Protein AF-A0A927YWJ2-F1 (afdb_monomer_lite)

pLDDT: mean 70.12, std 29.21, range [20.84, 98.81]

Sequence (440 aa):
MAITNLVNTKSATSTKNNSNTSKANKNASTASYSSYEAKANSKINNKTYTYSQIFSAASKKYNVPQKLLEAVALTESSFRANATSYCGAMGIMQLMPATAKSLGVNDAYNPVENIMGGAKYLSQMLKKYNGNTSLALAAYNAGPGNVAKHNGVPSFCQGYVNKVQNYIDKGVNVPNKTVTLNSSTFAGKVMEQYTSNKKQPTITTEKATNNSSSNSSDKAHSTSVVNSINTTKASNINNGAIANSSAANNTINTSAKIYAANNIYADSLIDNISTSIKDYNELYDYAAKEYNIPSDILKAISYTQSGFKPNAVSSSGAVGLMQLMPATARELGVIDSYNPIENVMGGAKYLSQLLNRYNGNIDYAIAAYTAGIGNIDKNGVIPSFAQTFVNKVLSLAKKGVRVPNVELASSMYFNQNNSNSNNNNNKEETNKKILIDIQV

Radius of gyration: 31.51 Å; chains: 1; bounding box: 118×81×83 Å

Secondary structure (DSSP, 8-state):
-------------------------SSSSHHHHHHHHHHH-----EEEEEHHHHHHHHHHHHT--HHHHHHHHHHHHSS-TT-B-TT--BTTTTB-HHHHHHHT-S-SSSHHHHHHHHHHHHHHHHHHTTT-HHHHHHHHHH-HHHHHHTTS--HHHHHHHHHHHHHHHH-------EEEEETTSHHHHHHHHHHS-PPPP-----------------------------------------SSHHHHHHHHHHHHHHHHHHHHHHHHHHHHHHTT--BHHHHHHHHHHHHT--HHHHHHHHHHHHSS-TT-B-TT--BTTTTB-HHHHHHHT-S-TTSHHHHHHHHHHHHHHHHHHTTT-HHHHHHHHHH-HHHHHTTSS--HHHHHHHHHHHHHHHH-------BHHHHHGGGS--------TTHHHHHHHHHTT---

Structure (mmCIF, N/CA/C/O backbone):
data_AF-A0A927YWJ2-F1
#
_entry.id   AF-A0A927YWJ2-F1
#
loop_
_atom_site.group_PDB
_atom_site.id
_atom_site.type_symbol
_atom_site.label_atom_id
_atom_site.label_alt_id
_atom_site.label_comp_id
_atom_site.label_asym_id
_atom_site.label_entity_id
_atom_site.label_seq_id
_atom_site.pdbx_PDB_ins_code
_atom_site.Cartn_x
_atom_site.Cartn_y
_atom_site.Cartn_z
_atom_site.occupancy
_atom_site.B_iso_or_equiv
_atom_site.auth_seq_id
_atom_site.auth_comp_id
_atom_site.auth_asym_id
_atom_site.auth_atom_id
_atom_site.pdbx_PDB_model_num
ATOM 1 N N . MET A 1 1 ? 64.082 25.309 -19.571 1.00 34.47 1 MET A N 1
ATOM 2 C CA . MET A 1 1 ? 64.049 26.754 -19.243 1.00 34.47 1 MET A CA 1
ATOM 3 C C . MET A 1 1 ? 62.703 26.996 -18.549 1.00 34.47 1 MET A C 1
ATOM 5 O O . MET A 1 1 ? 61.734 26.442 -19.043 1.00 34.47 1 MET A O 1
ATOM 9 N N . ALA A 1 2 ? 62.596 27.517 -17.315 1.00 24.28 2 ALA A N 1
ATOM 10 C CA . ALA A 1 2 ? 63.147 28.777 -16.765 1.00 24.28 2 ALA A CA 1
ATOM 11 C C . ALA A 1 2 ? 62.395 29.984 -17.383 1.00 24.28 2 ALA A C 1
ATOM 13 O O . ALA A 1 2 ? 62.326 30.021 -18.605 1.00 24.28 2 ALA A O 1
ATOM 14 N N . ILE A 1 3 ? 61.779 30.953 -16.679 1.00 26.23 3 ILE A N 1
ATOM 15 C CA . ILE A 1 3 ? 61.822 31.469 -15.276 1.00 26.23 3 ILE A CA 1
ATOM 16 C C . ILE A 1 3 ? 60.421 32.077 -14.951 1.00 26.23 3 ILE A C 1
ATOM 18 O O . ILE A 1 3 ? 59.839 32.693 -15.833 1.00 26.23 3 ILE A O 1
ATOM 22 N N . THR A 1 4 ? 59.724 31.714 -13.860 1.00 25.88 4 THR A N 1
ATOM 23 C CA . THR A 1 4 ? 59.659 32.332 -12.495 1.00 25.88 4 THR A CA 1
ATOM 24 C C . THR A 1 4 ? 58.814 33.622 -12.349 1.00 25.88 4 THR A C 1
ATOM 26 O O . THR A 1 4 ? 58.801 34.481 -13.219 1.00 25.88 4 THR A O 1
ATOM 29 N N . ASN A 1 5 ? 58.127 33.752 -11.201 1.00 29.17 5 ASN A N 1
ATOM 30 C CA . ASN A 1 5 ? 57.319 34.907 -10.754 1.00 29.17 5 ASN A CA 1
ATOM 31 C C . ASN A 1 5 ? 58.125 36.202 -10.495 1.00 29.17 5 ASN A C 1
ATOM 33 O O . ASN A 1 5 ? 59.304 36.110 -10.174 1.00 29.17 5 ASN A O 1
ATOM 37 N N . LEU A 1 6 ? 57.429 37.353 -10.440 1.00 26.69 6 LEU A N 1
ATOM 38 C CA . LEU A 1 6 ? 57.490 38.448 -9.428 1.00 26.69 6 LEU A CA 1
ATOM 39 C C . LEU A 1 6 ? 56.306 39.414 -9.768 1.00 26.69 6 LEU A C 1
ATOM 41 O O . LEU A 1 6 ? 56.100 39.666 -10.947 1.00 26.69 6 LEU A O 1
ATOM 45 N N . VAL A 1 7 ? 55.356 39.870 -8.929 1.00 26.61 7 VAL A N 1
ATOM 46 C CA . VAL A 1 7 ? 55.272 40.374 -7.531 1.00 26.61 7 VAL A CA 1
ATOM 47 C C . VAL A 1 7 ? 55.425 41.911 -7.406 1.00 26.61 7 VAL A C 1
ATOM 49 O O . VAL A 1 7 ? 56.514 42.433 -7.604 1.00 26.61 7 VAL A O 1
ATOM 52 N N . ASN A 1 8 ? 54.358 42.576 -6.905 1.00 25.33 8 ASN A N 1
ATOM 53 C CA . ASN A 1 8 ? 54.304 43.937 -6.300 1.00 25.33 8 ASN A CA 1
ATOM 54 C C . ASN A 1 8 ? 54.486 45.184 -7.222 1.00 25.33 8 ASN A C 1
ATOM 56 O O . ASN A 1 8 ? 54.913 45.043 -8.356 1.00 25.33 8 ASN A O 1
ATOM 60 N N . THR A 1 9 ? 54.138 46.441 -6.849 1.00 27.84 9 THR A N 1
ATOM 61 C CA . THR A 1 9 ? 53.631 47.043 -5.573 1.00 27.84 9 THR A CA 1
ATOM 62 C C . THR A 1 9 ? 52.888 48.392 -5.794 1.00 27.84 9 THR A C 1
ATOM 64 O O . THR A 1 9 ? 53.364 49.161 -6.618 1.00 27.84 9 THR A O 1
ATOM 67 N N . LYS A 1 10 ? 51.948 48.768 -4.885 1.00 28.61 10 LYS A N 1
ATOM 68 C CA . LYS A 1 10 ? 51.613 50.165 -4.421 1.00 28.61 10 LYS A CA 1
ATOM 69 C C . LYS A 1 10 ? 51.062 51.171 -5.474 1.00 28.61 10 LYS A C 1
ATOM 71 O O . LYS A 1 10 ? 51.162 50.916 -6.659 1.00 28.61 10 LYS A O 1
ATOM 76 N N . SER A 1 11 ? 50.457 52.335 -5.168 1.00 25.41 11 SER A N 1
ATOM 77 C CA . SER A 1 11 ? 49.947 53.046 -3.955 1.00 25.41 11 SER A CA 1
ATOM 78 C C . SER A 1 11 ? 48.942 54.137 -4.434 1.00 25.41 11 SER A C 1
ATOM 80 O O . SER A 1 11 ? 48.916 54.407 -5.629 1.00 25.41 11 SER A O 1
ATOM 82 N N . ALA A 1 12 ? 48.132 54.868 -3.650 1.00 25.73 12 ALA A N 1
ATOM 83 C CA . ALA A 1 12 ? 47.851 54.944 -2.199 1.00 25.73 12 ALA A CA 1
ATOM 84 C C . ALA A 1 12 ? 46.294 54.937 -2.002 1.00 25.73 12 ALA A C 1
ATOM 86 O O . ALA A 1 12 ? 45.656 54.214 -2.755 1.00 25.73 12 ALA A O 1
ATOM 87 N N . THR A 1 13 ? 45.557 55.609 -1.094 1.00 27.12 13 THR A N 1
ATOM 88 C CA . THR A 1 13 ? 45.745 56.576 0.029 1.00 27.12 13 THR A CA 1
ATOM 89 C C . THR A 1 13 ? 45.129 55.996 1.327 1.00 27.12 13 THR A C 1
ATOM 91 O O . THR A 1 13 ? 44.442 54.985 1.279 1.00 27.12 13 THR A O 1
ATOM 94 N N . SER A 1 14 ? 45.485 56.401 2.554 1.00 24.73 14 SER A N 1
ATOM 95 C CA . SER A 1 14 ? 45.156 57.626 3.331 1.00 24.73 14 SER A CA 1
ATOM 96 C C . SER A 1 14 ? 43.650 57.953 3.400 1.00 24.73 14 SER A C 1
ATOM 98 O O . SER A 1 14 ? 43.031 58.083 2.349 1.00 24.73 14 SER A O 1
ATOM 100 N N . THR A 1 15 ? 43.017 58.095 4.578 1.00 26.97 15 THR A N 1
ATOM 101 C CA . THR A 1 15 ? 43.560 58.629 5.860 1.00 26.97 15 THR A CA 1
ATOM 102 C C . THR A 1 15 ? 43.424 57.702 7.092 1.00 26.97 15 THR A C 1
ATOM 104 O O . THR A 1 15 ? 42.713 56.703 7.078 1.00 26.97 15 THR A O 1
ATOM 107 N N . LYS A 1 16 ? 44.142 58.038 8.177 1.00 28.06 16 LYS A N 1
ATOM 108 C CA . LYS A 1 16 ? 44.224 57.316 9.466 1.00 28.06 16 LYS A CA 1
ATOM 109 C C . LYS A 1 16 ? 43.014 57.567 10.389 1.00 28.06 16 LYS A C 1
ATOM 111 O O . LYS A 1 16 ? 42.503 58.681 10.410 1.00 28.06 16 LYS A O 1
ATOM 116 N N . ASN A 1 17 ? 42.739 56.637 11.313 1.00 26.16 17 ASN A N 1
ATOM 117 C CA . ASN A 1 17 ? 43.105 56.835 12.732 1.00 26.16 17 ASN A CA 1
ATOM 118 C C . ASN A 1 17 ? 43.032 55.543 13.570 1.00 26.16 17 ASN A C 1
ATOM 120 O O . ASN A 1 17 ? 42.338 54.596 13.219 1.00 26.16 17 ASN A O 1
ATOM 124 N N . ASN A 1 18 ? 43.803 55.509 14.661 1.00 29.59 18 ASN A N 1
ATOM 125 C CA . ASN A 1 18 ? 43.986 54.365 15.559 1.00 29.59 18 ASN A CA 1
ATOM 126 C C . ASN A 1 18 ? 43.988 54.852 17.017 1.00 29.59 18 ASN A C 1
ATOM 128 O O . ASN A 1 18 ? 44.711 55.801 17.318 1.00 29.59 18 ASN A O 1
ATOM 132 N N . SER A 1 19 ? 43.254 54.179 17.909 1.00 27.31 19 SER A N 1
ATOM 133 C CA . SER A 1 19 ? 43.573 54.047 19.343 1.00 27.31 19 SER A CA 1
ATOM 134 C C . SER A 1 19 ? 42.698 52.981 20.009 1.00 27.31 19 SER A C 1
ATOM 136 O O . SER A 1 19 ? 41.518 52.847 19.694 1.00 27.31 19 SER A O 1
ATOM 138 N N . ASN A 1 20 ? 43.271 52.231 20.953 1.00 31.66 20 ASN A N 1
ATOM 139 C CA . ASN A 1 20 ? 42.551 51.218 21.725 1.00 31.66 20 ASN A CA 1
ATOM 140 C C . ASN A 1 20 ? 41.670 51.846 22.816 1.00 31.66 20 ASN A C 1
ATOM 142 O O . ASN A 1 20 ? 42.130 52.728 23.540 1.00 31.66 20 ASN A O 1
ATOM 146 N N . THR A 1 21 ? 40.482 51.287 23.072 1.00 27.31 21 THR A N 1
ATOM 147 C CA . THR A 1 21 ? 39.930 51.263 24.440 1.00 27.31 21 THR A CA 1
ATOM 148 C C . THR A 1 21 ? 38.999 50.073 24.684 1.00 27.31 21 THR A C 1
ATOM 150 O O . THR A 1 21 ? 38.142 49.706 23.890 1.00 27.31 21 THR A O 1
ATOM 153 N N . SER A 1 22 ? 39.232 49.445 25.826 1.00 28.27 22 SER A N 1
ATOM 154 C CA . SER A 1 22 ? 38.674 48.206 26.358 1.00 28.27 22 SER A CA 1
ATOM 155 C C . SER A 1 22 ? 37.147 48.119 26.547 1.00 28.27 22 SER A C 1
ATOM 157 O O . SER A 1 22 ? 36.541 48.991 27.157 1.00 28.27 22 SER A O 1
ATOM 159 N N . LYS A 1 23 ? 36.599 46.931 26.239 1.00 35.66 23 LYS A N 1
ATOM 160 C CA . LYS A 1 23 ? 35.583 46.191 27.031 1.00 35.66 23 LYS A CA 1
ATOM 161 C C . LYS A 1 23 ? 34.369 46.982 27.592 1.00 35.66 23 LYS A C 1
ATOM 163 O O . LYS A 1 23 ? 34.254 47.101 28.809 1.00 35.66 23 LYS A O 1
ATOM 168 N N . ALA A 1 24 ? 33.396 47.390 26.763 1.00 33.94 24 ALA A N 1
ATOM 169 C CA . ALA A 1 24 ? 32.131 47.940 27.296 1.00 33.94 24 ALA A CA 1
ATOM 170 C C . ALA A 1 24 ? 30.842 47.790 26.441 1.00 33.94 24 ALA A C 1
ATOM 172 O O . ALA A 1 24 ? 29.984 48.662 26.516 1.00 33.94 24 ALA A O 1
ATOM 173 N N . ASN A 1 25 ? 30.620 46.707 25.672 1.00 31.23 25 ASN A N 1
ATOM 174 C CA . ASN A 1 25 ? 29.237 46.367 25.261 1.00 31.23 25 ASN A CA 1
ATOM 175 C C . ASN A 1 25 ? 29.014 44.885 24.883 1.00 31.23 25 ASN A C 1
ATOM 177 O O . ASN A 1 25 ? 29.483 44.432 23.841 1.00 31.23 25 ASN A O 1
ATOM 181 N N . LYS A 1 26 ? 28.265 44.138 25.710 1.00 32.81 26 LYS A N 1
ATOM 182 C CA . LYS A 1 26 ? 27.680 42.819 25.363 1.00 32.81 26 LYS A CA 1
ATOM 183 C C . LYS A 1 26 ? 26.295 42.532 25.979 1.00 32.81 26 LYS A C 1
ATOM 185 O O . LYS A 1 26 ? 25.744 41.468 25.723 1.00 32.81 26 LYS A O 1
ATOM 190 N N . ASN A 1 27 ? 25.705 43.474 26.725 1.00 32.66 27 ASN A N 1
ATOM 191 C CA . ASN A 1 27 ? 24.449 43.258 27.468 1.00 32.66 27 ASN A CA 1
ATOM 192 C C . ASN A 1 27 ? 23.240 44.047 26.915 1.00 32.66 27 ASN A C 1
ATOM 194 O O . ASN A 1 27 ? 22.161 43.974 27.492 1.00 32.66 27 ASN A O 1
ATOM 198 N N . ALA A 1 28 ? 23.392 44.796 25.815 1.00 34.38 28 ALA A N 1
ATOM 199 C CA . ALA A 1 28 ? 22.323 45.647 25.277 1.00 34.38 28 ALA A CA 1
ATOM 200 C C . ALA A 1 28 ? 21.365 44.941 24.287 1.00 34.38 28 ALA A C 1
ATOM 202 O O . ALA A 1 28 ? 20.210 45.340 24.165 1.00 34.38 28 ALA A O 1
ATOM 203 N N . SER A 1 29 ? 21.803 43.890 23.579 1.00 35.56 29 SER A N 1
ATOM 204 C CA . SER A 1 29 ? 20.987 43.220 22.545 1.00 35.56 29 SER A CA 1
ATOM 205 C C . SER A 1 29 ? 20.130 42.059 23.065 1.00 35.56 29 SER A C 1
ATOM 207 O O . SER A 1 29 ? 19.093 41.748 22.477 1.00 35.56 29 SER A O 1
ATOM 209 N N . THR A 1 30 ? 20.505 41.441 24.189 1.00 33.16 30 THR A N 1
ATOM 210 C CA . THR A 1 30 ? 19.791 40.296 24.786 1.00 33.16 30 THR A CA 1
ATOM 211 C C . THR A 1 30 ? 18.424 40.667 25.365 1.00 33.16 30 THR A C 1
ATOM 213 O O . THR A 1 30 ? 17.510 39.844 25.352 1.00 33.16 30 THR A O 1
ATOM 216 N N . ALA A 1 31 ? 18.243 41.916 25.807 1.00 34.34 31 ALA A N 1
ATOM 217 C CA . ALA A 1 31 ? 16.972 42.405 26.344 1.00 34.34 31 ALA A CA 1
ATOM 218 C C . ALA A 1 31 ? 15.849 42.453 25.288 1.00 34.34 31 ALA A C 1
ATOM 220 O O . ALA A 1 31 ? 14.689 42.199 25.607 1.00 34.34 31 ALA A O 1
ATOM 221 N N . SER A 1 32 ? 16.187 42.741 24.025 1.00 35.41 32 SER A N 1
ATOM 222 C CA . SER A 1 32 ? 15.190 42.891 22.956 1.00 35.41 32 SER A CA 1
ATOM 223 C C . SER A 1 32 ? 14.647 41.541 22.480 1.00 35.41 32 SER A C 1
ATOM 225 O O . SER A 1 32 ? 13.431 41.365 22.431 1.00 35.41 32 SER A O 1
ATOM 227 N N . TYR A 1 33 ? 15.523 40.564 22.211 1.00 31.84 33 TYR A N 1
ATOM 228 C CA . TYR A 1 33 ? 15.120 39.251 21.682 1.00 31.84 33 TYR A CA 1
ATOM 229 C C . TYR A 1 33 ? 14.207 38.454 22.629 1.00 31.84 33 TYR A C 1
ATOM 231 O O . TYR A 1 33 ? 13.267 37.804 22.175 1.00 31.84 33 TYR A O 1
ATOM 239 N N . SER A 1 34 ? 14.397 38.592 23.946 1.00 37.47 34 SER A N 1
ATOM 240 C CA . SER A 1 34 ? 13.514 37.993 24.960 1.00 37.47 34 SER A CA 1
ATOM 241 C C . SER A 1 34 ? 12.049 38.457 24.834 1.00 37.47 34 SER A C 1
ATOM 243 O O . SER A 1 34 ? 11.113 37.688 25.061 1.00 37.47 34 SER A O 1
ATOM 245 N N . SER A 1 35 ? 11.820 39.706 24.404 1.00 35.91 35 SER A N 1
ATOM 246 C CA . SER A 1 35 ? 10.475 40.296 24.334 1.00 35.91 35 SER A CA 1
ATOM 247 C C . SER A 1 35 ? 9.583 39.720 23.225 1.00 35.91 35 SER A C 1
ATOM 249 O O . SER A 1 35 ? 8.357 39.837 23.311 1.00 35.91 35 SER A O 1
ATOM 251 N N . TYR A 1 36 ? 10.172 39.083 22.204 1.00 35.16 36 TYR A N 1
ATOM 252 C CA . TYR A 1 36 ? 9.430 38.466 21.102 1.00 35.16 36 TYR A CA 1
ATOM 253 C C . TYR A 1 36 ? 8.920 37.082 21.521 1.00 35.16 36 TYR A C 1
ATOM 255 O O . TYR A 1 36 ? 7.725 36.801 21.416 1.00 35.16 36 TYR A O 1
ATOM 263 N N . GLU A 1 37 ? 9.796 36.243 22.086 1.00 37.19 37 GLU A N 1
ATOM 264 C CA . GLU A 1 37 ? 9.422 34.903 22.559 1.00 37.19 37 GLU A CA 1
ATOM 265 C C . GLU A 1 37 ? 8.435 34.966 23.732 1.00 37.19 37 GLU A C 1
ATOM 267 O O . GLU A 1 37 ? 7.463 34.208 23.767 1.00 37.19 37 GLU A O 1
ATOM 272 N N . ALA A 1 38 ? 8.590 35.947 24.630 1.00 38.53 38 ALA A N 1
ATOM 273 C CA . ALA A 1 38 ? 7.642 36.202 25.716 1.00 38.53 38 ALA A CA 1
ATOM 274 C C . ALA A 1 38 ? 6.218 36.558 25.232 1.00 38.53 38 ALA A C 1
ATOM 276 O O . ALA A 1 38 ? 5.260 36.369 25.982 1.00 38.53 38 ALA A O 1
ATOM 277 N N . LYS A 1 39 ? 6.054 37.043 23.990 1.00 37.69 39 LYS A N 1
ATOM 278 C CA . LYS A 1 39 ? 4.743 37.336 23.373 1.00 37.69 39 LYS A CA 1
ATOM 279 C C . LYS A 1 39 ? 4.261 36.252 22.404 1.00 37.69 39 LYS A C 1
ATOM 281 O O . LYS A 1 39 ? 3.054 36.105 22.230 1.00 37.69 39 LYS A O 1
ATOM 286 N N . ALA A 1 40 ? 5.164 35.452 21.834 1.00 42.84 40 ALA A N 1
ATOM 287 C CA . ALA A 1 40 ? 4.813 34.249 21.074 1.00 42.84 40 ALA A CA 1
ATOM 288 C C . ALA A 1 40 ? 4.259 33.122 21.972 1.00 42.84 40 ALA A C 1
ATOM 290 O O . ALA A 1 40 ? 3.503 32.270 21.500 1.00 42.84 40 ALA A O 1
ATOM 291 N N . ASN A 1 41 ? 4.565 33.154 23.276 1.00 39.84 41 ASN A N 1
ATOM 292 C CA . ASN A 1 41 ? 4.105 32.202 24.294 1.00 39.84 41 ASN A CA 1
ATOM 293 C C . ASN A 1 41 ? 2.607 32.342 24.669 1.00 39.84 41 ASN A C 1
ATOM 295 O O . ASN A 1 41 ? 2.207 32.280 25.835 1.00 39.84 41 ASN A O 1
ATOM 299 N N . SER A 1 42 ? 1.742 32.488 23.660 1.00 48.22 42 SER A N 1
ATOM 300 C CA . SER A 1 42 ? 0.326 32.139 23.790 1.00 48.22 42 SER A CA 1
ATOM 301 C C . SER A 1 42 ? 0.226 30.704 24.324 1.00 48.22 42 SER A C 1
ATOM 303 O O . SER A 1 42 ? 0.886 29.810 23.795 1.00 48.22 42 SER A O 1
ATOM 305 N N . LYS A 1 43 ? -0.533 30.489 25.412 1.00 56.16 43 LYS A N 1
ATOM 306 C CA . LYS A 1 43 ? -0.561 29.212 26.152 1.00 56.16 43 LYS A CA 1
ATOM 307 C C . LYS A 1 43 ? -0.738 28.026 25.199 1.00 56.16 43 LYS A C 1
ATOM 309 O O . LYS A 1 43 ? -1.848 27.780 24.723 1.00 56.16 43 LYS A O 1
ATOM 314 N N . ILE A 1 44 ? 0.337 27.267 24.973 1.00 58.41 44 ILE A N 1
ATOM 315 C CA . ILE A 1 44 ? 0.318 26.054 24.154 1.00 58.41 44 ILE A CA 1
ATOM 316 C C . ILE A 1 44 ? -0.500 24.997 24.900 1.00 58.41 44 ILE A C 1
ATOM 318 O O . ILE A 1 44 ? 0.005 24.266 25.752 1.00 58.41 44 ILE A O 1
ATOM 322 N N . ASN A 1 45 ? -1.803 24.970 24.611 1.00 82.62 45 ASN A N 1
ATOM 323 C CA . ASN A 1 45 ? -2.777 24.102 25.258 1.00 82.62 45 ASN A CA 1
ATOM 324 C C . ASN A 1 45 ? -2.639 22.669 24.722 1.00 82.62 45 ASN A C 1
ATOM 326 O O . ASN A 1 45 ? -3.431 22.202 23.895 1.00 82.62 45 ASN A O 1
ATOM 330 N N . ASN A 1 46 ? -1.575 22.001 25.162 1.00 87.19 46 ASN A N 1
ATOM 331 C CA . ASN A 1 46 ? -1.319 20.594 24.909 1.00 87.19 46 ASN A CA 1
ATOM 332 C C . ASN A 1 46 ? -2.248 19.744 25.777 1.00 87.19 46 ASN A C 1
ATOM 334 O O . ASN A 1 46 ? -2.179 19.793 27.004 1.00 87.19 46 ASN A O 1
ATOM 338 N N . LYS A 1 47 ? -3.094 18.938 25.134 1.00 91.56 47 LYS A N 1
ATOM 339 C CA . LYS A 1 47 ? -4.042 18.044 25.799 1.00 91.56 47 LYS A CA 1
ATOM 340 C C . LYS A 1 47 ? -3.767 16.598 25.401 1.00 91.56 47 LYS A C 1
ATOM 342 O O . LYS A 1 47 ? -3.546 16.286 24.231 1.00 91.56 47 LYS A O 1
ATOM 347 N N . THR A 1 48 ? -3.764 15.727 26.402 1.00 92.44 48 THR A N 1
ATOM 348 C CA . THR A 1 48 ? -3.456 14.303 26.258 1.00 92.44 48 THR A CA 1
ATOM 349 C C . THR A 1 48 ? -4.742 13.501 26.110 1.00 92.44 48 THR A C 1
ATOM 351 O O . THR A 1 48 ? -5.667 13.668 26.903 1.00 92.44 48 THR A O 1
ATOM 354 N N . TYR A 1 49 ? -4.786 12.616 25.116 1.00 94.06 49 TYR A N 1
ATOM 355 C CA . TYR A 1 49 ? -5.937 11.768 24.808 1.00 94.06 49 TYR A CA 1
ATOM 356 C C . TYR A 1 49 ? -5.543 10.289 24.802 1.00 94.06 49 TYR A C 1
ATOM 358 O O . TYR A 1 49 ? -4.520 9.936 24.218 1.00 94.06 49 TYR A O 1
ATOM 366 N N . THR A 1 50 ? -6.340 9.411 25.416 1.00 96.56 50 THR A N 1
ATOM 367 C CA . THR A 1 50 ? -6.143 7.950 25.330 1.00 96.56 50 THR A CA 1
ATOM 368 C C . THR A 1 50 ? -6.641 7.402 23.993 1.00 96.56 50 THR A C 1
ATOM 370 O O . THR A 1 50 ? -7.526 7.984 23.364 1.00 96.56 50 THR A O 1
ATOM 373 N N . TYR A 1 51 ? -6.140 6.239 23.566 1.00 97.06 51 TYR A N 1
ATOM 374 C CA . TYR A 1 51 ? -6.639 5.573 22.353 1.00 97.06 51 TYR A CA 1
ATOM 375 C C . TYR A 1 51 ? -8.159 5.338 22.402 1.00 97.06 51 TYR A C 1
ATOM 377 O O . TYR A 1 51 ? -8.838 5.602 21.414 1.00 97.06 51 TYR A O 1
ATOM 385 N N . SER A 1 52 ? -8.723 4.957 23.555 1.00 96.44 52 SER A N 1
ATOM 386 C CA . SER A 1 52 ? -10.180 4.799 23.711 1.00 96.44 52 SER A CA 1
ATOM 387 C C . SER A 1 52 ? -10.947 6.120 23.519 1.00 96.44 52 SER A C 1
ATOM 389 O O . SER A 1 52 ? -11.974 6.141 22.844 1.00 96.44 52 SER A O 1
ATOM 391 N N . GLN A 1 53 ? -10.424 7.257 24.002 1.00 96.69 53 GLN A N 1
ATOM 392 C CA . GLN A 1 53 ? -11.019 8.572 23.717 1.00 96.69 53 GLN A CA 1
ATOM 393 C C . GLN A 1 53 ? -10.976 8.914 22.219 1.00 96.69 53 GLN A C 1
ATOM 395 O O . GLN A 1 53 ? -11.922 9.514 21.710 1.00 96.69 53 GLN A O 1
ATOM 400 N N . ILE A 1 54 ? -9.915 8.517 21.509 1.00 97.81 54 ILE A N 1
ATOM 401 C CA . ILE A 1 54 ? -9.755 8.743 20.064 1.00 97.81 54 ILE A CA 1
ATOM 402 C C . ILE A 1 54 ? -10.725 7.860 19.260 1.00 97.81 54 ILE A C 1
ATOM 404 O O . ILE A 1 54 ? -11.421 8.373 18.381 1.00 97.81 54 ILE A O 1
ATOM 408 N N . PHE A 1 55 ? -10.860 6.574 19.603 1.00 98.31 55 PHE A N 1
ATOM 409 C CA . PHE A 1 55 ? -11.874 5.692 19.008 1.00 98.31 55 PHE A CA 1
ATOM 410 C C . PHE A 1 55 ? -13.298 6.180 19.293 1.00 98.31 55 PHE A C 1
ATOM 412 O O . PHE A 1 55 ? -14.123 6.200 18.382 1.00 98.31 55 PHE A O 1
ATOM 419 N N . SER A 1 56 ? -13.585 6.653 20.510 1.00 97.44 56 SER A N 1
ATOM 420 C CA . SER A 1 56 ? -14.886 7.241 20.855 1.00 97.44 56 SER A CA 1
ATOM 421 C C . SER A 1 56 ? -15.175 8.521 20.063 1.00 97.44 56 SER A C 1
ATOM 423 O O . SER A 1 56 ? -16.284 8.716 19.565 1.00 97.44 56 SER A O 1
ATOM 425 N N . ALA A 1 57 ? -14.171 9.384 19.877 1.00 95.94 57 ALA A N 1
ATOM 426 C CA . ALA A 1 57 ? -14.290 10.589 19.061 1.00 95.94 57 ALA A CA 1
ATOM 427 C C . ALA A 1 57 ? -14.578 10.260 17.584 1.00 95.94 57 ALA A C 1
ATOM 429 O O . ALA A 1 57 ? -15.492 10.835 16.990 1.00 95.94 57 ALA A O 1
ATOM 430 N N . ALA A 1 58 ? -13.849 9.303 17.005 1.00 97.25 58 ALA A N 1
ATOM 431 C CA . ALA A 1 58 ? -14.039 8.866 15.622 1.00 97.25 58 ALA A CA 1
ATOM 432 C C . ALA A 1 58 ? -15.374 8.128 15.408 1.00 97.25 58 ALA A C 1
ATOM 434 O O . ALA A 1 58 ? -16.058 8.369 14.412 1.00 97.25 58 ALA A O 1
ATOM 435 N N . SER A 1 59 ? -15.785 7.302 16.377 1.00 97.94 59 SER A N 1
ATOM 436 C CA . SER A 1 59 ? -17.083 6.617 16.411 1.00 97.94 59 SER A CA 1
ATOM 437 C C . SER A 1 59 ? -18.242 7.611 16.305 1.00 97.94 59 SER A C 1
ATOM 439 O O . SER A 1 59 ? -19.056 7.509 15.385 1.00 97.94 59 SER A O 1
ATOM 441 N N . LYS A 1 60 ? -18.254 8.641 17.168 1.00 97.19 60 LYS A N 1
ATOM 442 C CA . LYS A 1 60 ? -19.246 9.732 17.137 1.00 97.19 60 LYS A CA 1
ATOM 443 C C . LYS A 1 60 ? -19.200 10.528 15.831 1.00 97.19 60 LYS A C 1
ATOM 445 O O . LYS A 1 60 ? -20.243 10.917 15.318 1.00 97.19 60 LYS A O 1
ATOM 450 N N . LYS A 1 61 ? -17.999 10.797 15.301 1.00 95.69 61 LYS A N 1
ATOM 451 C CA . LYS A 1 61 ? -17.804 11.637 14.108 1.00 95.69 61 LYS A CA 1
ATOM 452 C C . LYS A 1 61 ? -18.326 10.998 12.818 1.00 95.69 61 LYS A C 1
ATOM 454 O O . LYS A 1 61 ? -18.819 11.724 11.959 1.00 95.69 61 LYS A O 1
ATOM 459 N N . TYR A 1 62 ? -18.199 9.679 12.678 1.00 96.38 62 TYR A N 1
ATOM 460 C CA . TYR A 1 62 ? -18.512 8.960 11.434 1.00 96.38 62 TYR A CA 1
ATOM 461 C C . TYR A 1 62 ? -19.654 7.940 11.559 1.00 96.38 62 TYR A C 1
ATOM 463 O O . TYR A 1 62 ? -19.920 7.211 10.603 1.00 96.38 62 TYR A O 1
ATOM 471 N N . ASN A 1 63 ? -20.332 7.903 12.711 1.00 96.69 63 ASN A N 1
ATOM 472 C CA . ASN A 1 63 ? -21.413 6.970 13.042 1.00 96.69 63 ASN A CA 1
ATOM 473 C C . ASN A 1 63 ? -21.031 5.491 12.821 1.00 96.69 63 ASN A C 1
ATOM 475 O O . ASN A 1 63 ? -21.765 4.721 12.206 1.00 96.69 63 ASN A O 1
ATOM 479 N N . VAL A 1 64 ? -19.847 5.105 13.308 1.00 97.88 64 VAL A N 1
ATOM 480 C CA . VAL A 1 64 ? -19.346 3.720 13.269 1.00 97.88 64 VAL A CA 1
ATOM 481 C C . VAL A 1 64 ? -19.257 3.198 14.705 1.00 97.88 64 VAL A C 1
ATOM 483 O O . VAL A 1 64 ? -18.703 3.909 15.546 1.00 97.88 64 VAL A O 1
ATOM 486 N N . PRO A 1 65 ? -19.754 1.990 15.036 1.00 98.25 65 PRO A N 1
ATOM 487 C CA . PRO A 1 65 ? -19.665 1.449 16.393 1.00 98.25 65 PRO A CA 1
ATOM 488 C C . PRO A 1 65 ? -18.222 1.414 16.917 1.00 98.25 65 PRO A C 1
ATOM 490 O O . PRO A 1 65 ? -17.333 0.890 16.248 1.00 98.25 65 PRO A O 1
ATOM 493 N N . GLN A 1 66 ? -17.982 1.932 18.126 1.00 98.25 66 GLN A N 1
ATOM 494 C CA . GLN A 1 66 ? -16.627 2.028 18.691 1.00 98.25 66 GLN A CA 1
ATOM 495 C C . GLN A 1 66 ? -15.919 0.659 18.737 1.00 98.25 66 GLN A C 1
ATOM 497 O O . GLN A 1 66 ? -14.800 0.542 18.242 1.00 98.25 66 GLN A O 1
ATOM 502 N N . LYS A 1 67 ? -16.624 -0.394 19.185 1.00 98.25 67 LYS A N 1
ATOM 503 C CA . LYS A 1 67 ? -16.122 -1.783 19.202 1.00 98.25 67 LYS A CA 1
ATOM 504 C C . LYS A 1 67 ? -15.643 -2.280 17.831 1.00 98.25 67 LYS A C 1
ATOM 506 O O . LYS A 1 67 ? -14.684 -3.037 17.763 1.00 98.25 67 LYS A O 1
ATOM 511 N N . LEU A 1 68 ? -16.299 -1.865 16.742 1.00 98.62 68 LEU A N 1
ATOM 512 C CA . LEU A 1 68 ? -15.926 -2.247 15.376 1.00 98.62 68 LEU A CA 1
ATOM 513 C C . LEU A 1 68 ? -14.615 -1.560 14.953 1.00 98.62 68 LEU A C 1
ATOM 515 O O . LEU A 1 68 ? -13.750 -2.212 14.375 1.00 98.62 68 LEU A O 1
ATOM 519 N N . LEU A 1 69 ? -14.426 -0.281 15.300 1.00 98.75 69 LEU A N 1
ATOM 520 C CA . LEU A 1 69 ? -13.158 0.427 15.069 1.00 98.75 69 LEU A CA 1
ATOM 521 C C . LEU A 1 69 ? -12.004 -0.196 15.870 1.00 98.75 69 LEU A C 1
ATOM 523 O O . LEU A 1 69 ? -10.906 -0.370 15.344 1.00 98.75 69 LEU A O 1
ATOM 527 N N . GLU A 1 70 ? -12.265 -0.561 17.126 1.00 98.69 70 GLU A N 1
ATOM 528 C CA . GLU A 1 70 ? -11.293 -1.188 18.028 1.00 98.69 70 GLU A CA 1
ATOM 529 C C . GLU A 1 70 ? -10.918 -2.608 17.560 1.00 98.69 70 GLU A C 1
ATOM 531 O O . GLU A 1 70 ? -9.737 -2.959 17.554 1.00 98.69 70 GLU A O 1
ATOM 536 N N . ALA A 1 71 ? -11.888 -3.400 17.088 1.00 98.75 71 ALA A N 1
ATOM 537 C CA . ALA A 1 71 ? -11.673 -4.737 16.525 1.00 98.75 71 ALA A CA 1
ATOM 538 C C . ALA A 1 71 ? -10.896 -4.718 15.196 1.00 98.75 71 ALA A C 1
ATOM 540 O O . ALA A 1 71 ? -10.035 -5.577 14.973 1.00 98.75 71 ALA A O 1
ATOM 541 N N . VAL A 1 72 ? -11.144 -3.721 14.337 1.00 98.81 72 VAL A N 1
ATOM 542 C CA . VAL A 1 72 ? -10.327 -3.472 13.138 1.00 98.81 72 VAL A CA 1
ATOM 543 C C . VAL A 1 72 ? -8.907 -3.073 13.545 1.00 98.81 72 VAL A C 1
ATOM 545 O O . VAL A 1 72 ? -7.963 -3.743 13.148 1.00 98.81 72 VAL A O 1
ATOM 548 N N . ALA A 1 73 ? -8.719 -2.075 14.413 1.00 98.69 73 ALA A N 1
ATOM 549 C CA . ALA A 1 73 ? -7.381 -1.626 14.825 1.00 98.69 73 ALA A CA 1
ATOM 550 C C . ALA A 1 73 ? -6.539 -2.708 15.541 1.00 98.69 73 ALA A C 1
ATOM 552 O O . ALA A 1 73 ? -5.314 -2.757 15.376 1.00 98.69 73 ALA A O 1
ATOM 553 N N . LEU A 1 74 ? -7.182 -3.604 16.302 1.00 98.44 74 LEU A N 1
ATOM 554 C CA . LEU A 1 74 ? -6.547 -4.804 16.854 1.00 98.44 74 LEU A CA 1
ATOM 555 C C . LEU A 1 74 ? -6.135 -5.783 15.743 1.00 98.44 74 LEU A C 1
ATOM 557 O O . LEU A 1 74 ? -5.029 -6.315 15.775 1.00 98.44 74 LEU A O 1
ATOM 561 N N . THR A 1 75 ? -6.999 -6.006 14.750 1.00 97.56 75 THR A N 1
ATOM 562 C CA . THR A 1 75 ? -6.735 -6.927 13.632 1.00 97.56 75 THR A CA 1
ATOM 563 C C . THR A 1 75 ? -5.618 -6.443 12.714 1.00 97.56 75 THR A C 1
ATOM 565 O O . THR A 1 75 ? -4.787 -7.263 12.321 1.00 97.56 75 THR A O 1
ATOM 568 N N . GLU A 1 76 ? -5.614 -5.145 12.403 1.00 97.62 76 GLU A N 1
ATOM 569 C CA . GLU A 1 76 ? -4.717 -4.486 11.450 1.00 97.62 76 GLU A CA 1
ATOM 570 C C . GLU A 1 76 ? -3.301 -4.280 12.004 1.00 97.62 76 GLU A C 1
ATOM 572 O O . GLU A 1 76 ? -2.315 -4.578 11.334 1.00 97.62 76 GLU A O 1
ATOM 577 N N . SER A 1 77 ? -3.171 -3.760 13.232 1.00 97.50 77 SER A N 1
ATOM 578 C CA . SER A 1 77 ? -1.867 -3.341 13.774 1.00 97.50 77 SER A CA 1
ATOM 579 C C . SER A 1 77 ? -1.565 -3.840 15.188 1.00 97.50 77 SER A C 1
ATOM 581 O O . SER A 1 77 ? -0.464 -3.599 15.688 1.00 97.50 77 SER A O 1
ATOM 583 N N . SER A 1 78 ? -2.524 -4.471 15.875 1.00 97.50 78 SER A N 1
ATOM 584 C CA . SER A 1 78 ? -2.481 -4.676 17.332 1.00 97.50 78 SER A CA 1
ATOM 585 C C . SER A 1 78 ? -2.171 -3.375 18.093 1.00 97.50 78 SER A C 1
ATOM 587 O O . SER A 1 78 ? -1.322 -3.328 18.986 1.00 97.50 78 SER A O 1
ATOM 589 N N . PHE A 1 79 ? -2.844 -2.287 17.706 1.00 97.94 79 PHE A N 1
ATOM 590 C CA . PHE A 1 79 ? -2.662 -0.938 18.256 1.00 97.94 79 PHE A CA 1
ATOM 591 C C . PHE A 1 79 ? -1.223 -0.383 18.142 1.00 97.94 79 PHE A C 1
ATOM 593 O O . PHE A 1 79 ? -0.699 0.264 19.066 1.00 97.94 79 PHE A O 1
ATOM 600 N N . ARG A 1 80 ? -0.561 -0.626 17.003 1.00 96.62 80 ARG A N 1
ATOM 601 C CA . ARG A 1 80 ? 0.764 -0.079 16.666 1.00 96.62 80 ARG A CA 1
ATOM 602 C C . ARG A 1 80 ? 0.636 1.125 15.730 1.00 96.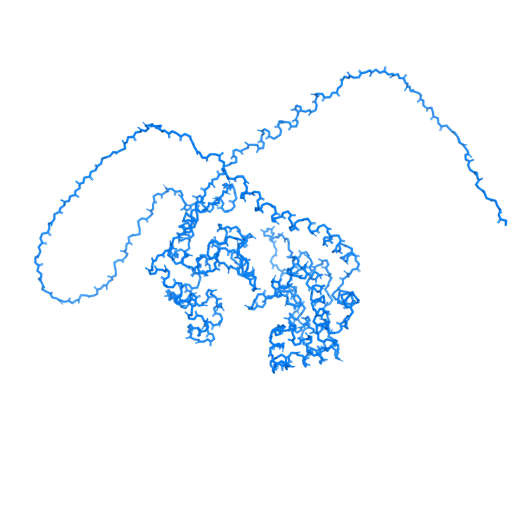62 80 ARG A C 1
ATOM 604 O O . ARG A 1 80 ? 0.491 0.983 14.523 1.00 96.62 80 ARG A O 1
ATOM 611 N N . ALA A 1 81 ? 0.769 2.322 16.299 1.00 93.94 81 ALA A N 1
ATOM 612 C CA . ALA A 1 81 ? 0.800 3.586 15.560 1.00 93.94 81 ALA A CA 1
ATOM 613 C C . ALA A 1 81 ? 1.887 3.652 14.470 1.00 93.94 81 ALA A C 1
ATOM 615 O O . ALA A 1 81 ? 1.673 4.263 13.437 1.00 93.94 81 ALA A O 1
ATOM 616 N N . ASN A 1 82 ? 3.024 2.984 14.678 1.00 90.19 82 ASN A N 1
ATOM 617 C CA . ASN A 1 82 ? 4.151 2.915 13.744 1.00 90.19 82 ASN A CA 1
ATOM 618 C C . ASN A 1 82 ? 4.172 1.622 12.898 1.00 90.19 82 ASN A C 1
ATOM 620 O O . ASN A 1 82 ? 5.239 1.168 12.485 1.00 90.19 82 ASN A O 1
ATOM 624 N N . ALA A 1 83 ? 3.025 0.967 12.693 1.00 86.31 83 ALA A N 1
ATOM 625 C CA . ALA A 1 83 ? 2.944 -0.207 11.826 1.00 86.31 83 ALA A CA 1
ATOM 626 C C . ALA A 1 83 ? 2.994 0.185 10.343 1.00 86.31 83 ALA A C 1
ATOM 628 O O . ALA A 1 83 ? 2.260 1.069 9.905 1.00 86.31 83 ALA A O 1
ATOM 629 N N . THR A 1 84 ? 3.822 -0.522 9.573 1.00 86.12 84 THR A N 1
ATOM 630 C CA . THR A 1 84 ? 3.832 -0.482 8.104 1.00 86.12 84 THR A CA 1
ATOM 631 C C . THR A 1 84 ? 3.762 -1.921 7.601 1.00 86.12 84 THR A C 1
ATOM 633 O O . THR A 1 84 ? 4.608 -2.726 7.997 1.00 86.12 84 THR A O 1
ATOM 636 N N . SER A 1 85 ? 2.778 -2.272 6.773 1.00 81.75 85 SER A N 1
ATOM 637 C CA . SER A 1 85 ? 2.715 -3.606 6.162 1.00 81.75 85 SER A CA 1
ATOM 638 C C . SER A 1 85 ? 3.703 -3.752 4.997 1.00 81.75 85 SER A C 1
ATOM 640 O O . SER A 1 85 ? 4.264 -2.775 4.498 1.00 81.75 85 SER A O 1
ATOM 642 N N . TYR A 1 86 ? 3.866 -4.983 4.502 1.00 69.94 86 TYR A N 1
ATOM 643 C CA . TYR A 1 86 ? 4.638 -5.260 3.286 1.00 69.94 86 TYR A CA 1
ATOM 644 C C . TYR A 1 86 ? 4.086 -4.531 2.043 1.00 69.94 86 TYR A C 1
ATOM 646 O O . TYR A 1 86 ? 4.855 -4.034 1.225 1.00 69.94 86 TYR A O 1
ATOM 654 N N . CYS A 1 87 ? 2.761 -4.379 1.925 1.00 67.44 87 CYS A N 1
ATOM 655 C CA . CYS A 1 87 ? 2.150 -3.583 0.855 1.00 67.44 87 CYS A CA 1
ATOM 656 C C . CYS A 1 87 ? 2.136 -2.064 1.126 1.00 67.44 87 CYS A C 1
ATOM 658 O O . CYS A 1 87 ? 1.667 -1.303 0.286 1.00 67.44 87 CYS A O 1
ATOM 660 N N . GLY A 1 88 ? 2.678 -1.600 2.258 1.00 74.31 88 GLY A N 1
ATOM 661 C CA . GLY A 1 88 ? 2.747 -0.175 2.591 1.00 74.31 88 GLY A CA 1
ATOM 662 C C . GLY A 1 88 ? 1.499 0.397 3.257 1.00 74.31 88 GLY A C 1
ATOM 663 O O . GLY A 1 88 ? 1.320 1.610 3.250 1.00 74.31 88 GLY A O 1
ATOM 664 N N . ALA A 1 89 ? 0.636 -0.440 3.832 1.00 84.31 89 ALA A N 1
ATOM 665 C CA . ALA A 1 89 ? -0.465 0.024 4.670 1.00 84.31 89 ALA A CA 1
ATOM 666 C C . ALA A 1 89 ? 0.094 0.626 5.972 1.00 84.31 89 ALA A C 1
ATOM 668 O O . ALA A 1 89 ? 0.974 0.033 6.595 1.00 84.31 89 ALA A O 1
ATOM 669 N N . MET A 1 90 ? -0.382 1.805 6.377 1.00 91.69 90 MET A N 1
ATOM 670 C CA . MET A 1 90 ? 0.248 2.621 7.420 1.00 91.69 90 MET A CA 1
ATOM 671 C C . MET A 1 90 ? -0.636 2.820 8.648 1.00 91.69 90 MET A C 1
ATOM 673 O O . MET A 1 90 ? -1.853 3.017 8.561 1.00 91.69 90 MET A O 1
ATOM 677 N N . GLY A 1 91 ? 0.013 2.840 9.806 1.00 96.94 91 GLY A N 1
ATOM 678 C CA . GLY A 1 91 ? -0.570 3.257 11.070 1.00 96.94 91 GLY A CA 1
ATOM 679 C C . GLY A 1 91 ? -1.548 2.269 11.692 1.00 96.94 91 GLY A C 1
ATOM 680 O O . GLY A 1 91 ? -1.654 1.104 11.309 1.00 96.94 91 GLY A O 1
ATOM 681 N N . ILE A 1 92 ? -2.261 2.751 12.705 1.00 98.44 92 ILE A N 1
ATOM 682 C CA . ILE A 1 92 ? -2.985 1.905 13.657 1.00 98.44 92 ILE A CA 1
ATOM 683 C C . ILE A 1 92 ? -4.209 1.172 13.066 1.00 98.44 92 ILE A C 1
ATOM 685 O O . ILE A 1 92 ? -4.582 0.112 13.568 1.00 98.44 92 ILE A O 1
ATOM 689 N N . MET A 1 93 ? -4.788 1.691 11.981 1.00 98.56 93 MET A N 1
ATOM 690 C CA . MET A 1 93 ? -5.855 1.070 11.182 1.00 98.56 93 MET A CA 1
ATOM 691 C C . MET A 1 93 ? -5.404 0.717 9.747 1.00 98.56 93 MET A C 1
ATOM 693 O O . MET A 1 93 ? -6.256 0.542 8.878 1.00 98.56 93 MET A O 1
ATOM 697 N N . GLN A 1 94 ? -4.085 0.639 9.502 1.00 97.75 94 GLN A N 1
ATOM 698 C CA . GLN A 1 94 ? -3.451 0.198 8.244 1.00 97.75 94 GLN A CA 1
ATOM 699 C C . GLN A 1 94 ? -4.078 0.802 6.969 1.00 97.75 94 GLN A C 1
ATOM 701 O O . GLN A 1 94 ? -4.590 0.111 6.093 1.00 97.75 94 GLN A O 1
ATOM 706 N N . LEU A 1 95 ? -4.006 2.128 6.840 1.00 91.75 95 LEU A N 1
ATOM 707 C CA . LEU A 1 95 ? -4.447 2.836 5.637 1.00 91.75 95 LEU A CA 1
ATOM 708 C C . LEU A 1 95 ? -3.369 2.777 4.547 1.00 91.75 95 LEU A C 1
ATOM 710 O O . LEU A 1 95 ? -2.242 3.217 4.769 1.00 91.75 95 LEU A O 1
ATOM 714 N N . MET A 1 96 ? -3.717 2.296 3.352 1.00 88.88 96 MET A N 1
ATOM 715 C CA . MET A 1 96 ? -2.846 2.394 2.170 1.00 88.88 96 MET A CA 1
ATOM 716 C C . MET A 1 96 ? -2.556 3.870 1.823 1.00 88.88 96 MET A C 1
ATOM 718 O O . MET A 1 96 ? -3.429 4.712 2.054 1.00 88.88 96 MET A O 1
ATOM 722 N N . PRO A 1 97 ? -1.400 4.227 1.222 1.00 80.19 97 PRO A N 1
ATOM 723 C CA . PRO A 1 97 ? -0.996 5.631 1.065 1.00 80.19 97 PRO A CA 1
ATOM 724 C C . PRO A 1 97 ? -1.985 6.483 0.257 1.00 80.19 97 PRO A C 1
ATOM 726 O O . PRO A 1 97 ? -2.360 7.577 0.680 1.00 80.19 97 PRO A O 1
ATOM 729 N N . ALA A 1 98 ? -2.481 5.962 -0.870 1.00 73.62 98 ALA A N 1
ATOM 730 C CA . ALA A 1 98 ? -3.504 6.637 -1.670 1.00 73.62 98 ALA A CA 1
ATOM 731 C C . ALA A 1 98 ? -4.844 6.763 -0.920 1.00 73.62 98 ALA A C 1
ATOM 733 O O . ALA A 1 98 ? -5.501 7.803 -0.992 1.00 73.62 98 ALA A O 1
ATOM 734 N N . THR A 1 99 ? -5.226 5.742 -0.146 1.00 81.88 99 THR A N 1
ATOM 735 C CA . THR A 1 99 ? -6.431 5.762 0.692 1.00 81.88 99 THR A CA 1
ATOM 736 C C . THR A 1 99 ? -6.308 6.836 1.775 1.00 81.88 99 THR A C 1
ATOM 738 O O . THR A 1 99 ? -7.185 7.693 1.863 1.00 81.88 99 THR A O 1
ATOM 741 N N . ALA A 1 100 ? -5.201 6.879 2.525 1.00 82.88 100 ALA A N 1
ATOM 742 C CA . ALA A 1 100 ? -4.915 7.916 3.520 1.00 82.88 100 ALA A CA 1
ATOM 743 C C . ALA A 1 100 ? -5.013 9.334 2.920 1.00 82.88 100 ALA A C 1
ATOM 745 O O . ALA A 1 100 ? -5.781 10.163 3.421 1.00 82.88 100 ALA A O 1
ATOM 746 N N . LYS A 1 101 ? -4.350 9.571 1.776 1.00 78.12 101 LYS A N 1
ATOM 747 C CA . LYS A 1 101 ? -4.408 10.839 1.027 1.00 78.12 101 LYS A CA 1
ATOM 748 C C . LYS A 1 101 ? -5.846 11.205 0.627 1.00 78.12 101 LYS A C 1
ATOM 750 O O . LYS A 1 101 ? -6.286 12.320 0.891 1.00 78.12 101 LYS A O 1
ATOM 755 N N . SER A 1 102 ? -6.622 10.259 0.087 1.00 73.44 102 SER A N 1
ATOM 756 C CA . SER A 1 102 ? -8.036 10.475 -0.288 1.00 73.44 102 SER A CA 1
ATOM 757 C C . SER A 1 102 ? -8.967 10.766 0.903 1.00 73.44 102 SER A C 1
ATOM 759 O O . SER A 1 102 ? -10.013 11.404 0.759 1.00 73.44 102 SER A O 1
ATOM 761 N N . LEU A 1 103 ? -8.590 10.317 2.102 1.00 85.00 103 LEU A N 1
ATOM 762 C CA . LEU A 1 103 ? -9.349 10.526 3.332 1.00 85.00 103 LEU A CA 1
ATOM 763 C C . LEU A 1 103 ? -9.008 11.857 4.019 1.00 85.00 103 LEU A C 1
ATOM 765 O O . LEU A 1 103 ? -9.794 12.286 4.868 1.00 85.00 103 LEU A O 1
ATOM 769 N N . GLY A 1 104 ? -7.921 12.531 3.631 1.00 82.94 104 GLY A N 1
ATOM 770 C CA . GLY A 1 104 ? -7.423 13.746 4.286 1.00 82.94 104 GLY A CA 1
ATOM 771 C C . GLY A 1 104 ? -6.560 13.464 5.521 1.00 82.94 104 GLY A C 1
ATOM 772 O O . GLY A 1 104 ? -6.580 14.248 6.467 1.00 82.94 104 GLY A O 1
ATOM 773 N N . VAL A 1 105 ? -5.860 12.326 5.533 1.00 84.94 105 VAL A N 1
ATOM 774 C CA . VAL A 1 105 ? -4.848 11.967 6.537 1.00 84.94 105 VAL A CA 1
ATOM 775 C C . VAL A 1 105 ? -3.491 12.452 6.029 1.00 84.94 105 VAL A C 1
ATOM 777 O O . VAL A 1 105 ? -3.069 12.033 4.951 1.00 84.94 105 VAL A O 1
ATOM 780 N N . ASN A 1 106 ? -2.828 13.330 6.783 1.00 81.38 106 ASN A N 1
ATOM 781 C CA . ASN A 1 106 ? -1.550 13.937 6.396 1.00 81.38 106 ASN A CA 1
ATOM 782 C C . ASN A 1 106 ? -0.389 13.121 6.972 1.00 81.38 106 ASN A C 1
ATOM 784 O O . ASN A 1 106 ? 0.496 12.692 6.238 1.00 81.38 106 ASN A O 1
ATOM 788 N N . ASP A 1 107 ? -0.446 12.838 8.276 1.00 84.12 107 ASP A N 1
ATOM 789 C CA . ASP A 1 107 ? 0.431 11.871 8.938 1.00 84.12 107 ASP A CA 1
ATOM 790 C C . ASP A 1 107 ? -0.348 10.576 9.202 1.00 84.12 107 ASP A C 1
ATOM 792 O O . ASP A 1 107 ? -1.210 10.499 10.082 1.00 84.12 107 ASP A O 1
ATOM 796 N N . ALA A 1 108 ? -0.039 9.534 8.430 1.00 89.56 108 ALA A N 1
ATOM 797 C CA . ALA A 1 108 ? -0.669 8.229 8.580 1.00 89.56 108 ALA A CA 1
ATOM 798 C C . ALA A 1 108 ? -0.161 7.428 9.792 1.00 89.56 108 ALA A C 1
ATOM 800 O O . ALA A 1 108 ? -0.793 6.432 10.139 1.00 89.56 108 ALA A O 1
ATOM 801 N N . TYR A 1 109 ? 0.917 7.843 10.460 1.00 92.56 109 TYR A N 1
ATOM 802 C CA . TYR A 1 109 ? 1.393 7.244 11.711 1.00 92.56 109 TYR A CA 1
ATOM 803 C C . TYR A 1 109 ? 0.872 7.992 12.952 1.00 92.56 109 TYR A C 1
ATOM 805 O O . TYR A 1 109 ? 0.860 7.427 14.052 1.00 92.56 109 TYR A O 1
ATOM 813 N N . ASN A 1 110 ? 0.344 9.212 12.791 1.00 92.00 110 ASN A N 1
ATOM 814 C CA . ASN A 1 110 ? -0.419 9.904 13.829 1.00 92.00 110 ASN A CA 1
ATOM 815 C C . ASN A 1 110 ? -1.684 9.096 14.188 1.00 92.00 110 ASN A C 1
ATOM 817 O O . ASN A 1 110 ? -2.549 8.905 13.327 1.00 92.00 110 ASN A O 1
ATOM 821 N N . PRO A 1 111 ? -1.872 8.653 15.448 1.00 95.81 111 PRO A N 1
ATOM 822 C CA . PRO A 1 111 ? -3.019 7.813 15.789 1.00 95.81 111 PRO A CA 1
ATOM 823 C C . PRO A 1 111 ? -4.365 8.518 15.612 1.00 95.81 111 PRO A C 1
ATOM 825 O O . PRO A 1 111 ? -5.350 7.857 15.307 1.00 95.81 111 PRO A O 1
ATOM 828 N N . VAL A 1 112 ? -4.431 9.842 15.786 1.00 95.69 112 VAL A N 1
ATOM 829 C CA . VAL A 1 112 ? -5.691 10.585 15.653 1.00 95.69 112 VAL A CA 1
ATOM 830 C C . VAL A 1 112 ? -6.080 10.738 14.192 1.00 95.69 112 VAL A C 1
ATOM 832 O O . VAL A 1 112 ? -7.219 10.430 13.849 1.00 95.69 112 VAL A O 1
ATOM 835 N N . GLU A 1 113 ? -5.159 11.147 13.319 1.00 93.56 113 GLU A N 1
ATOM 836 C CA . GLU A 1 113 ? -5.467 11.245 11.887 1.00 93.56 113 GLU A CA 1
ATOM 837 C C . GLU A 1 113 ? -5.757 9.861 11.291 1.00 93.56 113 GLU A C 1
ATOM 839 O O . GLU A 1 113 ? -6.764 9.694 10.602 1.00 93.56 113 GLU A O 1
ATOM 844 N N . ASN A 1 114 ? -4.969 8.838 11.640 1.00 97.81 114 ASN A N 1
ATOM 845 C CA . ASN A 1 114 ? -5.168 7.480 11.136 1.00 97.81 114 ASN A CA 1
ATOM 846 C C . ASN A 1 114 ? -6.490 6.840 11.614 1.00 97.81 114 ASN A C 1
ATOM 848 O O . ASN A 1 114 ? -7.220 6.299 10.784 1.00 97.81 114 ASN A O 1
ATOM 852 N N . ILE A 1 115 ? -6.867 6.960 12.899 1.00 98.44 115 ILE A N 1
ATOM 853 C CA . ILE A 1 115 ? -8.166 6.450 13.394 1.00 98.44 115 ILE A CA 1
ATOM 854 C C . ILE A 1 115 ? -9.334 7.220 12.765 1.00 98.44 115 ILE A C 1
ATOM 856 O O . ILE A 1 115 ? -10.342 6.621 12.388 1.00 98.44 115 ILE A O 1
ATOM 860 N N . MET A 1 116 ? -9.210 8.541 12.602 1.00 96.94 116 MET A N 1
ATOM 861 C CA . MET A 1 116 ? -10.240 9.349 11.938 1.00 96.94 116 MET A CA 1
ATOM 862 C C . MET A 1 116 ? -10.374 8.990 10.450 1.00 96.94 116 MET A C 1
ATOM 864 O O . MET A 1 116 ? -11.490 8.974 9.933 1.00 96.94 116 MET A O 1
ATOM 868 N N . GLY A 1 117 ? -9.274 8.655 9.771 1.00 95.81 117 GLY A N 1
ATOM 869 C CA . GLY A 1 117 ? -9.280 8.130 8.406 1.00 95.81 117 GLY A CA 1
ATOM 870 C C . GLY A 1 117 ? -9.926 6.745 8.311 1.00 95.81 117 GLY A C 1
ATOM 871 O O . GLY A 1 117 ? -10.856 6.562 7.526 1.00 95.81 117 GLY A O 1
ATOM 872 N N . GLY A 1 118 ? -9.503 5.791 9.145 1.00 98.31 118 GLY A N 1
ATOM 873 C CA . GLY A 1 118 ? -10.059 4.433 9.177 1.00 98.31 118 GLY A CA 1
ATOM 874 C C . GLY A 1 118 ? -11.555 4.415 9.487 1.00 98.31 118 GLY A C 1
ATOM 875 O O . GLY A 1 118 ? -12.325 3.763 8.784 1.00 98.31 118 GLY A O 1
ATOM 876 N N . ALA A 1 119 ? -12.008 5.219 10.453 1.00 98.75 119 ALA A N 1
ATOM 877 C CA . ALA A 1 119 ? -13.431 5.374 10.746 1.00 98.75 119 ALA A CA 1
ATOM 878 C C . ALA A 1 119 ? -14.219 6.008 9.585 1.00 98.75 119 ALA A C 1
ATOM 880 O O . ALA A 1 119 ? -15.317 5.547 9.270 1.00 98.75 119 ALA A O 1
ATOM 881 N N . LYS A 1 120 ? -13.655 7.014 8.900 1.00 98.12 120 LYS A N 1
ATOM 882 C CA . LYS A 1 120 ? -14.249 7.614 7.693 1.00 98.12 120 LYS A CA 1
ATOM 883 C C . LYS A 1 120 ? -14.389 6.587 6.563 1.00 98.12 120 LYS A C 1
ATOM 885 O O . LYS A 1 120 ? -15.452 6.506 5.952 1.00 98.12 120 LYS A O 1
ATOM 890 N N . TYR A 1 121 ? -13.358 5.777 6.317 1.00 98.00 121 TYR A N 1
ATOM 891 C CA . TYR A 1 121 ? -13.368 4.747 5.274 1.00 98.00 121 TYR A CA 1
ATOM 892 C C . TYR A 1 121 ? -14.327 3.598 5.601 1.00 98.00 121 TYR A C 1
ATOM 894 O O . TYR A 1 121 ? -15.127 3.197 4.757 1.00 98.00 121 TYR A O 1
ATOM 902 N N . LEU A 1 122 ? -14.342 3.119 6.848 1.00 98.62 122 LEU A N 1
ATOM 903 C CA . LEU A 1 122 ? -15.263 2.062 7.266 1.00 98.62 122 LEU A CA 1
ATOM 904 C C . LEU A 1 122 ? -16.726 2.536 7.257 1.00 98.62 122 LEU A C 1
ATOM 906 O O . LEU A 1 122 ? -17.602 1.776 6.854 1.00 98.62 122 LEU A O 1
ATOM 910 N N . SER A 1 123 ? -16.993 3.806 7.584 1.00 98.50 123 SER A N 1
ATOM 911 C CA . SER A 1 123 ? -18.311 4.439 7.404 1.00 98.50 123 SER A CA 1
ATOM 912 C C . SER A 1 123 ? -18.742 4.470 5.930 1.00 98.50 123 SER A C 1
ATOM 914 O O . SER A 1 123 ? -19.871 4.102 5.599 1.00 98.50 123 SER A O 1
ATOM 916 N N . GLN A 1 124 ? -17.829 4.815 5.011 1.00 97.56 124 GLN A N 1
ATOM 917 C CA . GLN A 1 124 ? -18.084 4.744 3.566 1.00 97.56 124 GLN A CA 1
ATOM 918 C C . GLN A 1 124 ? -18.384 3.311 3.100 1.00 97.56 124 GLN A C 1
ATOM 920 O O . GLN A 1 124 ? -19.294 3.120 2.291 1.00 97.56 124 GLN A O 1
ATOM 925 N N . MET A 1 125 ? -17.666 2.303 3.609 1.00 98.12 125 MET A N 1
ATOM 926 C CA . MET A 1 125 ? -17.914 0.899 3.259 1.00 98.12 125 MET A CA 1
ATOM 927 C C . MET A 1 125 ? -19.245 0.393 3.832 1.00 98.12 125 MET A C 1
ATOM 929 O O . MET A 1 125 ? -20.028 -0.201 3.094 1.00 98.12 125 MET A O 1
ATOM 933 N N . LEU A 1 126 ? -19.565 0.698 5.094 1.00 98.44 126 LEU A N 1
ATOM 934 C CA . LEU A 1 126 ? -20.868 0.383 5.697 1.00 98.44 126 LEU A CA 1
ATOM 935 C C . LEU A 1 126 ? -22.019 1.018 4.905 1.00 98.44 126 LEU A C 1
ATOM 937 O O . LEU A 1 126 ? -22.993 0.333 4.596 1.00 98.44 126 LEU A O 1
ATOM 941 N N . LYS A 1 127 ? -21.887 2.288 4.492 1.00 97.50 127 LYS A N 1
ATOM 942 C CA . LYS A 1 127 ? -22.874 2.946 3.620 1.00 97.50 127 LYS A CA 1
ATOM 943 C C . LYS A 1 127 ? -22.977 2.272 2.246 1.00 97.50 127 LYS A C 1
ATOM 945 O O . LYS A 1 127 ? -24.085 2.114 1.743 1.00 97.50 127 LYS A O 1
ATOM 950 N N . LYS A 1 128 ? -21.851 1.869 1.640 1.00 96.06 128 LYS A N 1
ATOM 951 C CA . LYS A 1 128 ? -21.819 1.215 0.318 1.00 96.06 128 LYS A CA 1
ATOM 952 C C . LYS A 1 128 ? -22.542 -0.138 0.300 1.00 96.06 128 LYS A C 1
ATOM 954 O O . LYS A 1 128 ? -23.103 -0.481 -0.734 1.00 96.06 128 LYS A O 1
ATOM 959 N N . TYR A 1 129 ? -22.520 -0.880 1.407 1.00 96.81 129 TYR A N 1
ATOM 960 C CA . TYR A 1 129 ? -23.147 -2.204 1.526 1.00 96.81 129 TYR A CA 1
ATOM 961 C C . TYR A 1 129 ? -24.355 -2.213 2.474 1.00 96.81 129 TYR A C 1
ATOM 963 O O . TYR A 1 129 ? -24.619 -3.219 3.126 1.00 96.81 129 TYR A O 1
ATOM 971 N N . ASN A 1 130 ? -25.082 -1.093 2.568 1.00 96.69 130 ASN A N 1
ATOM 972 C CA . ASN A 1 130 ? -26.366 -0.990 3.277 1.00 96.69 130 ASN A CA 1
ATOM 973 C C . ASN A 1 130 ? -26.325 -1.472 4.746 1.00 96.69 130 ASN A C 1
ATOM 975 O O . ASN A 1 130 ? -27.290 -2.036 5.251 1.00 96.69 130 ASN A O 1
ATOM 979 N N . GLY A 1 131 ? -25.200 -1.260 5.436 1.00 96.44 131 GLY A N 1
ATOM 980 C CA . GLY A 1 131 ? -24.980 -1.697 6.818 1.00 96.44 131 GLY A CA 1
ATOM 981 C C . GLY A 1 131 ? -24.467 -3.134 6.980 1.00 96.44 131 GLY A C 1
ATOM 982 O O . GLY A 1 131 ? -24.215 -3.551 8.107 1.00 96.44 131 GLY A O 1
ATOM 983 N N . ASN A 1 132 ? -24.256 -3.891 5.897 1.00 97.69 132 ASN A N 1
ATOM 984 C CA . ASN A 1 132 ? -23.677 -5.235 5.960 1.00 97.69 132 ASN A CA 1
ATOM 985 C C . ASN A 1 132 ? -22.195 -5.175 6.380 1.00 97.69 132 ASN A C 1
ATOM 987 O O . ASN A 1 132 ? -21.301 -4.925 5.565 1.00 97.69 132 ASN A O 1
ATOM 991 N N . THR A 1 133 ? -21.939 -5.424 7.666 1.00 97.69 133 THR A N 1
ATOM 992 C CA . THR A 1 133 ? -20.601 -5.387 8.275 1.00 97.69 133 THR A CA 1
ATOM 993 C C . THR A 1 133 ? -19.615 -6.339 7.594 1.00 97.69 133 THR A C 1
ATOM 995 O O . THR A 1 133 ? -18.462 -5.968 7.397 1.00 97.69 133 THR A O 1
ATOM 998 N N . SER A 1 134 ? -20.043 -7.533 7.176 1.00 97.75 134 SER A N 1
ATOM 999 C CA . SER A 1 134 ? -19.164 -8.529 6.546 1.00 97.75 134 SER A CA 1
ATOM 1000 C C . SER A 1 134 ? -18.641 -8.067 5.181 1.00 97.75 134 SER A C 1
ATOM 1002 O O . SER A 1 134 ? -17.441 -8.158 4.917 1.00 97.75 134 SER A O 1
ATOM 1004 N N . LEU A 1 135 ? -19.514 -7.505 4.336 1.00 97.75 135 LEU A N 1
ATOM 1005 C CA . LEU A 1 135 ? -19.123 -6.903 3.054 1.00 97.75 135 LEU A CA 1
ATOM 1006 C C . LEU A 1 135 ? -18.301 -5.623 3.259 1.00 97.75 135 LEU A C 1
ATOM 1008 O O . LEU A 1 135 ? -17.324 -5.400 2.542 1.00 97.75 135 LEU A O 1
ATOM 1012 N N . ALA A 1 136 ? -18.649 -4.809 4.260 1.00 98.31 136 ALA A N 1
ATOM 1013 C CA . ALA A 1 136 ? -17.903 -3.599 4.590 1.00 98.31 136 ALA A CA 1
ATOM 1014 C C . ALA A 1 136 ? -16.471 -3.898 5.067 1.00 98.31 136 ALA A C 1
ATOM 1016 O O . ALA A 1 136 ? -15.539 -3.221 4.637 1.00 98.31 136 ALA A O 1
ATOM 1017 N N . LEU A 1 137 ? -16.279 -4.935 5.888 1.00 98.19 137 LEU A N 1
ATOM 1018 C CA . LEU A 1 137 ? -14.964 -5.401 6.340 1.00 98.19 137 LEU A CA 1
ATOM 1019 C C . LEU A 1 137 ? -14.147 -6.027 5.205 1.00 98.19 137 LEU A C 1
ATOM 1021 O O . LEU A 1 137 ? -12.965 -5.720 5.068 1.00 98.19 137 LEU A O 1
ATOM 1025 N N . ALA A 1 138 ? -14.770 -6.837 4.345 1.00 95.25 138 ALA A N 1
ATOM 1026 C CA . ALA A 1 138 ? -14.107 -7.372 3.156 1.00 95.25 138 ALA A CA 1
ATOM 1027 C C . ALA A 1 138 ? -13.638 -6.251 2.207 1.00 95.25 138 ALA A C 1
ATOM 1029 O O . ALA A 1 138 ? -12.536 -6.310 1.664 1.00 95.25 138 ALA A O 1
ATOM 1030 N N . ALA A 1 139 ? -14.437 -5.191 2.048 1.00 93.88 139 ALA A N 1
ATOM 1031 C CA . ALA A 1 139 ? -14.080 -4.030 1.235 1.00 93.88 139 ALA A CA 1
ATOM 1032 C C . ALA A 1 139 ? -13.084 -3.077 1.918 1.00 93.88 139 ALA A C 1
ATOM 1034 O O . ALA A 1 139 ? -12.348 -2.379 1.219 1.00 93.88 139 ALA A O 1
ATOM 1035 N N . TYR A 1 140 ? -13.027 -3.058 3.253 1.00 96.50 140 TYR A N 1
ATOM 1036 C CA . TYR A 1 140 ? -11.968 -2.375 3.996 1.00 96.50 140 TYR A CA 1
ATOM 1037 C C . TYR A 1 140 ? -10.616 -3.053 3.728 1.00 96.50 140 TYR A C 1
ATOM 1039 O O . TYR A 1 140 ? -9.674 -2.390 3.307 1.00 96.50 140 TYR A O 1
ATOM 1047 N N . ASN A 1 141 ? -10.562 -4.382 3.880 1.00 93.88 141 ASN A N 1
ATOM 1048 C CA . ASN A 1 141 ? -9.346 -5.189 3.754 1.00 93.88 141 ASN A CA 1
ATOM 1049 C C . ASN A 1 141 ? -8.837 -5.357 2.308 1.00 93.88 141 ASN A C 1
ATOM 1051 O O . ASN A 1 141 ? -7.644 -5.203 2.062 1.00 93.88 141 ASN A O 1
ATOM 1055 N N . ALA A 1 142 ? -9.719 -5.666 1.350 1.00 81.88 142 ALA A N 1
ATOM 1056 C CA . ALA A 1 142 ? -9.342 -5.988 -0.035 1.00 81.88 142 ALA A CA 1
ATOM 1057 C C . ALA A 1 142 ? -9.822 -4.966 -1.080 1.00 81.88 142 ALA A C 1
ATOM 1059 O O . ALA A 1 142 ? -9.653 -5.176 -2.285 1.00 81.88 142 ALA A O 1
ATOM 1060 N N . GLY A 1 143 ? -10.436 -3.866 -0.644 1.00 85.88 143 GLY A N 1
ATOM 1061 C CA . GLY A 1 143 ? -10.999 -2.841 -1.516 1.00 85.88 143 GLY A CA 1
ATOM 1062 C C . GLY A 1 143 ? -12.381 -3.207 -2.091 1.00 85.88 143 GLY A C 1
ATOM 1063 O O . GLY A 1 143 ? -12.665 -4.370 -2.401 1.00 85.88 143 GLY A O 1
ATOM 1064 N N . PRO A 1 144 ? -13.268 -2.217 -2.306 1.00 87.25 144 PRO A N 1
ATOM 1065 C CA . PRO A 1 144 ? -14.632 -2.457 -2.781 1.00 87.25 144 PRO A CA 1
ATOM 1066 C C . PRO A 1 144 ? -14.722 -3.086 -4.181 1.00 87.25 144 PRO A C 1
ATOM 1068 O O . PRO A 1 144 ? -15.717 -3.740 -4.482 1.00 87.25 144 PRO A O 1
ATOM 1071 N N . GLY A 1 145 ? -13.699 -2.923 -5.029 1.00 83.88 145 GLY A N 1
ATOM 1072 C CA . GLY A 1 145 ? -13.654 -3.552 -6.354 1.00 83.88 145 GLY A CA 1
ATOM 1073 C C . GLY A 1 145 ? -13.572 -5.081 -6.294 1.00 83.88 145 GLY A C 1
ATOM 1074 O O . GLY A 1 145 ? -14.220 -5.757 -7.089 1.00 83.88 145 GLY A O 1
ATOM 1075 N N . ASN A 1 146 ? -12.852 -5.639 -5.313 1.00 78.88 146 ASN A N 1
ATOM 1076 C CA . ASN A 1 146 ? -12.763 -7.090 -5.140 1.00 78.88 146 ASN A CA 1
ATOM 1077 C C . ASN A 1 146 ? -14.077 -7.686 -4.622 1.00 78.88 146 ASN A C 1
ATOM 1079 O O . ASN A 1 146 ? -14.501 -8.722 -5.126 1.00 78.88 146 ASN A O 1
ATOM 1083 N N . VAL A 1 147 ? -14.756 -7.019 -3.684 1.00 90.31 147 VAL A N 1
ATOM 1084 C CA . VAL A 1 147 ? -16.085 -7.442 -3.200 1.00 90.31 147 VAL A CA 1
ATOM 1085 C C . VAL A 1 147 ? -17.119 -7.419 -4.331 1.00 90.31 147 VAL A C 1
ATOM 1087 O O . VAL A 1 147 ? -17.864 -8.382 -4.500 1.00 90.31 147 VAL A O 1
ATOM 1090 N N . ALA A 1 148 ? -17.112 -6.373 -5.167 1.00 85.81 148 ALA A N 1
ATOM 1091 C CA . ALA A 1 148 ? -17.974 -6.300 -6.347 1.00 85.81 148 ALA A CA 1
ATOM 1092 C C . ALA A 1 148 ? -17.676 -7.421 -7.363 1.00 85.81 148 ALA A C 1
ATOM 1094 O O . ALA A 1 148 ? -18.600 -8.085 -7.822 1.00 85.81 148 ALA A O 1
ATOM 1095 N N . LYS A 1 149 ? -16.394 -7.691 -7.663 1.00 82.56 149 LYS A N 1
ATOM 1096 C CA . LYS A 1 149 ? -15.977 -8.753 -8.600 1.00 82.56 149 LYS A CA 1
ATOM 1097 C C . LYS A 1 149 ? -16.429 -10.157 -8.173 1.00 82.56 149 LYS A C 1
ATOM 1099 O O . LYS A 1 149 ? -16.706 -10.982 -9.036 1.00 82.56 149 LYS A O 1
ATOM 1104 N N . HIS A 1 150 ? -16.489 -10.431 -6.870 1.00 88.12 150 HIS A N 1
ATOM 1105 C CA . HIS A 1 150 ? -16.902 -11.735 -6.332 1.00 88.12 150 HIS A CA 1
ATOM 1106 C C . HIS A 1 150 ? -18.390 -11.787 -5.934 1.00 88.12 150 HIS A C 1
ATOM 1108 O O . HIS A 1 150 ? -18.830 -12.804 -5.406 1.00 88.12 150 HIS A O 1
ATOM 1114 N N . ASN A 1 151 ? -19.153 -10.706 -6.159 1.00 89.62 151 ASN A N 1
ATOM 1115 C CA . ASN A 1 151 ? -20.556 -10.549 -5.754 1.00 89.62 151 ASN A CA 1
ATOM 1116 C C . ASN A 1 151 ? -20.833 -10.937 -4.280 1.00 89.62 151 ASN A C 1
ATOM 1118 O O . ASN A 1 151 ? -21.863 -11.521 -3.950 1.00 89.62 151 ASN A O 1
ATOM 1122 N N . GLY A 1 152 ? -19.878 -10.662 -3.386 1.00 91.75 152 GLY A N 1
ATOM 1123 C CA . GLY A 1 152 ? -19.887 -11.180 -2.018 1.00 91.75 152 GLY A CA 1
ATOM 1124 C C . GLY A 1 152 ? -18.542 -11.016 -1.313 1.00 91.75 152 GLY A C 1
ATOM 1125 O O . GLY A 1 152 ? -17.629 -10.377 -1.834 1.00 91.75 152 GLY A O 1
ATOM 1126 N N . VAL A 1 153 ? -18.401 -11.604 -0.119 1.00 93.69 153 VAL A N 1
ATOM 1127 C CA . VAL A 1 153 ? -17.116 -11.662 0.602 1.00 93.69 153 VAL A CA 1
ATOM 1128 C C . VAL A 1 153 ? -16.177 -12.632 -0.133 1.00 93.69 153 VAL A C 1
ATOM 1130 O O . VAL A 1 153 ? -16.471 -13.830 -0.156 1.00 93.69 153 VAL A O 1
ATOM 1133 N N . PRO A 1 154 ? -15.042 -12.176 -0.704 1.00 86.06 154 PRO A N 1
ATOM 1134 C CA . PRO A 1 154 ? -14.096 -13.071 -1.366 1.00 86.06 154 PRO A CA 1
ATOM 1135 C C . PRO A 1 154 ? -13.535 -14.102 -0.380 1.00 86.06 154 PRO A C 1
ATOM 1137 O O . PRO A 1 154 ? -13.315 -13.780 0.789 1.00 86.06 154 PRO A O 1
ATOM 1140 N N . SER A 1 155 ? -13.252 -15.324 -0.835 1.00 87.31 155 SER A N 1
ATOM 1141 C CA . SER A 1 155 ? -12.766 -16.420 0.026 1.00 87.31 155 SER A CA 1
ATOM 1142 C C . SER A 1 155 ? -11.531 -16.028 0.848 1.00 87.31 155 SER A C 1
ATOM 1144 O O . SER A 1 155 ? -11.497 -16.236 2.059 1.00 87.31 155 SER A O 1
ATOM 1146 N N . PHE A 1 156 ? -10.567 -15.347 0.223 1.00 81.88 156 PHE A N 1
ATOM 1147 C CA . PHE A 1 156 ? -9.357 -14.838 0.879 1.00 81.88 156 PHE A CA 1
ATOM 1148 C C . PHE A 1 156 ? -9.613 -13.739 1.933 1.00 81.88 156 PHE A C 1
ATOM 1150 O O . PHE A 1 156 ? -8.760 -13.507 2.784 1.00 81.88 156 PHE A O 1
ATOM 1157 N N . CYS A 1 157 ? -10.785 -13.093 1.929 1.00 88.69 157 CYS A N 1
ATOM 1158 C CA . CYS A 1 157 ? -11.188 -12.110 2.944 1.00 88.69 157 CYS A CA 1
ATOM 1159 C C . CYS A 1 157 ? -11.889 -12.740 4.160 1.00 88.69 157 CYS A C 1
ATOM 1161 O O . CYS A 1 157 ? -11.971 -12.100 5.209 1.00 88.69 157 CYS A O 1
ATOM 1163 N N . GLN A 1 158 ? -12.413 -13.968 4.054 1.00 88.69 158 GLN A N 1
ATOM 1164 C CA . GLN A 1 158 ? -13.256 -14.561 5.105 1.00 88.69 158 GLN A CA 1
ATOM 1165 C C . GLN A 1 158 ? -12.515 -14.682 6.445 1.00 88.69 158 GLN A C 1
ATOM 1167 O O . GLN A 1 158 ? -13.076 -14.357 7.488 1.00 88.69 158 GLN A O 1
ATOM 1172 N N . GLY A 1 159 ? -11.228 -15.051 6.424 1.00 89.38 159 GLY A N 1
ATOM 1173 C CA . GLY A 1 159 ? -10.396 -15.111 7.632 1.00 89.38 159 GLY A CA 1
ATOM 1174 C C . GLY A 1 159 ? -10.248 -13.761 8.347 1.00 89.38 159 GLY A C 1
ATOM 1175 O O . GLY A 1 159 ? -10.277 -13.716 9.576 1.00 89.38 159 GLY A O 1
ATOM 1176 N N . TYR A 1 160 ? -10.160 -12.655 7.598 1.00 95.31 160 TYR A N 1
ATOM 1177 C CA . TYR A 1 160 ? -10.136 -11.301 8.162 1.00 95.31 160 TYR A CA 1
ATOM 1178 C C . TYR A 1 160 ? -11.491 -10.935 8.780 1.00 95.31 160 TYR A C 1
ATOM 1180 O O . TYR A 1 160 ? -11.548 -10.536 9.942 1.00 95.31 160 TYR A O 1
ATOM 1188 N N . VAL A 1 161 ? -12.586 -11.125 8.033 1.00 98.06 161 VAL A N 1
ATOM 1189 C CA . VAL A 1 161 ? -13.950 -10.796 8.488 1.00 98.06 161 VAL A CA 1
ATOM 1190 C C . VAL A 1 161 ? -14.295 -11.565 9.767 1.00 98.06 161 VAL A C 1
ATOM 1192 O O . VAL A 1 161 ? -14.733 -10.963 10.747 1.00 98.06 161 VAL A O 1
ATOM 1195 N N . ASN A 1 162 ? -14.012 -12.870 9.796 1.00 96.88 162 ASN A N 1
ATOM 1196 C CA . ASN A 1 162 ? -14.267 -13.730 10.951 1.00 96.88 162 ASN A CA 1
ATOM 1197 C C . ASN A 1 162 ? -13.408 -13.333 12.165 1.00 96.88 162 ASN A C 1
ATOM 1199 O O . ASN A 1 162 ? -13.907 -13.332 13.290 1.00 96.88 162 ASN A O 1
ATOM 1203 N N . LYS A 1 163 ? -12.139 -12.947 11.956 1.00 97.25 163 LYS A N 1
ATOM 1204 C CA . LYS A 1 163 ? -11.246 -12.466 13.025 1.00 97.25 163 LYS A CA 1
ATOM 1205 C C . LYS A 1 163 ? -11.748 -11.155 13.640 1.00 97.25 163 LYS A C 1
ATOM 1207 O O . LYS A 1 163 ? -11.807 -11.056 14.864 1.00 97.25 163 LYS A O 1
ATOM 1212 N N . VAL A 1 164 ? -12.153 -10.182 12.817 1.00 98.31 164 VAL A N 1
ATOM 1213 C CA . VAL A 1 164 ? -12.721 -8.914 13.310 1.00 98.31 164 VAL A CA 1
ATOM 1214 C C . VAL A 1 164 ? -14.029 -9.163 14.062 1.00 98.31 164 VAL A C 1
ATOM 1216 O O . VAL A 1 164 ? -14.179 -8.659 15.173 1.00 98.31 164 VAL A O 1
ATOM 1219 N N . GLN A 1 165 ? -14.945 -9.974 13.518 1.00 97.44 165 GLN A N 1
ATOM 1220 C CA . GLN A 1 165 ? -16.208 -10.289 14.194 1.00 97.44 165 GLN A CA 1
ATOM 1221 C C . GLN A 1 165 ? -15.964 -10.939 15.564 1.00 97.44 165 GLN A C 1
ATOM 1223 O O . GLN A 1 165 ? -16.508 -10.480 16.565 1.00 97.44 165 GLN A O 1
ATOM 1228 N N . ASN A 1 166 ? -15.040 -11.902 15.651 1.00 97.75 166 ASN A N 1
ATOM 1229 C CA . ASN A 1 166 ? -14.715 -12.570 16.912 1.00 97.75 166 ASN A CA 1
ATOM 1230 C C . ASN A 1 166 ? -14.186 -11.613 18.000 1.00 97.75 166 ASN A C 1
ATOM 1232 O O . ASN A 1 166 ? -14.404 -11.855 19.188 1.00 97.75 166 ASN A O 1
ATOM 1236 N N . TYR A 1 167 ? -13.523 -10.517 17.613 1.00 98.12 167 TYR A N 1
ATOM 1237 C CA . TYR A 1 167 ? -13.121 -9.444 18.527 1.00 98.12 167 TYR A CA 1
ATOM 1238 C C . TYR A 1 167 ? -14.272 -8.493 18.900 1.00 98.12 167 TYR A C 1
ATOM 1240 O O . TYR A 1 167 ? -14.282 -7.973 20.014 1.00 98.12 167 TYR A O 1
ATOM 1248 N N . ILE A 1 168 ? -15.263 -8.278 18.028 1.00 96.94 168 ILE A N 1
ATOM 1249 C CA . ILE A 1 168 ? -16.488 -7.536 18.384 1.00 96.94 168 ILE A CA 1
ATOM 1250 C C . ILE A 1 168 ? -17.271 -8.309 19.454 1.00 96.94 168 ILE A C 1
ATOM 1252 O O . ILE A 1 168 ? -17.694 -7.713 20.450 1.00 96.94 168 ILE A O 1
ATOM 1256 N N . ASP A 1 169 ? -17.407 -9.625 19.264 1.00 96.19 169 ASP A N 1
ATOM 1257 C CA . ASP A 1 169 ? -18.179 -10.523 20.129 1.00 96.19 169 ASP A CA 1
ATOM 1258 C C . ASP A 1 169 ? -17.529 -10.675 21.514 1.00 96.19 169 ASP A C 1
ATOM 1260 O O . ASP A 1 169 ? -18.187 -10.504 22.540 1.00 96.19 169 ASP A O 1
ATOM 1264 N N . LYS A 1 170 ? -16.214 -10.942 21.552 1.00 95.38 170 LYS A N 1
ATOM 1265 C CA . LYS A 1 170 ? -15.435 -11.088 22.799 1.00 95.38 170 LYS A CA 1
ATOM 1266 C C . LYS A 1 170 ? -15.104 -9.757 23.482 1.00 95.38 170 LYS A C 1
ATOM 1268 O O . LYS A 1 170 ? -14.745 -9.750 24.657 1.00 95.38 170 LYS A O 1
ATOM 1273 N N . GLY A 1 171 ? -15.202 -8.642 22.759 1.00 92.38 171 GLY A N 1
ATOM 1274 C CA . GLY A 1 171 ? -14.688 -7.346 23.192 1.00 92.38 171 GLY A CA 1
ATOM 1275 C C . GLY A 1 171 ? -13.175 -7.196 22.990 1.00 92.38 171 GLY A C 1
ATOM 1276 O O . GLY A 1 171 ? -12.445 -8.154 22.730 1.00 92.38 171 GLY A O 1
ATOM 1277 N N . VAL A 1 172 ? -12.703 -5.951 23.101 1.00 95.50 172 VAL A N 1
ATOM 1278 C CA . VAL A 1 172 ? -11.327 -5.559 22.773 1.00 95.50 172 VAL A CA 1
ATOM 1279 C C . VAL A 1 172 ? -10.705 -4.754 23.907 1.00 95.50 172 VAL A C 1
ATOM 1281 O O . VAL A 1 172 ? -11.179 -3.675 24.256 1.00 95.50 172 VAL A O 1
ATOM 1284 N N . ASN A 1 173 ? -9.583 -5.245 24.431 1.00 95.81 173 ASN A N 1
ATOM 1285 C CA . ASN A 1 173 ? -8.772 -4.521 25.406 1.00 95.81 173 ASN A CA 1
ATOM 1286 C C . ASN A 1 173 ? -7.878 -3.498 24.689 1.00 95.81 173 ASN A C 1
ATOM 1288 O O . ASN A 1 173 ? -6.748 -3.799 24.300 1.00 95.81 173 ASN A O 1
ATOM 1292 N N . VAL A 1 174 ? -8.393 -2.280 24.497 1.00 96.38 174 VAL A N 1
ATOM 1293 C CA . VAL A 1 174 ? -7.610 -1.153 23.967 1.00 96.38 174 VAL A CA 1
ATOM 1294 C C . VAL A 1 174 ? -6.509 -0.788 24.976 1.00 96.38 174 VAL A C 1
ATOM 1296 O O . VAL A 1 174 ? -6.821 -0.524 26.139 1.00 96.38 174 VAL A O 1
ATOM 1299 N N . PRO A 1 175 ? -5.222 -0.739 24.582 1.00 95.06 175 PRO A N 1
ATOM 1300 C CA . PRO A 1 175 ? -4.146 -0.409 25.507 1.00 95.06 175 PRO A CA 1
ATOM 1301 C C . PRO A 1 175 ? -4.242 1.051 25.959 1.00 95.06 175 PRO A C 1
ATOM 1303 O O . PRO A 1 175 ? -4.599 1.931 25.172 1.00 95.06 175 PRO A O 1
ATOM 1306 N N . ASN A 1 176 ? -3.827 1.331 27.198 1.00 93.44 176 ASN A N 1
ATOM 1307 C CA . ASN A 1 176 ? -3.787 2.683 27.771 1.00 93.44 176 ASN A CA 1
ATOM 1308 C C . ASN A 1 176 ? -2.616 3.532 27.218 1.00 93.44 176 ASN A C 1
ATOM 1310 O O . ASN A 1 176 ? -1.825 4.110 27.961 1.00 93.44 176 ASN A O 1
ATOM 1314 N N . LYS A 1 177 ? -2.474 3.562 25.889 1.00 94.31 177 LYS A N 1
ATOM 1315 C CA . LYS A 1 177 ? -1.581 4.464 25.159 1.00 94.31 177 LYS A CA 1
ATOM 1316 C C . LYS A 1 177 ? -2.262 5.815 24.974 1.00 94.31 177 LYS A C 1
ATOM 1318 O O . LYS A 1 177 ? -3.483 5.898 24.808 1.00 94.31 177 LYS A O 1
ATOM 1323 N N . THR A 1 178 ? -1.453 6.865 24.956 1.00 94.12 178 THR A N 1
ATOM 1324 C CA . THR A 1 178 ? -1.897 8.252 24.834 1.00 94.12 178 THR A CA 1
ATOM 1325 C C . THR A 1 178 ? -1.244 8.969 23.656 1.00 94.12 178 THR A C 1
ATOM 1327 O O . THR A 1 178 ? -0.211 8.545 23.138 1.00 94.12 178 THR A O 1
ATOM 1330 N N . VAL A 1 179 ? -1.864 10.070 23.234 1.00 90.62 179 VAL A N 1
ATOM 1331 C CA . VAL A 1 179 ? -1.322 11.043 22.280 1.00 90.62 179 VAL A CA 1
ATOM 1332 C C . VAL A 1 179 ? -1.482 12.433 22.883 1.00 90.62 179 VAL A C 1
ATOM 1334 O O . VAL A 1 179 ? -2.588 12.814 23.267 1.00 90.62 179 VAL A O 1
ATOM 1337 N N . THR A 1 180 ? -0.394 13.194 22.961 1.00 92.06 180 THR A N 1
ATOM 1338 C CA . THR A 1 180 ? -0.425 14.611 23.345 1.00 92.06 180 THR A CA 1
ATOM 1339 C C . THR A 1 180 ? -0.570 15.457 22.088 1.00 92.06 180 THR A C 1
ATOM 1341 O O . THR A 1 180 ? 0.251 15.345 21.180 1.00 92.06 180 THR A O 1
ATOM 1344 N N . LEU A 1 181 ? -1.596 16.306 22.025 1.00 86.69 181 LEU A N 1
ATOM 1345 C CA . LEU A 1 181 ? -1.848 17.191 20.886 1.00 86.69 181 LEU A CA 1
ATOM 1346 C C . LEU A 1 181 ? -1.932 18.649 21.329 1.00 86.69 181 LEU A C 1
ATOM 1348 O O . LEU A 1 181 ? -2.634 18.967 22.288 1.00 86.69 181 LEU A O 1
ATOM 1352 N N . ASN A 1 182 ? -1.300 19.542 20.568 1.00 86.81 182 ASN A N 1
ATOM 1353 C CA . ASN A 1 182 ? -1.577 20.972 20.651 1.00 86.81 182 ASN A CA 1
ATOM 1354 C C . ASN A 1 182 ? -2.988 21.233 20.099 1.00 86.81 182 ASN A C 1
ATOM 1356 O O . ASN A 1 182 ? -3.273 20.911 18.940 1.00 86.81 182 ASN A O 1
ATOM 1360 N N . SER A 1 183 ? -3.863 21.824 20.915 1.00 82.31 183 SER A N 1
ATOM 1361 C CA . SER A 1 183 ? -5.271 22.068 20.564 1.00 82.31 183 SER A CA 1
ATOM 1362 C C . SER A 1 183 ? -5.463 23.008 19.361 1.00 82.31 183 SER A C 1
ATOM 1364 O O . SER A 1 183 ? -6.544 23.028 18.784 1.00 82.31 183 SER A O 1
ATOM 1366 N N . SER A 1 184 ? -4.435 23.742 18.912 1.00 80.12 184 SER A N 1
ATOM 1367 C CA . SER A 1 184 ? -4.506 24.545 17.677 1.00 80.12 184 SER A CA 1
ATOM 1368 C C . SER A 1 184 ? -4.450 23.714 16.381 1.00 80.12 184 SER A C 1
ATOM 1370 O O . SER A 1 184 ? -4.912 24.185 15.334 1.00 80.12 184 SER A O 1
ATOM 1372 N N . THR A 1 185 ? -3.913 22.490 16.434 1.00 78.06 185 THR A N 1
ATOM 1373 C CA . THR A 1 185 ? -3.774 21.584 15.276 1.00 78.06 185 THR A CA 1
ATOM 1374 C C . THR A 1 185 ? -5.126 21.051 14.797 1.00 78.06 185 THR A C 1
ATOM 1376 O O . THR A 1 185 ? -6.108 21.065 15.539 1.00 78.06 185 THR A O 1
ATOM 1379 N N . PHE A 1 186 ? -5.194 20.535 13.564 1.00 75.38 186 PHE A N 1
ATOM 1380 C CA . PHE A 1 186 ? -6.408 19.886 13.051 1.00 75.38 186 PHE A CA 1
ATOM 1381 C C . PHE A 1 186 ? -6.837 18.703 13.936 1.00 75.38 186 PHE A C 1
ATOM 1383 O O . PHE A 1 186 ? -7.977 18.663 14.400 1.00 75.38 186 PHE A O 1
ATOM 1390 N N . ALA A 1 187 ? -5.904 17.800 14.255 1.00 76.25 187 ALA A N 1
ATOM 1391 C CA . ALA A 1 187 ? -6.139 16.684 15.169 1.00 76.25 187 ALA A CA 1
ATOM 1392 C C . ALA A 1 187 ? -6.595 17.158 16.566 1.00 76.25 187 ALA A C 1
ATOM 1394 O O . ALA A 1 187 ? -7.537 16.598 17.128 1.00 76.25 187 ALA A O 1
ATOM 1395 N N . GLY A 1 188 ? -5.979 18.218 17.105 1.00 80.44 188 GLY A N 1
ATOM 1396 C CA . GLY A 1 188 ? -6.346 18.820 18.391 1.00 80.44 188 GLY A CA 1
ATOM 1397 C C . GLY A 1 188 ? -7.783 19.348 18.413 1.00 80.44 188 GLY A C 1
ATOM 1398 O O . GLY A 1 188 ? -8.564 18.949 19.278 1.00 80.44 188 GLY A O 1
ATOM 1399 N N . LYS A 1 189 ? -8.155 20.157 17.412 1.00 84.44 189 LYS A N 1
ATOM 1400 C CA . LYS A 1 189 ? -9.514 20.703 17.223 1.00 84.44 189 LYS A CA 1
ATOM 1401 C C . LYS A 1 189 ? -10.567 19.606 17.071 1.00 84.44 189 LYS A C 1
ATOM 1403 O O . LYS A 1 189 ? -11.629 19.681 17.687 1.00 84.44 189 LYS A O 1
ATOM 1408 N N . VAL A 1 190 ? -10.271 18.566 16.286 1.00 82.12 190 VAL A N 1
ATOM 1409 C CA . VAL A 1 190 ? -11.164 17.405 16.136 1.00 82.12 190 VAL A CA 1
ATOM 1410 C C . VAL A 1 190 ? -11.339 16.691 17.477 1.00 82.12 190 VAL A C 1
ATOM 1412 O O . VAL A 1 190 ? -12.471 16.442 17.888 1.00 82.12 190 VAL A O 1
ATOM 1415 N N . MET A 1 191 ? -10.260 16.401 18.205 1.00 90.06 191 MET A N 1
ATOM 1416 C CA . MET A 1 191 ? -10.376 15.738 19.506 1.00 90.06 191 MET A CA 1
ATOM 1417 C C . MET A 1 191 ? -11.129 16.588 20.535 1.00 90.06 191 MET A C 1
ATOM 1419 O O . MET A 1 191 ? -11.952 16.053 21.280 1.00 90.06 191 MET A O 1
ATOM 1423 N N . GLU A 1 192 ? -10.930 17.905 20.553 1.00 85.62 192 GLU A N 1
ATOM 1424 C CA . GLU A 1 192 ? -11.678 18.814 21.426 1.00 85.62 192 GLU A CA 1
ATOM 1425 C C . GLU A 1 192 ? -13.185 18.821 21.105 1.00 85.62 192 GLU A C 1
ATOM 1427 O O . GLU A 1 192 ? -13.998 18.764 22.033 1.00 85.62 192 GLU A O 1
ATOM 1432 N N . GLN A 1 193 ? -13.567 18.771 19.821 1.00 86.12 193 GLN A N 1
ATOM 1433 C CA . GLN A 1 193 ? -14.970 18.731 19.384 1.00 86.12 193 GLN A CA 1
ATOM 1434 C C . GLN A 1 193 ? -15.746 17.509 19.914 1.00 86.12 193 GLN A C 1
ATOM 1436 O O . GLN A 1 193 ? -16.891 17.664 20.334 1.00 86.12 193 GLN A O 1
ATOM 1441 N N . TYR A 1 194 ? -15.156 16.306 19.903 1.00 85.75 194 TYR A N 1
ATOM 1442 C CA . TYR A 1 194 ? -15.875 15.052 20.219 1.00 85.75 194 TYR A CA 1
ATOM 1443 C C . TYR A 1 194 ? -15.574 14.463 21.616 1.00 85.75 194 TYR A C 1
ATOM 1445 O O . TYR A 1 194 ? -16.195 13.463 22.007 1.00 85.75 194 TYR A O 1
ATOM 1453 N N . THR A 1 195 ? -14.659 15.073 22.385 1.00 80.81 195 THR A N 1
ATOM 1454 C CA . THR A 1 195 ? -14.375 14.704 23.792 1.00 80.81 195 THR A CA 1
ATOM 1455 C C . THR A 1 195 ? -14.915 15.689 24.828 1.00 80.81 195 THR A C 1
ATOM 1457 O O . THR A 1 195 ? -14.999 15.333 26.001 1.00 80.81 195 THR A O 1
ATOM 1460 N N . SER A 1 196 ? -15.282 16.911 24.437 1.00 65.06 196 SER A N 1
ATOM 1461 C CA . SER A 1 196 ? -15.811 17.909 25.375 1.00 65.06 196 SER A CA 1
ATOM 1462 C C . SER A 1 196 ? -17.282 17.645 25.708 1.00 65.06 196 SER A C 1
ATOM 1464 O O . SER A 1 196 ? -18.102 17.460 24.809 1.00 65.06 196 SER A O 1
ATOM 1466 N N . ASN A 1 197 ? -17.636 17.683 26.998 1.00 47.47 197 ASN A N 1
ATOM 1467 C CA . ASN A 1 197 ? -18.987 17.403 27.503 1.00 47.47 197 ASN A CA 1
ATOM 1468 C C . ASN A 1 197 ? -19.997 18.535 27.211 1.00 47.47 197 ASN A C 1
ATOM 1470 O O . ASN A 1 197 ? -20.542 19.153 28.126 1.00 47.47 197 ASN A O 1
ATOM 1474 N N . LYS A 1 198 ? -20.306 18.791 25.934 1.00 40.72 198 LYS A N 1
ATOM 1475 C CA . LYS A 1 198 ? -21.603 19.384 25.574 1.00 40.72 198 LYS A CA 1
ATOM 1476 C C . LYS A 1 198 ? -22.672 18.294 25.671 1.00 40.72 198 LYS A C 1
ATOM 1478 O O . LYS A 1 198 ? -22.420 17.160 25.269 1.00 40.72 198 LYS A O 1
ATOM 1483 N N . LYS A 1 199 ? -23.847 18.632 26.223 1.00 34.81 199 LYS A N 1
ATOM 1484 C CA . LYS A 1 199 ? -24.975 17.695 26.369 1.00 34.81 199 LYS A CA 1
ATOM 1485 C C . LYS A 1 199 ? -25.244 16.989 25.037 1.00 34.81 199 LYS A C 1
ATOM 1487 O O . LYS A 1 199 ? -25.453 17.642 24.018 1.00 34.81 199 LYS A O 1
ATOM 1492 N N . GLN A 1 200 ? -25.238 15.662 25.083 1.00 32.25 200 GLN A N 1
ATOM 1493 C CA . GLN A 1 200 ? -25.632 14.798 23.980 1.00 32.25 200 GLN A CA 1
ATOM 1494 C C . GLN A 1 200 ? -27.056 15.162 23.522 1.00 32.25 200 GLN A C 1
ATOM 1496 O O . GLN A 1 200 ? -27.945 15.224 24.374 1.00 32.25 200 GLN A O 1
ATOM 1501 N N . PRO A 1 201 ? -27.305 15.363 22.214 1.00 29.50 201 PRO A N 1
ATOM 1502 C CA . PRO A 1 201 ? -28.657 15.301 21.680 1.00 29.50 201 PRO A CA 1
ATOM 1503 C C . PRO A 1 201 ? -29.191 13.897 21.955 1.00 29.50 201 PRO A C 1
ATOM 1505 O O . PRO A 1 201 ? -28.611 12.909 21.496 1.00 29.50 201 PRO A O 1
ATOM 1508 N N . THR A 1 202 ? -30.252 13.795 22.751 1.00 27.41 202 THR A N 1
ATOM 1509 C CA . THR A 1 202 ? -30.943 12.529 22.983 1.00 27.41 202 THR A CA 1
ATOM 1510 C C . THR A 1 202 ? -31.419 12.003 21.638 1.00 27.41 202 THR A C 1
ATOM 1512 O O . THR A 1 202 ? -32.277 12.615 21.006 1.00 27.41 202 THR A O 1
ATOM 1515 N N . ILE A 1 203 ? -30.872 10.868 21.197 1.00 29.53 203 ILE A N 1
ATOM 1516 C CA . ILE A 1 203 ? -31.455 10.128 20.081 1.00 29.53 203 ILE A CA 1
ATOM 1517 C C . ILE A 1 203 ? -32.750 9.533 20.622 1.00 29.53 203 ILE A C 1
ATOM 1519 O O . ILE A 1 203 ? -32.746 8.485 21.267 1.00 29.53 203 ILE A O 1
ATOM 1523 N N . THR A 1 204 ? -33.856 10.236 20.392 1.00 25.02 204 THR A N 1
ATOM 1524 C CA . THR A 1 204 ? -35.180 9.626 20.410 1.00 25.02 204 THR A CA 1
ATOM 1525 C C . THR A 1 204 ? -35.163 8.506 19.385 1.00 25.02 204 THR A C 1
ATOM 1527 O O . THR A 1 204 ? -35.008 8.759 18.191 1.00 25.02 204 THR A O 1
ATOM 1530 N N . THR A 1 205 ? -35.285 7.267 19.849 1.00 28.08 205 THR A N 1
ATOM 1531 C CA . THR A 1 205 ? -35.524 6.120 18.983 1.00 28.08 205 THR A CA 1
ATOM 1532 C C . THR A 1 205 ? -36.842 6.340 18.253 1.00 28.08 205 THR A C 1
ATOM 1534 O O . THR A 1 205 ? -37.912 6.267 18.859 1.00 28.08 205 THR A O 1
ATOM 1537 N N . GLU A 1 206 ? -36.775 6.635 16.953 1.00 28.06 206 GLU A N 1
ATOM 1538 C CA . GLU A 1 206 ? -37.974 6.661 16.124 1.00 28.06 206 GLU A CA 1
ATOM 1539 C C . GLU A 1 206 ? -38.646 5.290 16.196 1.00 28.06 206 GLU A C 1
ATOM 1541 O O . GLU A 1 206 ? -38.023 4.234 16.046 1.00 28.06 206 GLU A O 1
ATOM 1546 N N . LYS A 1 207 ? -39.929 5.320 16.545 1.00 25.78 207 LYS A N 1
ATOM 1547 C CA . LYS A 1 207 ? -40.694 4.139 16.915 1.00 25.78 207 LYS A CA 1
ATOM 1548 C C . LYS A 1 207 ? -41.006 3.345 15.651 1.00 25.78 207 LYS A C 1
ATOM 1550 O O . LYS A 1 207 ? -41.871 3.752 14.881 1.00 25.78 207 LYS A O 1
ATOM 1555 N N . ALA A 1 208 ? -40.321 2.217 15.460 1.00 27.42 208 ALA A N 1
ATOM 1556 C CA . ALA A 1 208 ? -40.626 1.284 14.381 1.00 27.42 208 ALA A CA 1
ATOM 1557 C C . ALA A 1 208 ? -42.129 0.952 14.390 1.00 27.42 208 ALA A C 1
ATOM 1559 O O . ALA A 1 208 ? -42.676 0.501 15.402 1.00 27.42 208 ALA A O 1
ATOM 1560 N N . THR A 1 209 ? -42.800 1.224 13.273 1.00 24.86 209 THR A N 1
ATOM 1561 C CA . THR A 1 209 ? -44.249 1.080 13.101 1.00 24.86 209 THR A CA 1
ATOM 1562 C C . THR A 1 209 ? -44.630 -0.380 12.872 1.00 24.86 209 THR A C 1
ATOM 1564 O O . THR A 1 209 ? -45.087 -0.772 11.800 1.00 24.86 209 THR A O 1
ATOM 1567 N N . ASN A 1 210 ? -44.457 -1.199 13.911 1.00 27.42 210 ASN A N 1
ATOM 1568 C CA . ASN A 1 210 ? -44.974 -2.562 13.927 1.00 27.42 210 ASN A CA 1
ATOM 1569 C C . ASN A 1 210 ? -46.505 -2.518 13.850 1.00 27.42 210 ASN A C 1
ATOM 1571 O O . ASN A 1 210 ? -47.175 -2.047 14.772 1.00 27.42 210 ASN A O 1
ATOM 1575 N N . ASN A 1 211 ? -47.041 -2.989 12.726 1.00 25.86 211 ASN A N 1
ATOM 1576 C CA . ASN A 1 211 ? -48.475 -3.068 12.493 1.00 25.86 211 ASN A CA 1
ATOM 1577 C C . ASN A 1 211 ? -49.106 -4.126 13.420 1.00 25.86 211 ASN A C 1
ATOM 1579 O O . ASN A 1 211 ? -48.469 -5.127 13.747 1.00 25.86 211 ASN A O 1
ATOM 1583 N N . SER A 1 212 ? -50.335 -3.890 13.879 1.00 23.70 212 SER A N 1
ATOM 1584 C CA . SER A 1 212 ? -50.931 -4.693 14.956 1.00 23.70 212 SER A CA 1
ATOM 1585 C C . SER A 1 212 ? -51.452 -6.050 14.486 1.00 23.70 212 SER A C 1
ATOM 1587 O O . SER A 1 212 ? -52.137 -6.143 13.470 1.00 23.70 212 SER A O 1
ATOM 1589 N N . SER A 1 213 ? -51.249 -7.072 15.317 1.00 23.06 213 SER A N 1
ATOM 1590 C CA . SER A 1 213 ? -52.201 -8.173 15.469 1.00 23.06 213 SER A CA 1
ATOM 1591 C C . SER A 1 213 ? -52.227 -8.643 16.931 1.00 23.06 213 SER A C 1
ATOM 1593 O O . SER A 1 213 ? -51.261 -8.457 17.669 1.00 23.06 213 SER A O 1
ATOM 1595 N N . SER A 1 214 ? -53.368 -9.189 17.346 1.00 21.56 214 SER A N 1
ATOM 1596 C CA . SER A 1 214 ? -53.700 -9.696 18.692 1.00 21.56 214 SER A CA 1
ATOM 1597 C C . SER A 1 214 ? -52.731 -10.799 19.193 1.00 21.56 214 SER A C 1
ATOM 1599 O O . SER A 1 214 ? -52.089 -11.448 18.374 1.00 21.56 214 SER A O 1
ATOM 1601 N N . ASN A 1 215 ? -52.619 -11.128 20.492 1.00 22.03 215 ASN A N 1
ATOM 1602 C CA . ASN A 1 215 ? -53.724 -11.257 21.456 1.00 22.03 215 ASN A CA 1
ATOM 1603 C C . ASN A 1 215 ? -53.311 -11.272 22.959 1.00 22.03 215 ASN A C 1
ATOM 1605 O O . ASN A 1 215 ? -52.149 -11.493 23.274 1.00 22.03 215 ASN A O 1
ATOM 1609 N N . SER A 1 216 ? -54.309 -11.089 23.842 1.00 22.47 216 SER A N 1
ATOM 1610 C CA . SER A 1 216 ? -54.451 -11.552 25.253 1.00 22.47 216 SER A CA 1
ATOM 1611 C C . SER A 1 216 ? -53.282 -11.523 26.279 1.00 22.47 216 SER A C 1
ATOM 1613 O O . SER A 1 216 ? -52.324 -12.268 26.127 1.00 22.47 216 SER A O 1
ATOM 1615 N N . SER A 1 217 ? -53.504 -10.807 27.405 1.00 21.59 217 SER A N 1
ATOM 1616 C CA . SER A 1 217 ? -53.136 -11.106 28.830 1.00 21.59 217 SER A CA 1
ATOM 1617 C C . SER A 1 217 ? -51.746 -11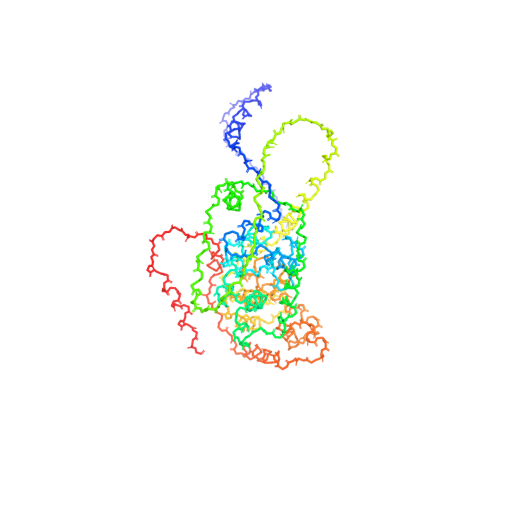.693 29.182 1.00 21.59 217 SER A C 1
ATOM 1619 O O . SER A 1 217 ? -51.367 -12.740 28.680 1.00 21.59 217 SER A O 1
ATOM 1621 N N . ASP A 1 218 ? -51.002 -11.172 30.172 1.00 25.50 218 ASP A N 1
ATOM 1622 C CA . ASP A 1 218 ? -51.404 -11.204 31.601 1.00 25.50 218 ASP A CA 1
ATOM 1623 C C . ASP A 1 218 ? -50.672 -10.167 32.518 1.00 25.50 218 ASP A C 1
ATOM 1625 O O . ASP A 1 218 ? -50.005 -9.246 32.046 1.00 25.50 218 ASP A O 1
ATOM 1629 N N . LYS A 1 219 ? -50.846 -10.282 33.845 1.00 24.25 219 LYS A N 1
ATOM 1630 C CA . LYS A 1 219 ? -50.408 -9.360 34.924 1.00 24.25 219 LYS A CA 1
ATOM 1631 C C . LYS A 1 219 ? -48.913 -9.455 35.298 1.00 24.25 219 LYS A C 1
ATOM 1633 O O . LYS A 1 219 ? -48.381 -10.557 35.357 1.00 24.25 219 LYS A O 1
ATOM 1638 N N . ALA A 1 220 ? -48.319 -8.350 35.785 1.00 23.81 220 ALA A N 1
ATOM 1639 C CA . ALA A 1 220 ? -47.968 -8.139 37.218 1.00 23.81 220 ALA A CA 1
ATOM 1640 C C . ALA A 1 220 ? -46.941 -6.998 37.476 1.00 23.81 220 ALA A C 1
ATOM 1642 O O . ALA A 1 220 ? -46.108 -6.723 36.627 1.00 23.81 220 ALA A O 1
ATOM 1643 N N . HIS A 1 221 ? -47.041 -6.386 38.673 1.00 22.48 221 HIS A N 1
ATOM 1644 C CA . HIS A 1 221 ? -46.065 -5.619 39.501 1.00 22.48 221 HIS A CA 1
ATOM 1645 C C . HIS A 1 221 ? -44.873 -4.841 38.870 1.00 22.48 221 HIS A C 1
ATOM 1647 O O . HIS A 1 221 ? -44.157 -5.328 38.011 1.00 22.48 221 HIS A O 1
ATOM 1653 N N . SER A 1 222 ? -44.633 -3.569 39.232 1.00 21.92 222 SER A N 1
ATOM 1654 C CA . SER A 1 222 ? -44.055 -3.050 40.508 1.00 21.92 222 SER A CA 1
ATOM 1655 C C . SER A 1 222 ? -42.573 -3.449 40.717 1.00 21.92 222 SER A C 1
ATOM 1657 O O . SER A 1 222 ? -42.220 -4.595 40.483 1.00 21.92 222 SER A O 1
ATOM 1659 N N . THR A 1 223 ? -41.647 -2.581 41.156 1.00 23.53 223 THR A N 1
ATOM 1660 C CA . THR A 1 223 ? -41.796 -1.258 41.811 1.00 23.53 223 THR A CA 1
ATOM 1661 C C . THR A 1 223 ? -40.614 -0.318 41.497 1.00 23.53 223 THR A C 1
ATOM 1663 O O . THR A 1 223 ? -39.557 -0.752 41.050 1.00 23.53 223 THR A O 1
ATOM 1666 N N . SER A 1 224 ? -40.775 0.980 41.777 1.00 21.47 224 SER A N 1
ATOM 1667 C CA . SER A 1 224 ? -39.698 1.984 41.748 1.00 21.47 224 SER A CA 1
ATOM 1668 C C . SER A 1 224 ? -38.662 1.784 42.863 1.00 21.47 224 SER A C 1
ATOM 1670 O O . SER A 1 224 ? -39.042 1.527 44.004 1.00 21.47 224 SER A O 1
ATOM 1672 N N . VAL A 1 225 ? -37.384 2.052 42.563 1.00 23.22 225 VAL A N 1
ATOM 1673 C CA . VAL A 1 225 ? -36.441 2.644 43.527 1.00 23.22 225 VAL A CA 1
ATOM 1674 C C . VAL A 1 225 ? -35.665 3.765 42.833 1.00 23.22 225 VAL A C 1
ATOM 1676 O O . VAL A 1 225 ? -34.862 3.522 41.935 1.00 23.22 225 VAL A O 1
ATOM 1679 N N . VAL A 1 226 ? -35.875 4.998 43.290 1.00 20.84 226 VAL A N 1
ATOM 1680 C CA . VAL A 1 226 ? -34.968 6.128 43.054 1.00 20.84 226 VAL A CA 1
ATOM 1681 C C . VAL A 1 226 ? -34.150 6.314 44.324 1.00 20.84 226 VAL A C 1
ATOM 1683 O O . VAL A 1 226 ? -34.735 6.398 45.402 1.00 20.84 226 VAL A O 1
ATOM 1686 N N . ASN A 1 227 ? -32.829 6.459 44.218 1.00 23.23 227 ASN A N 1
ATOM 1687 C CA . ASN A 1 227 ? -32.096 7.227 45.221 1.00 23.23 227 ASN A CA 1
ATOM 1688 C C . ASN A 1 227 ? -30.844 7.902 44.643 1.00 23.23 227 ASN A C 1
ATOM 1690 O O . ASN A 1 227 ? -30.396 7.573 43.545 1.00 23.23 227 ASN A O 1
ATOM 1694 N N . SER A 1 228 ? -30.340 8.896 45.369 1.00 21.02 228 SER A N 1
ATOM 1695 C CA . SER A 1 228 ? -29.485 9.969 44.847 1.00 21.02 228 SER A CA 1
ATOM 1696 C C . SER A 1 228 ? -28.265 10.231 45.754 1.00 21.02 228 SER A C 1
ATOM 1698 O O . SER A 1 228 ? -28.029 9.501 46.708 1.00 21.02 228 SER A O 1
ATOM 1700 N N . ILE A 1 229 ? -27.581 11.359 45.501 1.00 23.39 229 ILE A N 1
ATOM 1701 C CA . ILE A 1 229 ? -26.821 12.182 46.471 1.00 23.39 229 ILE A CA 1
ATOM 1702 C C . ILE A 1 229 ? -25.293 11.940 46.608 1.00 23.39 229 ILE A C 1
ATOM 1704 O O . ILE A 1 229 ? -24.803 11.048 47.286 1.00 23.39 229 ILE A O 1
ATOM 1708 N N . ASN A 1 230 ? -24.591 12.936 46.050 1.00 23.20 230 ASN A N 1
ATOM 1709 C CA . ASN A 1 230 ? -23.394 13.648 46.526 1.00 23.20 230 ASN A CA 1
ATOM 1710 C C . ASN A 1 230 ? -21.942 13.174 46.326 1.00 23.20 230 ASN A C 1
ATOM 1712 O O . ASN A 1 230 ? -21.517 12.048 46.543 1.00 23.20 230 ASN A O 1
ATOM 1716 N N . THR A 1 231 ? -21.168 14.212 45.997 1.00 21.94 231 THR A N 1
ATOM 1717 C CA . THR A 1 231 ? -19.714 14.366 46.003 1.00 21.94 231 THR A CA 1
ATOM 1718 C C . THR A 1 231 ? -19.181 14.816 47.367 1.00 21.94 231 THR A C 1
ATOM 1720 O O . THR A 1 231 ? -19.830 15.624 48.033 1.00 21.94 231 THR A O 1
ATOM 1723 N N . THR A 1 232 ? -17.917 14.511 47.664 1.00 24.75 232 THR A N 1
ATOM 1724 C CA . THR A 1 232 ? -17.080 15.264 48.624 1.00 24.75 232 THR A CA 1
ATOM 1725 C C . THR A 1 232 ? -15.664 15.475 48.068 1.00 24.75 232 THR A C 1
ATOM 1727 O O . THR A 1 232 ? -15.254 14.816 47.112 1.00 24.75 232 THR A O 1
ATOM 1730 N N . LYS A 1 233 ? -14.932 16.464 48.602 1.00 24.69 233 LYS A N 1
ATOM 1731 C CA . LYS A 1 233 ? -13.584 16.861 48.145 1.00 24.69 233 LYS A CA 1
ATOM 1732 C C . LYS A 1 233 ? -12.475 16.177 48.958 1.00 24.69 233 LYS A C 1
ATOM 1734 O O . LYS A 1 233 ? -12.668 15.980 50.145 1.00 24.69 233 LYS A O 1
ATOM 1739 N N . ALA A 1 234 ? -11.323 15.970 48.302 1.00 22.30 234 ALA A N 1
ATOM 1740 C CA . ALA A 1 234 ? -9.930 16.014 48.801 1.00 22.30 234 ALA A CA 1
ATOM 1741 C C . ALA A 1 234 ? -9.616 15.459 50.219 1.00 22.30 234 ALA A C 1
ATOM 1743 O O . ALA A 1 234 ? -10.150 15.911 51.223 1.00 22.30 234 ALA A O 1
ATOM 1744 N N . SER A 1 235 ? -8.572 14.645 50.402 1.00 22.09 235 SER A N 1
ATOM 1745 C CA . SER A 1 235 ? -7.180 15.060 50.134 1.00 22.09 235 SER A CA 1
ATOM 1746 C C . SER A 1 235 ? -6.187 13.884 50.135 1.00 22.09 235 SER A C 1
ATOM 1748 O O . SER A 1 235 ? -6.465 12.870 50.754 1.00 22.09 235 SER A O 1
ATOM 1750 N N . ASN A 1 236 ? -5.015 14.100 49.515 1.00 22.98 236 ASN A N 1
ATOM 1751 C CA . ASN A 1 236 ? -3.700 13.458 49.730 1.00 22.98 236 ASN A CA 1
ATOM 1752 C C . ASN A 1 236 ? -3.589 11.927 49.910 1.00 22.98 236 ASN A C 1
ATOM 1754 O O . ASN A 1 236 ? -4.063 11.385 50.899 1.00 22.98 236 ASN A O 1
ATOM 1758 N N . ILE A 1 237 ? -2.716 11.292 49.107 1.00 25.39 237 ILE A N 1
ATOM 1759 C CA . ILE A 1 237 ? -1.455 10.690 49.608 1.00 25.39 237 ILE A CA 1
ATOM 1760 C C . ILE A 1 237 ? -0.507 10.284 48.450 1.00 25.39 237 ILE A C 1
ATOM 1762 O O . ILE A 1 237 ? -0.949 9.850 47.393 1.00 25.39 237 ILE A O 1
ATOM 1766 N N . ASN A 1 238 ? 0.801 10.447 48.694 1.00 24.58 238 ASN A N 1
ATOM 1767 C CA . ASN A 1 238 ? 1.991 9.961 47.966 1.00 24.58 238 ASN A CA 1
ATOM 1768 C C . ASN A 1 238 ? 2.231 10.313 46.476 1.00 24.58 238 ASN A C 1
ATOM 1770 O O . ASN A 1 238 ? 1.730 9.683 45.547 1.00 24.58 238 ASN A O 1
ATOM 1774 N N . ASN A 1 239 ? 3.214 11.203 46.273 1.00 27.70 239 ASN A N 1
ATOM 1775 C CA . ASN A 1 239 ? 4.107 11.189 45.105 1.00 27.70 239 ASN A CA 1
ATOM 1776 C C . ASN A 1 239 ? 4.818 9.827 44.979 1.00 27.70 239 ASN A C 1
ATOM 1778 O O . ASN A 1 239 ? 5.279 9.296 45.987 1.00 27.70 239 ASN A O 1
ATOM 1782 N N . GLY A 1 240 ? 4.998 9.305 43.757 1.00 26.20 240 GLY A N 1
ATOM 1783 C CA . GLY A 1 240 ? 5.731 8.039 43.581 1.00 26.20 240 GLY A CA 1
ATOM 1784 C C . GLY A 1 240 ? 5.989 7.518 42.159 1.00 26.20 240 GLY A C 1
ATOM 1785 O O . GLY A 1 240 ? 6.329 6.348 42.030 1.00 26.20 240 GLY A O 1
ATOM 1786 N N . ALA A 1 241 ? 5.818 8.312 41.088 1.00 26.75 241 ALA A N 1
ATOM 1787 C CA . ALA A 1 241 ? 5.956 7.798 39.710 1.00 26.75 241 ALA A CA 1
ATOM 1788 C C . ALA A 1 241 ? 6.329 8.854 38.637 1.00 26.75 241 ALA A C 1
ATOM 1790 O O . ALA A 1 241 ? 5.694 8.921 37.585 1.00 26.75 241 ALA A O 1
ATOM 1791 N N . ILE A 1 242 ? 7.360 9.684 38.859 1.00 28.27 242 ILE A N 1
ATOM 1792 C CA . ILE A 1 242 ? 7.832 10.679 37.863 1.00 28.27 242 ILE A CA 1
ATOM 1793 C C . ILE A 1 242 ? 9.186 10.266 37.255 1.00 28.27 242 ILE A C 1
ATOM 1795 O O . ILE A 1 242 ? 10.173 10.989 37.338 1.00 28.27 242 ILE A O 1
ATOM 1799 N N . ALA A 1 243 ? 9.236 9.080 36.640 1.00 27.84 243 ALA A N 1
ATOM 1800 C CA . ALA A 1 243 ? 10.386 8.614 35.857 1.00 27.84 243 ALA A CA 1
ATOM 1801 C C . ALA A 1 243 ? 9.984 7.499 34.869 1.00 27.84 243 ALA A C 1
ATOM 1803 O O . ALA A 1 243 ? 10.000 6.333 35.245 1.00 27.84 243 ALA A O 1
ATOM 1804 N N . ASN A 1 244 ? 9.587 7.862 33.632 1.00 28.17 244 ASN A N 1
ATOM 1805 C CA . ASN A 1 244 ? 9.710 7.036 32.398 1.00 28.17 244 ASN A CA 1
ATOM 1806 C C . ASN A 1 244 ? 9.051 7.634 31.125 1.00 28.17 244 ASN A C 1
ATOM 1808 O O . ASN A 1 244 ? 9.105 7.028 30.056 1.00 28.17 244 ASN A O 1
ATOM 1812 N N . SER A 1 245 ? 8.454 8.830 31.173 1.00 29.83 245 SER A N 1
ATOM 1813 C CA . SER A 1 245 ? 7.807 9.457 30.001 1.00 29.83 245 SER A CA 1
ATOM 1814 C C . SER A 1 245 ? 8.772 10.083 28.977 1.00 29.83 245 SER A C 1
ATOM 1816 O O . SER A 1 245 ? 8.361 10.394 27.858 1.00 29.83 245 SER A O 1
ATOM 1818 N N . SER A 1 246 ? 10.049 10.266 29.317 1.00 28.20 246 SER A N 1
ATOM 1819 C CA . SER A 1 246 ? 11.060 10.887 28.445 1.00 28.20 246 SER A CA 1
ATOM 1820 C C . SER A 1 246 ? 11.602 9.936 27.370 1.00 28.20 246 SER A C 1
ATOM 1822 O O . SER A 1 246 ? 11.733 10.338 26.214 1.00 28.20 246 SER A O 1
ATOM 1824 N N . ALA A 1 247 ? 11.866 8.671 27.717 1.00 28.59 247 ALA A N 1
ATOM 1825 C CA . ALA A 1 247 ? 12.481 7.697 26.811 1.00 28.59 247 ALA A CA 1
ATOM 1826 C C . ALA A 1 247 ? 11.623 7.426 25.560 1.00 28.59 247 ALA A C 1
ATOM 1828 O O . ALA A 1 247 ? 12.113 7.541 24.438 1.00 28.59 247 ALA A O 1
ATOM 1829 N N . ALA A 1 248 ? 10.324 7.158 25.743 1.00 30.84 248 ALA A N 1
ATOM 1830 C CA . ALA A 1 248 ? 9.408 6.840 24.644 1.00 30.84 248 ALA A CA 1
ATOM 1831 C C . ALA A 1 248 ? 9.229 8.000 23.644 1.00 30.84 248 ALA A C 1
ATOM 1833 O O . ALA A 1 248 ? 9.185 7.779 22.434 1.00 30.84 248 ALA A O 1
ATOM 1834 N N . ASN A 1 249 ? 9.170 9.242 24.139 1.00 29.84 249 ASN A N 1
ATOM 1835 C CA . ASN A 1 249 ? 9.071 10.430 23.286 1.00 29.84 249 ASN A CA 1
ATOM 1836 C C . ASN A 1 249 ? 10.366 10.685 22.500 1.00 29.84 249 ASN A C 1
ATOM 1838 O O . ASN A 1 249 ? 10.308 11.149 21.361 1.00 29.84 249 ASN A O 1
ATOM 1842 N N . ASN A 1 250 ? 11.526 10.338 23.069 1.00 29.72 250 ASN A N 1
ATOM 1843 C CA . ASN A 1 250 ? 12.793 10.441 22.353 1.00 29.72 250 ASN A CA 1
ATOM 1844 C C . ASN A 1 250 ? 12.849 9.432 21.193 1.00 29.72 250 ASN A C 1
ATOM 1846 O O . ASN A 1 250 ? 13.167 9.829 20.080 1.00 29.72 250 ASN A O 1
ATOM 1850 N N . THR A 1 251 ? 12.425 8.174 21.394 1.00 32.72 251 THR A N 1
ATOM 1851 C CA . THR A 1 251 ? 12.408 7.142 20.333 1.00 32.72 251 THR A CA 1
ATOM 1852 C C . THR A 1 251 ? 11.605 7.557 19.095 1.00 32.72 251 THR A C 1
ATOM 1854 O O . THR A 1 251 ? 12.080 7.370 17.977 1.00 32.72 251 THR A O 1
ATOM 1857 N N . ILE A 1 252 ? 10.423 8.164 19.276 1.00 35.97 252 ILE A N 1
ATOM 1858 C CA . ILE A 1 252 ? 9.584 8.657 18.165 1.00 35.97 252 ILE A CA 1
ATOM 1859 C C . ILE A 1 252 ? 10.340 9.724 17.351 1.00 35.97 252 ILE A C 1
ATOM 1861 O O . ILE A 1 252 ? 10.354 9.688 16.117 1.00 35.97 252 ILE A O 1
ATOM 1865 N N . ASN A 1 253 ? 11.030 10.635 18.041 1.00 31.86 253 ASN A N 1
ATOM 1866 C CA . ASN A 1 253 ? 11.817 11.703 17.428 1.00 31.86 253 ASN A CA 1
ATOM 1867 C C . ASN A 1 253 ? 13.125 11.171 16.795 1.00 31.86 253 ASN A C 1
ATOM 1869 O O . ASN A 1 253 ? 13.553 11.657 15.752 1.00 31.86 253 ASN A O 1
ATOM 1873 N N . THR A 1 254 ? 13.733 10.118 17.354 1.00 32.66 254 THR A N 1
ATOM 1874 C CA . THR A 1 254 ? 14.900 9.438 16.768 1.00 32.66 254 THR A CA 1
ATOM 1875 C C . THR A 1 254 ? 14.562 8.782 15.431 1.00 32.66 254 THR A C 1
ATOM 1877 O O . THR A 1 254 ? 15.348 8.917 14.500 1.00 32.66 254 THR A O 1
ATOM 1880 N N . SER A 1 255 ? 13.392 8.145 15.277 1.00 36.38 255 SER A N 1
ATOM 1881 C CA . SER A 1 255 ? 12.972 7.624 13.964 1.00 36.38 255 SER A CA 1
ATOM 1882 C C . SER A 1 255 ? 12.854 8.733 12.914 1.00 36.38 255 SER A C 1
ATOM 1884 O O . SER A 1 255 ? 13.425 8.597 11.835 1.00 36.38 255 SER A O 1
ATOM 1886 N N . ALA A 1 256 ? 12.210 9.859 13.240 1.00 33.12 256 ALA A N 1
ATOM 1887 C CA . ALA A 1 256 ? 12.127 11.008 12.333 1.00 33.12 256 ALA A CA 1
ATOM 1888 C C . ALA A 1 256 ? 13.517 11.581 11.989 1.00 33.12 256 ALA A C 1
ATOM 1890 O O . ALA A 1 256 ? 13.784 11.907 10.835 1.00 33.12 256 ALA A O 1
ATOM 1891 N N . LYS A 1 257 ? 14.437 11.631 12.963 1.00 29.16 257 LYS A N 1
ATOM 1892 C CA . LYS A 1 257 ? 15.824 12.067 12.746 1.00 29.16 257 LYS A CA 1
ATOM 1893 C C . LYS A 1 257 ? 16.668 11.092 11.926 1.00 29.16 257 LYS A C 1
ATOM 1895 O O . LYS A 1 257 ? 17.554 11.557 11.226 1.00 29.16 257 LYS A O 1
ATOM 1900 N N . ILE A 1 258 ? 16.414 9.784 11.972 1.00 35.66 258 ILE A N 1
ATOM 1901 C CA . ILE A 1 258 ? 17.120 8.805 11.124 1.00 35.66 258 ILE A CA 1
ATOM 1902 C C . ILE A 1 258 ? 16.645 8.910 9.667 1.00 35.66 258 ILE A C 1
ATOM 1904 O O . ILE A 1 258 ? 17.479 8.882 8.766 1.00 35.66 258 ILE A O 1
ATOM 1908 N N . TYR A 1 259 ? 15.345 9.131 9.430 1.00 34.88 259 TYR A N 1
ATOM 1909 C CA . TYR A 1 259 ? 14.856 9.514 8.098 1.00 34.88 259 TYR A CA 1
ATOM 1910 C C . TYR A 1 259 ? 15.519 10.826 7.626 1.00 34.88 259 TYR A C 1
ATOM 1912 O O . TYR A 1 259 ? 16.114 10.855 6.553 1.00 34.88 259 TYR A O 1
ATOM 1920 N N . ALA A 1 260 ? 15.526 11.874 8.459 1.00 31.78 260 ALA A N 1
ATOM 1921 C CA . ALA A 1 260 ? 16.115 13.172 8.108 1.00 31.78 260 ALA A CA 1
ATOM 1922 C C . ALA A 1 260 ? 17.651 13.156 7.919 1.00 31.78 260 ALA A C 1
ATOM 1924 O O . ALA A 1 260 ? 18.174 13.910 7.104 1.00 31.78 260 ALA A O 1
ATOM 1925 N N . ALA A 1 261 ? 18.392 12.312 8.645 1.00 28.97 261 ALA A N 1
ATOM 1926 C CA . ALA A 1 261 ? 19.851 12.225 8.532 1.00 28.97 261 ALA A CA 1
ATOM 1927 C C . ALA A 1 261 ? 20.303 11.547 7.228 1.00 28.97 261 ALA A C 1
ATOM 1929 O O . ALA A 1 261 ? 21.307 11.950 6.646 1.00 28.97 261 ALA A O 1
ATOM 1930 N N . ASN A 1 262 ? 19.537 10.565 6.742 1.00 37.03 262 ASN A N 1
ATOM 1931 C CA . ASN A 1 262 ? 19.761 9.964 5.426 1.00 37.03 262 ASN A CA 1
ATOM 1932 C C . ASN A 1 262 ? 19.361 10.915 4.278 1.00 37.03 262 ASN A C 1
ATOM 1934 O O . ASN A 1 262 ? 19.901 10.804 3.178 1.00 37.03 262 ASN A O 1
ATOM 1938 N N . ASN A 1 263 ? 18.459 11.869 4.539 1.00 43.56 263 ASN A N 1
ATOM 1939 C CA . ASN A 1 263 ? 17.925 12.806 3.545 1.00 43.56 263 ASN A CA 1
ATOM 1940 C C . ASN A 1 263 ? 19.009 13.700 2.920 1.00 43.56 263 ASN A C 1
ATOM 1942 O O . ASN A 1 263 ? 18.973 13.928 1.721 1.00 43.56 263 ASN A O 1
ATOM 1946 N N . ILE A 1 264 ? 20.030 14.119 3.679 1.00 38.34 264 ILE A N 1
ATOM 1947 C CA . ILE A 1 264 ? 21.073 15.054 3.199 1.00 38.34 264 ILE A CA 1
ATOM 1948 C C . ILE A 1 264 ? 21.830 14.509 1.969 1.00 38.34 264 ILE A C 1
ATOM 1950 O O . ILE A 1 264 ? 22.183 15.274 1.071 1.00 38.34 264 ILE A O 1
ATOM 1954 N N . TYR A 1 265 ? 22.050 13.191 1.892 1.00 36.34 265 TYR A N 1
ATOM 1955 C CA . TYR A 1 265 ? 22.669 12.544 0.725 1.00 36.34 265 TYR A CA 1
ATOM 1956 C C . TYR A 1 265 ? 21.675 12.246 -0.409 1.00 36.34 265 TYR A C 1
ATOM 1958 O O . TYR A 1 265 ? 22.091 12.142 -1.559 1.00 36.34 265 TYR A O 1
ATOM 1966 N N . 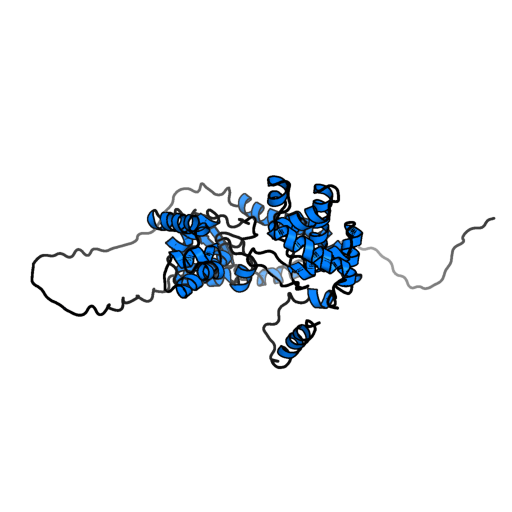ALA A 1 266 ? 20.379 12.120 -0.107 1.00 42.75 266 ALA A N 1
ATOM 1967 C CA . ALA A 1 266 ? 19.339 11.961 -1.119 1.00 42.75 266 ALA A CA 1
ATOM 1968 C C . ALA A 1 266 ? 19.038 13.302 -1.808 1.00 42.75 266 ALA A C 1
ATOM 1970 O O . ALA A 1 266 ? 19.154 13.387 -3.026 1.00 42.75 266 ALA A O 1
ATOM 1971 N N . ASP A 1 267 ? 18.759 14.355 -1.033 1.00 42.94 267 ASP A N 1
ATOM 1972 C CA . ASP A 1 267 ? 18.481 15.711 -1.522 1.00 42.94 267 ASP A CA 1
ATOM 1973 C C . ASP A 1 267 ? 19.632 16.222 -2.398 1.00 42.94 267 ASP A C 1
ATOM 1975 O O . ASP A 1 267 ? 19.416 16.629 -3.535 1.00 42.94 267 ASP A O 1
ATOM 1979 N N . SER A 1 268 ? 20.880 16.107 -1.927 1.00 50.75 268 SER A N 1
ATOM 1980 C CA . SER A 1 268 ? 22.045 16.572 -2.695 1.00 50.75 268 SER A CA 1
ATOM 1981 C C . SER A 1 268 ? 22.325 15.752 -3.961 1.00 50.75 268 SER A C 1
ATOM 1983 O O . SER A 1 268 ? 22.862 16.303 -4.922 1.00 50.75 268 SER A O 1
ATOM 1985 N N . LEU A 1 269 ? 21.943 14.472 -4.026 1.00 52.31 269 LEU A N 1
ATOM 1986 C CA . LEU A 1 269 ? 21.985 13.710 -5.279 1.00 52.31 269 LEU A CA 1
ATOM 1987 C C . LEU A 1 269 ? 20.849 14.144 -6.221 1.00 52.31 269 LEU A C 1
ATOM 1989 O O . LEU A 1 269 ? 21.084 14.353 -7.411 1.00 52.31 269 LEU A O 1
ATOM 1993 N N . ILE A 1 270 ? 19.640 14.333 -5.687 1.00 55.47 270 ILE A N 1
ATOM 1994 C CA . ILE A 1 270 ? 18.456 14.770 -6.435 1.00 55.47 270 ILE A CA 1
ATOM 1995 C C . ILE A 1 270 ? 18.665 16.169 -7.027 1.00 55.47 270 ILE A C 1
ATOM 1997 O O . ILE A 1 270 ? 18.362 16.346 -8.200 1.00 55.47 270 ILE A O 1
ATOM 2001 N N . ASP A 1 271 ? 19.242 17.126 -6.298 1.00 55.88 271 ASP A N 1
ATOM 2002 C CA . ASP A 1 271 ? 19.519 18.483 -6.798 1.00 55.88 271 ASP A CA 1
ATOM 2003 C C . ASP A 1 271 ? 20.512 18.479 -7.976 1.00 55.88 271 ASP A C 1
ATOM 2005 O O . ASP A 1 271 ? 20.291 19.151 -8.989 1.00 55.88 271 ASP A O 1
ATOM 2009 N N . ASN A 1 272 ? 21.584 17.679 -7.897 1.00 56.78 272 ASN A N 1
ATOM 2010 C CA . ASN A 1 272 ? 22.573 17.548 -8.976 1.00 56.78 272 ASN A CA 1
ATOM 2011 C C . ASN A 1 272 ? 22.008 16.829 -10.222 1.00 56.78 272 ASN A C 1
ATOM 2013 O O . ASN A 1 272 ? 22.386 17.144 -11.353 1.00 56.78 272 ASN A O 1
ATOM 2017 N N . ILE A 1 273 ? 21.080 15.884 -10.041 1.00 59.34 273 ILE A N 1
ATOM 2018 C CA . ILE A 1 273 ? 20.384 15.217 -11.153 1.00 59.34 273 ILE A CA 1
ATOM 2019 C C . ILE A 1 273 ? 19.299 16.141 -11.742 1.00 59.34 273 ILE A C 1
ATOM 2021 O O . ILE A 1 273 ? 19.218 16.307 -12.955 1.00 59.34 273 ILE A O 1
ATOM 2025 N N . SER A 1 274 ? 18.506 16.806 -10.903 1.00 58.62 274 SER A N 1
ATOM 2026 C CA . SER A 1 274 ? 17.417 17.721 -11.288 1.00 58.62 274 SER A CA 1
ATOM 2027 C C . SER A 1 274 ? 17.911 18.929 -12.093 1.00 58.62 274 SER A C 1
ATOM 2029 O O . SER A 1 274 ? 17.263 19.363 -13.041 1.00 58.62 274 SER A O 1
ATOM 2031 N N . THR A 1 275 ? 19.102 19.441 -11.773 1.00 61.44 275 THR A N 1
ATOM 2032 C CA . THR A 1 275 ? 19.738 20.547 -12.516 1.00 61.44 275 THR A CA 1
ATOM 2033 C C . THR A 1 275 ? 20.361 20.133 -13.855 1.00 61.44 275 THR A C 1
ATOM 2035 O O . THR A 1 275 ? 20.744 21.010 -14.631 1.00 61.44 275 THR A O 1
ATOM 2038 N N . SER A 1 276 ? 20.455 18.832 -14.160 1.00 63.44 276 SER A N 1
ATOM 2039 C CA . SER A 1 276 ? 21.075 18.317 -15.393 1.00 63.44 276 SER A CA 1
ATOM 2040 C C . SER A 1 276 ? 20.128 17.518 -16.301 1.00 63.44 276 SER A C 1
ATOM 2042 O O . SER A 1 276 ? 20.332 17.518 -17.518 1.00 63.44 276 SER A O 1
ATOM 2044 N N . ILE A 1 277 ? 19.080 16.898 -15.748 1.00 72.44 277 ILE A N 1
ATOM 2045 C CA . ILE A 1 277 ? 18.092 16.082 -16.469 1.00 72.44 277 ILE A CA 1
ATOM 2046 C C . ILE A 1 277 ? 16.810 16.878 -16.726 1.00 72.44 277 ILE A C 1
ATOM 2048 O O . ILE A 1 277 ? 16.086 17.243 -15.800 1.00 72.44 277 ILE A O 1
ATOM 2052 N N . LYS A 1 278 ? 16.501 17.105 -18.004 1.00 77.44 278 LYS A N 1
ATOM 2053 C CA . LYS A 1 278 ? 15.389 17.958 -18.444 1.00 77.44 278 LYS A CA 1
ATOM 2054 C C . LYS A 1 278 ? 14.085 17.193 -18.614 1.00 77.44 278 LYS A C 1
ATOM 2056 O O . LYS A 1 278 ? 13.041 17.725 -18.253 1.00 77.44 278 LYS A O 1
ATOM 2061 N N . ASP A 1 279 ? 14.124 15.978 -19.160 1.00 84.50 279 ASP A N 1
ATOM 2062 C CA . ASP A 1 279 ? 12.929 15.193 -19.495 1.00 84.50 279 ASP A CA 1
ATOM 2063 C C . ASP A 1 279 ? 13.031 13.712 -19.078 1.00 84.50 279 ASP A C 1
ATOM 2065 O O . ASP A 1 279 ? 14.051 13.232 -18.572 1.00 84.50 279 ASP A O 1
ATOM 2069 N N . TYR A 1 280 ? 11.940 12.969 -19.275 1.00 90.50 280 TYR A N 1
ATOM 2070 C CA . TYR A 1 280 ? 11.893 11.544 -18.949 1.00 90.50 280 TYR A CA 1
ATOM 2071 C C . TYR A 1 280 ? 12.837 10.679 -19.808 1.00 90.50 280 TYR A C 1
ATOM 2073 O O . TYR A 1 280 ? 13.244 9.625 -19.326 1.00 90.50 280 TYR A O 1
ATOM 2081 N N . ASN A 1 281 ? 13.221 11.074 -21.029 1.00 91.31 281 ASN A N 1
ATOM 2082 C CA . ASN A 1 281 ? 14.215 10.323 -21.809 1.00 91.31 281 ASN A CA 1
ATOM 2083 C C . ASN A 1 281 ? 15.589 10.428 -21.154 1.00 91.31 281 ASN A C 1
ATOM 2085 O O . ASN A 1 281 ? 16.168 9.393 -20.824 1.00 91.31 281 ASN A O 1
ATOM 2089 N N . GLU A 1 282 ? 16.044 11.657 -20.885 1.00 91.19 282 GLU A N 1
ATOM 2090 C CA . GLU A 1 282 ? 17.305 11.922 -20.184 1.00 91.19 282 GLU A CA 1
ATOM 2091 C C . GLU A 1 282 ? 17.335 11.191 -18.823 1.00 91.19 282 GLU A C 1
ATOM 2093 O O . GLU A 1 282 ? 18.361 10.616 -18.460 1.00 91.19 282 GLU A O 1
ATOM 2098 N N . LEU A 1 283 ? 16.197 11.107 -18.115 1.00 92.31 283 LEU A N 1
ATOM 2099 C CA . LEU A 1 283 ? 16.070 10.355 -16.860 1.00 92.31 283 LEU A CA 1
ATOM 2100 C C . LEU A 1 283 ? 16.249 8.836 -17.030 1.00 92.31 283 LEU A C 1
ATOM 2102 O O . LEU A 1 283 ? 17.010 8.225 -16.276 1.00 92.31 283 LEU A O 1
ATOM 2106 N N . TYR A 1 284 ? 15.563 8.208 -17.992 1.00 95.38 284 TYR A N 1
ATOM 2107 C CA . TYR A 1 284 ? 15.733 6.769 -18.235 1.00 95.38 284 TYR A CA 1
ATOM 2108 C C . TYR A 1 284 ? 17.137 6.446 -18.750 1.00 95.38 284 TYR A C 1
ATOM 2110 O O . TYR A 1 284 ? 17.703 5.441 -18.333 1.00 95.38 284 TYR A O 1
ATOM 2118 N N . ASP A 1 285 ? 17.717 7.299 -19.597 1.00 94.38 285 ASP A N 1
ATOM 2119 C CA . ASP A 1 285 ? 19.060 7.109 -20.153 1.00 94.38 285 ASP A CA 1
ATOM 2120 C C . ASP A 1 285 ? 20.159 7.287 -19.083 1.00 94.38 285 ASP A C 1
ATOM 2122 O O . ASP A 1 285 ? 21.150 6.551 -19.083 1.00 94.38 285 ASP A O 1
ATOM 2126 N N . TYR A 1 286 ? 19.955 8.172 -18.100 1.00 92.38 286 TYR A N 1
ATOM 2127 C CA . TYR A 1 286 ? 20.810 8.275 -16.912 1.00 92.38 286 TYR A CA 1
ATOM 2128 C C . TYR A 1 286 ? 20.694 7.039 -16.005 1.00 92.38 286 TYR A C 1
ATOM 2130 O O . TYR A 1 286 ? 21.706 6.417 -15.678 1.00 92.38 286 TYR A O 1
ATOM 2138 N N . ALA A 1 287 ? 19.472 6.632 -15.643 1.00 94.31 287 ALA A N 1
ATOM 2139 C CA . ALA A 1 287 ? 19.235 5.474 -14.773 1.00 94.31 287 ALA A CA 1
ATOM 2140 C C . ALA A 1 287 ? 19.703 4.147 -15.406 1.00 94.31 287 ALA A C 1
ATOM 2142 O O . ALA A 1 287 ? 20.205 3.259 -14.714 1.00 94.31 287 ALA A O 1
ATOM 2143 N N . ALA A 1 288 ? 19.582 4.028 -16.731 1.00 96.56 288 ALA A N 1
ATOM 2144 C CA . ALA A 1 288 ? 20.129 2.942 -17.539 1.00 96.56 288 ALA A CA 1
ATOM 2145 C C . ALA A 1 288 ? 21.653 2.840 -17.403 1.00 96.56 288 ALA A C 1
ATOM 2147 O O . ALA A 1 288 ? 22.188 1.760 -17.143 1.00 96.56 288 ALA A O 1
ATOM 2148 N N . LYS A 1 289 ? 22.344 3.977 -17.541 1.00 95.75 289 LYS A N 1
ATOM 2149 C CA . LYS A 1 289 ? 23.802 4.069 -17.437 1.00 95.75 289 LYS A CA 1
ATOM 2150 C C . LYS A 1 289 ? 24.303 3.762 -16.024 1.00 95.75 289 LYS A C 1
ATOM 2152 O O . LYS A 1 289 ? 25.240 2.983 -15.891 1.00 95.75 289 LYS A O 1
ATOM 2157 N N . GLU A 1 290 ? 23.680 4.342 -14.997 1.00 93.31 290 GLU A N 1
ATOM 2158 C CA . GLU A 1 290 ? 24.069 4.157 -13.588 1.00 93.31 290 GLU A CA 1
ATOM 2159 C C . GLU A 1 290 ? 24.003 2.683 -13.163 1.00 93.31 290 GLU A C 1
ATOM 2161 O O . GLU A 1 290 ? 24.925 2.162 -12.538 1.00 93.31 290 GLU A O 1
ATOM 2166 N N . TYR A 1 291 ? 22.927 1.982 -13.533 1.00 94.88 291 TYR A N 1
ATOM 2167 C CA . TYR A 1 291 ? 22.670 0.614 -13.072 1.00 94.88 291 TYR A CA 1
ATOM 2168 C C . TYR A 1 291 ? 23.033 -0.487 -14.081 1.00 94.88 291 TYR A C 1
ATOM 2170 O O . TYR A 1 291 ? 22.764 -1.664 -13.814 1.00 94.88 291 TYR A O 1
ATOM 2178 N N . ASN A 1 292 ? 23.669 -0.112 -15.199 1.00 95.12 292 ASN A N 1
ATOM 2179 C CA . ASN A 1 292 ? 24.070 -0.969 -16.320 1.00 95.12 292 ASN A CA 1
ATOM 2180 C C . ASN A 1 292 ? 22.910 -1.805 -16.904 1.00 95.12 292 ASN A C 1
ATOM 2182 O O . ASN A 1 292 ? 22.960 -3.035 -16.967 1.00 95.12 292 ASN A O 1
ATOM 2186 N N . ILE A 1 293 ? 21.837 -1.121 -17.310 1.00 96.00 293 ILE A N 1
ATOM 2187 C CA . ILE A 1 293 ? 20.606 -1.703 -17.867 1.00 96.00 293 ILE A CA 1
ATOM 2188 C C . ILE A 1 293 ? 20.321 -1.065 -19.235 1.00 96.00 293 ILE A C 1
ATOM 2190 O O . ILE A 1 293 ? 20.483 0.144 -19.369 1.00 96.00 293 ILE A O 1
ATOM 2194 N N . PRO A 1 294 ? 19.830 -1.803 -20.250 1.00 96.62 294 PRO A N 1
ATOM 2195 C CA . PRO A 1 294 ? 19.375 -1.191 -21.497 1.00 96.62 294 PRO A CA 1
ATOM 2196 C C . PRO A 1 294 ? 18.198 -0.229 -21.259 1.00 96.62 294 PRO A C 1
ATOM 2198 O O . PRO A 1 294 ? 17.155 -0.632 -20.739 1.00 96.62 294 PRO A O 1
ATOM 2201 N N . SER A 1 295 ? 18.335 1.033 -21.670 1.00 97.06 295 SER A N 1
ATOM 2202 C CA . SER A 1 295 ? 17.326 2.074 -21.413 1.00 97.06 295 SER A CA 1
ATOM 2203 C C . SER A 1 295 ? 15.935 1.731 -21.952 1.00 97.06 295 SER A C 1
ATOM 2205 O O . SER A 1 295 ? 14.930 1.947 -21.273 1.00 97.06 295 SER A O 1
ATOM 2207 N N . ASP A 1 296 ? 15.862 1.086 -23.117 1.00 97.75 296 ASP A N 1
ATOM 2208 C CA . ASP A 1 296 ? 14.594 0.669 -23.722 1.00 97.75 296 ASP A CA 1
ATOM 2209 C C . ASP A 1 296 ? 13.825 -0.347 -22.865 1.00 97.75 296 ASP A C 1
ATOM 2211 O O . ASP A 1 296 ? 12.596 -0.381 -22.913 1.00 97.75 296 ASP A O 1
ATOM 2215 N N . ILE A 1 297 ? 14.513 -1.125 -22.017 1.00 98.19 297 ILE A N 1
ATOM 2216 C CA . ILE A 1 297 ? 13.873 -2.002 -21.026 1.00 98.19 297 ILE A CA 1
ATOM 2217 C C . ILE A 1 297 ? 13.247 -1.168 -19.902 1.00 98.19 297 ILE A C 1
ATOM 2219 O O . ILE A 1 297 ? 12.096 -1.414 -19.545 1.00 98.19 297 ILE A O 1
ATOM 2223 N N . LEU A 1 298 ? 13.945 -0.156 -19.368 1.00 97.81 298 LEU A N 1
ATOM 2224 C CA . LEU A 1 298 ? 13.385 0.737 -18.340 1.00 97.81 298 LEU A CA 1
ATOM 2225 C C . LEU A 1 298 ? 12.176 1.516 -18.882 1.00 97.81 298 LEU A C 1
ATOM 2227 O O . LEU A 1 298 ? 11.121 1.549 -18.239 1.00 97.81 298 LEU A O 1
ATOM 2231 N N . LYS A 1 299 ? 12.297 2.060 -20.101 1.00 98.25 299 LYS A N 1
ATOM 2232 C CA . LYS A 1 299 ? 11.222 2.748 -20.835 1.00 98.25 299 LYS A CA 1
ATOM 2233 C C . LYS A 1 299 ? 10.021 1.811 -21.060 1.00 98.25 299 LYS A C 1
ATOM 2235 O O . LYS A 1 299 ? 8.887 2.181 -20.747 1.00 98.25 299 LYS A O 1
ATOM 2240 N N . ALA A 1 300 ? 10.249 0.570 -21.504 1.00 98.38 300 ALA A N 1
ATOM 2241 C CA . ALA A 1 300 ? 9.196 -0.428 -21.727 1.00 98.38 300 ALA A CA 1
ATOM 2242 C C . ALA A 1 300 ? 8.519 -0.935 -20.440 1.00 98.38 300 ALA A C 1
ATOM 2244 O O . ALA A 1 300 ? 7.300 -1.149 -20.438 1.00 98.38 300 ALA A O 1
ATOM 2245 N N . ILE A 1 301 ? 9.267 -1.102 -19.342 1.00 98.06 301 ILE A N 1
ATOM 2246 C CA . ILE A 1 301 ? 8.714 -1.441 -18.021 1.00 98.06 301 ILE A CA 1
ATOM 2247 C C . ILE A 1 301 ? 7.848 -0.288 -17.519 1.00 98.06 301 ILE A C 1
ATOM 2249 O O . ILE A 1 301 ? 6.682 -0.512 -17.209 1.00 98.06 301 ILE A O 1
ATOM 2253 N N . SER A 1 302 ? 8.363 0.943 -17.500 1.00 97.69 302 SER A N 1
ATOM 2254 C CA . SER A 1 302 ? 7.628 2.121 -17.020 1.00 97.69 302 SER A CA 1
ATOM 2255 C C . SER A 1 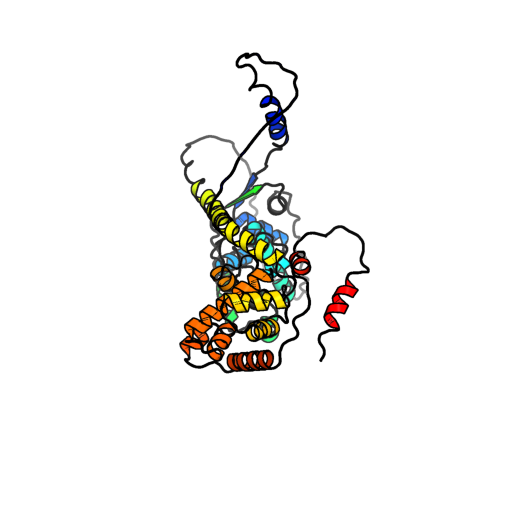302 ? 6.322 2.360 -17.795 1.00 97.69 302 SER A C 1
ATOM 2257 O O . SER A 1 302 ? 5.252 2.534 -17.202 1.00 97.69 302 SER A O 1
ATOM 2259 N N . TYR A 1 303 ? 6.359 2.239 -19.127 1.00 97.56 303 TYR A N 1
ATOM 2260 C CA . TYR A 1 303 ? 5.151 2.266 -19.954 1.00 97.56 303 TYR A CA 1
ATOM 2261 C C . TYR A 1 303 ? 4.169 1.136 -19.610 1.00 97.56 303 TYR A C 1
ATOM 2263 O O . TYR A 1 303 ? 2.967 1.371 -19.501 1.00 97.56 303 TYR A O 1
ATOM 2271 N N . THR A 1 304 ? 4.661 -0.089 -19.409 1.00 96.06 304 THR A N 1
ATOM 2272 C CA . THR A 1 304 ? 3.808 -1.246 -19.089 1.00 96.06 304 THR A CA 1
ATOM 2273 C C . THR A 1 304 ? 3.193 -1.157 -17.688 1.00 96.06 304 THR A C 1
ATOM 2275 O O . THR A 1 304 ? 2.068 -1.619 -17.504 1.00 96.06 304 THR A O 1
ATOM 2278 N N . GLN A 1 305 ? 3.905 -0.552 -16.735 1.00 94.06 305 GLN A N 1
ATOM 2279 C CA . GLN A 1 305 ? 3.523 -0.418 -15.327 1.00 94.06 305 GLN A CA 1
ATOM 2280 C C . GLN A 1 305 ? 2.567 0.761 -15.075 1.00 94.06 305 GLN A C 1
ATOM 2282 O O . GLN A 1 305 ? 1.576 0.600 -14.366 1.00 94.06 305 GLN A O 1
ATOM 2287 N N . SER A 1 306 ? 2.845 1.944 -15.638 1.00 95.25 306 SER A N 1
ATOM 2288 C CA . SER A 1 306 ? 2.080 3.177 -15.364 1.00 95.25 306 SER A CA 1
ATOM 2289 C C . SER A 1 306 ? 1.570 3.913 -16.608 1.00 95.25 306 SER A C 1
ATOM 2291 O O . SER A 1 306 ? 0.702 4.781 -16.489 1.00 95.25 306 SER A O 1
ATOM 2293 N N . GLY A 1 307 ? 2.107 3.616 -17.795 1.00 93.31 307 GLY A N 1
ATOM 2294 C CA . GLY A 1 307 ? 1.953 4.474 -18.973 1.00 93.31 307 GLY A CA 1
ATOM 2295 C C . GLY A 1 307 ? 2.661 5.824 -18.809 1.00 93.31 307 GLY A C 1
ATOM 2296 O O . GLY A 1 307 ? 2.123 6.840 -19.239 1.00 93.31 307 GLY A O 1
ATOM 2297 N N . PHE A 1 308 ? 3.819 5.836 -18.134 1.00 94.06 308 PHE A N 1
ATOM 2298 C CA . PHE A 1 308 ? 4.587 7.029 -17.743 1.00 94.06 308 PHE A CA 1
ATOM 2299 C C . PHE A 1 308 ? 3.819 8.030 -16.857 1.00 94.06 308 PHE A C 1
ATOM 2301 O O . PHE A 1 308 ? 3.978 9.243 -16.985 1.00 94.06 308 PHE A O 1
ATOM 2308 N N . LYS A 1 309 ? 2.990 7.534 -15.930 1.00 89.62 309 LYS A N 1
ATOM 2309 C CA . LYS A 1 309 ? 2.201 8.372 -15.011 1.00 89.62 309 LYS A CA 1
ATOM 2310 C C . LYS A 1 309 ? 2.836 8.396 -13.613 1.00 89.62 309 LYS A C 1
ATOM 2312 O O . LYS A 1 309 ? 2.719 7.402 -12.893 1.00 89.62 309 LYS A O 1
ATOM 2317 N N . PRO A 1 310 ? 3.461 9.505 -13.170 1.00 86.06 310 PRO A N 1
ATOM 2318 C CA . PRO A 1 310 ? 4.121 9.568 -11.860 1.00 86.06 310 PRO A CA 1
ATOM 2319 C C . PRO A 1 310 ? 3.124 9.515 -10.691 1.00 86.06 310 PRO A C 1
ATOM 2321 O O . PRO A 1 310 ? 3.474 9.109 -9.590 1.00 86.06 310 PRO A O 1
ATOM 2324 N N . ASN A 1 311 ? 1.854 9.852 -10.935 1.00 82.94 311 ASN A N 1
ATOM 2325 C CA . ASN A 1 311 ? 0.764 9.739 -9.966 1.00 82.94 311 ASN A CA 1
ATOM 2326 C C . ASN A 1 311 ? 0.015 8.390 -10.004 1.00 82.94 311 ASN A C 1
ATOM 2328 O O . ASN A 1 311 ? -0.998 8.248 -9.317 1.00 82.94 311 ASN A O 1
ATOM 2332 N N . ALA A 1 312 ? 0.475 7.406 -10.786 1.00 83.06 312 ALA A N 1
ATOM 2333 C CA . ALA A 1 312 ? -0.157 6.091 -10.838 1.00 83.06 312 ALA A CA 1
ATOM 2334 C C . ALA A 1 312 ? -0.017 5.345 -9.505 1.00 83.06 312 ALA A C 1
ATOM 2336 O O . ALA A 1 312 ? 1.078 5.238 -8.947 1.00 83.06 312 ALA A O 1
ATOM 2337 N N . VAL A 1 313 ? -1.122 4.761 -9.037 1.00 82.44 313 VAL A N 1
ATOM 2338 C CA . VAL A 1 313 ? -1.139 3.833 -7.902 1.00 82.44 313 VAL A CA 1
ATOM 2339 C C . VAL A 1 313 ? -1.984 2.618 -8.265 1.00 82.44 313 VAL A C 1
ATOM 2341 O O . VAL A 1 313 ? -3.167 2.754 -8.584 1.00 82.44 313 VAL A O 1
ATOM 2344 N N . SER A 1 314 ? -1.388 1.429 -8.225 1.00 82.69 314 SER A N 1
ATOM 2345 C CA . SER A 1 314 ? -2.101 0.166 -8.453 1.00 82.69 314 SER A CA 1
ATOM 2346 C C . SER A 1 314 ? -3.033 -0.191 -7.289 1.00 82.69 314 SER A C 1
ATOM 2348 O O . SER A 1 314 ? -2.870 0.274 -6.160 1.00 82.69 314 SER A O 1
ATOM 2350 N N . SER A 1 315 ? -3.972 -1.114 -7.523 1.00 73.94 315 SER A N 1
ATOM 2351 C CA . SER A 1 315 ? -4.832 -1.680 -6.469 1.00 73.94 315 SER A CA 1
ATOM 2352 C C . SER A 1 315 ? -4.058 -2.353 -5.328 1.00 73.94 315 SER A C 1
ATOM 2354 O O . SER A 1 315 ? -4.593 -2.486 -4.232 1.00 73.94 315 SER A O 1
ATOM 2356 N N . SER A 1 316 ? -2.816 -2.774 -5.580 1.00 72.12 316 SER A N 1
ATOM 2357 C CA . SER A 1 316 ? -1.920 -3.390 -4.592 1.00 72.12 316 SER A CA 1
ATOM 2358 C C . SER A 1 316 ? -1.098 -2.366 -3.800 1.00 72.12 316 SER A C 1
ATOM 2360 O O . SER A 1 316 ? -0.415 -2.744 -2.852 1.00 72.12 316 SER A O 1
ATOM 2362 N N . GLY A 1 317 ? -1.153 -1.081 -4.169 1.00 74.06 317 GLY A N 1
ATOM 2363 C CA . GLY A 1 317 ? -0.413 0.001 -3.518 1.00 74.06 317 GLY A CA 1
ATOM 2364 C C . GLY A 1 317 ? 0.961 0.315 -4.104 1.00 74.06 317 GLY A C 1
ATOM 2365 O O . GLY A 1 317 ? 1.652 1.150 -3.533 1.00 74.06 317 GLY A O 1
ATOM 2366 N N . ALA A 1 318 ? 1.361 -0.308 -5.218 1.00 86.62 318 ALA A N 1
ATOM 2367 C CA . ALA A 1 318 ? 2.563 0.096 -5.950 1.00 86.62 318 ALA A CA 1
ATOM 2368 C C . ALA A 1 318 ? 2.396 1.515 -6.525 1.00 86.62 318 ALA A C 1
ATOM 2370 O O . ALA A 1 318 ? 1.296 1.848 -6.965 1.00 86.62 318 ALA A O 1
ATOM 2371 N N . VAL A 1 319 ? 3.455 2.333 -6.522 1.00 84.62 319 VAL A N 1
ATOM 2372 C CA . VAL A 1 319 ? 3.398 3.781 -6.808 1.00 84.62 319 VAL A CA 1
ATOM 2373 C C . VAL A 1 319 ? 4.397 4.198 -7.894 1.00 84.62 319 VAL A C 1
ATOM 2375 O O . VAL A 1 319 ? 5.501 3.654 -7.985 1.00 84.62 319 VAL A O 1
ATOM 2378 N N . GLY A 1 320 ? 4.016 5.199 -8.689 1.00 92.50 320 GLY A N 1
ATOM 2379 C CA . GLY A 1 320 ? 4.907 5.944 -9.579 1.00 92.50 320 GLY A CA 1
ATOM 2380 C C . GLY A 1 320 ? 5.149 5.308 -10.944 1.00 92.50 320 GLY A C 1
ATOM 2381 O O . GLY A 1 320 ? 4.517 4.315 -11.315 1.00 92.50 320 GLY A O 1
ATOM 2382 N N . LEU A 1 321 ? 6.080 5.901 -11.693 1.00 95.12 321 LEU A N 1
ATOM 2383 C CA . LEU A 1 321 ? 6.410 5.558 -13.080 1.00 95.12 321 LEU A CA 1
ATOM 2384 C C . LEU A 1 321 ? 6.678 4.058 -13.288 1.00 95.12 321 LEU A C 1
ATOM 2386 O O . LEU A 1 321 ? 6.088 3.438 -14.173 1.00 95.12 321 LEU A O 1
ATOM 2390 N N . MET A 1 322 ? 7.500 3.452 -12.432 1.00 96.94 322 MET A N 1
ATOM 2391 C CA . MET A 1 322 ? 7.871 2.036 -12.508 1.00 96.94 322 MET A CA 1
ATOM 2392 C C . MET A 1 322 ? 7.039 1.121 -11.586 1.00 96.94 322 MET A C 1
ATOM 2394 O O . MET A 1 322 ? 7.301 -0.083 -11.531 1.00 96.94 322 MET A O 1
ATOM 2398 N N . GLN A 1 323 ? 6.026 1.673 -10.899 1.00 96.00 323 GLN A N 1
ATOM 2399 C CA . GLN A 1 323 ? 5.169 0.996 -9.911 1.00 96.00 323 GLN A CA 1
ATOM 2400 C C . GLN A 1 323 ? 5.975 0.217 -8.856 1.00 96.00 323 GLN A C 1
ATOM 2402 O O . GLN A 1 323 ? 5.952 -1.013 -8.807 1.00 96.00 323 GLN A O 1
ATOM 2407 N N . LEU A 1 324 ? 6.672 0.943 -7.979 1.00 89.75 324 LEU A N 1
ATOM 2408 C CA . LEU A 1 324 ? 7.373 0.358 -6.835 1.00 89.75 324 LEU A CA 1
ATOM 2409 C C . LEU A 1 324 ? 6.405 0.086 -5.678 1.00 89.75 324 LEU A C 1
ATOM 2411 O O . LEU A 1 324 ? 5.648 0.967 -5.271 1.00 89.75 324 LEU A O 1
ATOM 2415 N N . MET A 1 325 ? 6.453 -1.121 -5.112 1.00 88.38 325 MET A N 1
ATOM 2416 C CA . MET A 1 325 ? 5.759 -1.439 -3.858 1.00 88.38 325 MET A CA 1
ATOM 2417 C C . MET A 1 325 ? 6.400 -0.665 -2.688 1.00 88.38 325 MET A C 1
ATOM 2419 O O . MET A 1 325 ? 7.629 -0.627 -2.621 1.00 88.38 325 MET A O 1
ATOM 2423 N N . PRO A 1 326 ? 5.647 -0.096 -1.723 1.00 78.00 326 PRO A N 1
ATOM 2424 C CA . PRO A 1 326 ? 6.228 0.813 -0.724 1.00 78.00 326 PRO A CA 1
ATOM 2425 C C . PRO A 1 326 ? 7.251 0.188 0.241 1.00 78.00 326 PRO A C 1
ATOM 2427 O O . PRO A 1 326 ? 8.049 0.910 0.837 1.00 78.00 326 PRO A O 1
ATOM 2430 N N . ALA A 1 327 ? 7.257 -1.140 0.424 1.00 72.19 327 ALA A N 1
ATOM 2431 C CA . ALA A 1 327 ? 8.351 -1.813 1.130 1.00 72.19 327 ALA A CA 1
ATOM 2432 C C . ALA A 1 327 ? 9.639 -1.822 0.295 1.00 72.19 327 ALA A C 1
ATOM 2434 O O . ALA A 1 327 ? 10.670 -1.344 0.761 1.00 72.19 327 ALA A O 1
ATOM 2435 N N . THR A 1 328 ? 9.539 -2.259 -0.961 1.00 82.25 328 THR A N 1
ATOM 2436 C CA . THR A 1 328 ? 10.645 -2.292 -1.924 1.00 82.25 328 THR A CA 1
ATOM 2437 C C . THR A 1 328 ? 11.203 -0.892 -2.184 1.00 82.25 328 THR A C 1
ATOM 2439 O O . THR A 1 328 ? 12.410 -0.706 -2.146 1.00 82.25 328 THR A O 1
ATOM 2442 N N . ALA A 1 329 ? 10.347 0.123 -2.349 1.00 81.62 329 ALA A N 1
ATOM 2443 C CA . ALA A 1 329 ? 10.748 1.527 -2.483 1.00 81.62 329 ALA A CA 1
ATOM 2444 C C . ALA A 1 329 ? 11.685 1.967 -1.339 1.00 81.62 329 ALA A C 1
ATOM 2446 O O . ALA A 1 329 ? 12.798 2.432 -1.584 1.00 81.62 329 ALA A O 1
ATOM 2447 N N . ARG A 1 330 ? 11.285 1.714 -0.087 1.00 74.44 330 ARG A N 1
ATOM 2448 C CA . ARG A 1 330 ? 12.088 2.012 1.108 1.00 74.44 330 ARG A CA 1
ATOM 2449 C C . ARG A 1 330 ? 13.393 1.207 1.166 1.00 74.44 330 ARG A C 1
ATOM 2451 O O . ARG A 1 330 ? 14.414 1.753 1.568 1.00 74.44 330 ARG A O 1
ATOM 2458 N N . GLU A 1 331 ? 13.380 -0.065 0.767 1.00 71.31 331 GLU A N 1
ATOM 2459 C CA . GLU A 1 331 ? 14.582 -0.919 0.683 1.00 71.31 331 GLU A CA 1
ATOM 2460 C C . GLU A 1 331 ? 15.576 -0.432 -0.389 1.00 71.31 331 GLU A C 1
ATOM 2462 O O . GLU A 1 331 ? 16.789 -0.574 -0.234 1.00 71.31 331 GLU A O 1
ATOM 2467 N N . LEU A 1 332 ? 15.074 0.195 -1.455 1.00 81.81 332 LEU A N 1
ATOM 2468 C CA . LEU A 1 332 ? 15.873 0.799 -2.523 1.00 81.81 332 LEU A CA 1
ATOM 2469 C C . LEU A 1 332 ? 16.408 2.193 -2.160 1.00 81.81 332 LEU A C 1
ATOM 2471 O O . LEU A 1 332 ? 17.382 2.632 -2.774 1.00 81.81 332 LEU A O 1
ATOM 2475 N N . GLY A 1 333 ? 15.822 2.865 -1.166 1.00 76.06 333 GLY A N 1
ATOM 2476 C CA . GLY A 1 333 ? 16.146 4.244 -0.777 1.00 76.06 333 GLY A CA 1
ATOM 2477 C C . GLY A 1 333 ? 15.276 5.320 -1.440 1.00 76.06 333 GLY A C 1
ATOM 2478 O O . GLY A 1 333 ? 15.656 6.483 -1.429 1.00 76.06 333 GLY A O 1
ATOM 2479 N N . VAL A 1 334 ? 14.129 4.943 -2.011 1.00 78.94 334 VAL A N 1
ATOM 2480 C CA . VAL A 1 334 ? 13.113 5.865 -2.547 1.00 78.94 334 VAL A CA 1
ATOM 2481 C C . VAL A 1 334 ? 12.295 6.431 -1.387 1.00 78.94 334 VAL A C 1
ATOM 2483 O O . VAL A 1 334 ? 11.713 5.663 -0.613 1.00 78.94 334 VAL A O 1
ATOM 2486 N N . ILE A 1 335 ? 12.244 7.757 -1.275 1.00 71.62 335 ILE A N 1
ATOM 2487 C CA . ILE A 1 335 ? 11.593 8.496 -0.188 1.00 71.62 335 ILE A CA 1
ATOM 2488 C C . ILE A 1 335 ? 10.203 8.948 -0.646 1.00 71.62 335 ILE A C 1
ATOM 2490 O O . ILE A 1 335 ? 9.207 8.553 -0.032 1.00 71.62 335 ILE A O 1
ATOM 2494 N N . ASP A 1 336 ? 10.110 9.671 -1.768 1.00 75.25 336 ASP A N 1
ATOM 2495 C CA . ASP A 1 336 ? 8.846 9.923 -2.462 1.00 75.25 336 ASP A CA 1
ATOM 2496 C C . ASP A 1 336 ? 8.729 9.062 -3.727 1.00 75.25 336 ASP A C 1
ATOM 2498 O O . ASP A 1 336 ? 9.334 9.310 -4.767 1.00 75.25 336 ASP A O 1
ATOM 2502 N N . SER A 1 337 ? 7.869 8.043 -3.674 1.00 84.44 337 SER A N 1
ATOM 2503 C CA . SER A 1 337 ? 7.585 7.206 -4.846 1.00 84.44 337 SER A CA 1
ATOM 2504 C C . SER A 1 337 ? 6.761 7.913 -5.932 1.00 84.44 337 SER A C 1
ATOM 2506 O O . SER A 1 337 ? 6.616 7.345 -7.014 1.00 84.44 337 SER A O 1
ATOM 2508 N N . TYR A 1 338 ? 6.227 9.112 -5.679 1.00 82.25 338 TYR A N 1
ATOM 2509 C CA . TYR A 1 338 ? 5.625 9.975 -6.701 1.00 82.25 338 TYR A CA 1
ATOM 2510 C C . TYR A 1 338 ? 6.662 10.862 -7.415 1.00 82.25 338 TYR A C 1
ATOM 2512 O O . TYR A 1 338 ? 6.376 11.336 -8.515 1.00 82.25 338 TYR A O 1
ATOM 2520 N N . ASN A 1 339 ? 7.859 11.061 -6.841 1.00 81.75 339 ASN A N 1
ATOM 2521 C CA . ASN A 1 339 ? 8.955 11.784 -7.487 1.00 81.75 339 ASN A CA 1
ATOM 2522 C C . ASN A 1 339 ? 9.501 10.955 -8.669 1.00 81.75 339 ASN A C 1
ATOM 2524 O O . ASN A 1 339 ? 9.941 9.818 -8.463 1.00 81.75 339 ASN A O 1
ATOM 2528 N N . PRO A 1 340 ? 9.506 11.490 -9.907 1.00 87.69 340 PRO A N 1
ATOM 2529 C CA . PRO A 1 340 ? 10.019 10.781 -11.073 1.00 87.69 340 PRO A CA 1
ATOM 2530 C C . PRO A 1 340 ? 11.457 10.285 -10.926 1.00 87.69 340 PRO A C 1
ATOM 2532 O O . PRO A 1 340 ? 11.710 9.128 -11.261 1.00 87.69 340 PRO A O 1
ATOM 2535 N N . ILE A 1 341 ? 12.374 11.116 -10.407 1.00 85.94 341 ILE A N 1
ATOM 2536 C CA . ILE A 1 341 ? 13.793 10.744 -10.282 1.00 85.94 341 ILE A CA 1
ATOM 2537 C C . ILE A 1 341 ? 13.919 9.541 -9.353 1.00 85.94 341 ILE A C 1
ATOM 2539 O O . ILE A 1 341 ? 14.433 8.500 -9.754 1.00 85.94 341 ILE A O 1
ATOM 2543 N N . GLU A 1 342 ? 13.413 9.662 -8.126 1.00 83.94 342 GLU A N 1
ATOM 2544 C CA . GLU A 1 342 ? 13.545 8.614 -7.116 1.00 83.94 342 GLU A CA 1
ATOM 2545 C C . GLU A 1 342 ? 12.879 7.309 -7.567 1.00 83.94 342 GLU A C 1
ATOM 2547 O O . GLU A 1 342 ? 13.464 6.234 -7.431 1.00 83.94 342 GLU A O 1
ATOM 2552 N N . ASN A 1 343 ? 11.683 7.386 -8.160 1.00 93.62 343 ASN A N 1
ATOM 2553 C CA . ASN A 1 343 ? 10.953 6.203 -8.601 1.00 93.62 343 ASN A CA 1
ATOM 2554 C C . ASN A 1 343 ? 11.660 5.460 -9.749 1.00 93.62 343 ASN A C 1
ATOM 2556 O O . ASN A 1 343 ? 11.709 4.228 -9.735 1.00 93.62 343 ASN A O 1
ATOM 2560 N N . VAL A 1 344 ? 12.238 6.185 -10.716 1.00 95.44 344 VAL A N 1
ATOM 2561 C CA . VAL A 1 344 ? 12.975 5.578 -11.839 1.00 95.44 344 VAL A CA 1
ATOM 2562 C C . VAL A 1 344 ? 14.344 5.064 -11.398 1.00 95.44 344 VAL A C 1
ATOM 2564 O O . VAL A 1 344 ? 14.696 3.935 -11.734 1.00 95.44 344 VAL A O 1
ATOM 2567 N N . MET A 1 345 ? 15.087 5.825 -10.590 1.00 92.81 345 MET A N 1
ATOM 2568 C CA . MET A 1 345 ? 16.377 5.383 -10.046 1.00 92.81 345 MET A CA 1
ATOM 2569 C C . MET A 1 345 ? 16.208 4.149 -9.153 1.00 92.81 345 MET A C 1
ATOM 2571 O O . MET A 1 345 ? 16.945 3.175 -9.298 1.00 92.81 345 MET A O 1
ATOM 2575 N N . GLY A 1 346 ? 15.185 4.127 -8.293 1.00 90.62 346 GLY A N 1
ATOM 2576 C CA . GLY A 1 346 ? 14.824 2.951 -7.503 1.00 90.62 346 GLY A CA 1
ATOM 2577 C C . GLY A 1 346 ? 14.428 1.752 -8.369 1.00 90.62 346 GLY A C 1
ATOM 2578 O O . GLY A 1 346 ? 14.918 0.647 -8.142 1.00 90.62 346 GLY A O 1
ATOM 2579 N N . GLY A 1 347 ? 13.588 1.948 -9.389 1.00 96.62 347 GLY A N 1
ATOM 2580 C CA . GLY A 1 347 ? 13.177 0.871 -10.296 1.00 96.62 347 GLY A CA 1
ATOM 2581 C C . GLY A 1 347 ? 14.330 0.288 -11.113 1.00 96.62 347 GLY A C 1
ATOM 2582 O O . GLY A 1 347 ? 14.451 -0.933 -11.221 1.00 96.62 347 GLY A O 1
ATOM 2583 N N . ALA A 1 348 ? 15.240 1.126 -11.607 1.00 97.75 348 ALA A N 1
ATOM 2584 C CA . ALA A 1 348 ? 16.457 0.674 -12.272 1.00 97.75 348 ALA A CA 1
ATOM 2585 C C . ALA A 1 348 ? 17.385 -0.086 -11.304 1.00 97.75 348 ALA A C 1
ATOM 2587 O O . ALA A 1 348 ? 17.785 -1.215 -11.593 1.00 97.75 348 ALA A O 1
ATOM 2588 N N . LYS A 1 349 ? 17.630 0.452 -10.102 1.00 96.75 349 LYS A N 1
ATOM 2589 C CA . LYS A 1 349 ? 18.380 -0.227 -9.030 1.00 96.75 349 LYS A CA 1
ATOM 2590 C C . LYS A 1 349 ? 17.805 -1.609 -8.704 1.00 96.75 349 LYS A C 1
ATOM 2592 O O . LYS A 1 349 ? 18.564 -2.570 -8.574 1.00 96.75 349 LYS A O 1
ATOM 2597 N N . TYR A 1 350 ? 16.478 -1.734 -8.626 1.00 97.31 350 TYR A N 1
ATOM 2598 C CA . TYR A 1 350 ? 15.811 -3.012 -8.367 1.00 97.31 350 TYR A CA 1
ATOM 2599 C C . TYR A 1 350 ? 16.005 -4.004 -9.513 1.00 97.31 350 TYR A C 1
ATOM 2601 O O . TYR A 1 350 ? 16.395 -5.146 -9.280 1.00 97.31 350 TYR A O 1
ATOM 2609 N N . LEU A 1 351 ? 15.814 -3.573 -10.762 1.00 98.06 351 LEU A N 1
ATOM 2610 C CA . LEU A 1 351 ? 16.028 -4.443 -11.917 1.00 98.06 351 LEU A CA 1
ATOM 2611 C C . LEU A 1 351 ? 17.492 -4.902 -12.034 1.00 98.06 351 LEU A C 1
ATOM 2613 O O . LEU A 1 351 ? 17.732 -6.052 -12.393 1.00 98.06 351 LEU A O 1
ATOM 2617 N N . SER A 1 352 ? 18.462 -4.067 -11.649 1.00 97.44 352 SER A N 1
ATOM 2618 C CA . SER A 1 352 ? 19.880 -4.452 -11.578 1.00 97.44 352 SER A CA 1
ATOM 2619 C C . SER A 1 352 ? 20.130 -5.514 -10.499 1.00 97.44 352 SER A C 1
ATOM 2621 O O . SER A 1 352 ? 20.813 -6.508 -10.744 1.00 97.44 352 SER A O 1
ATOM 2623 N N . GLN A 1 353 ? 19.508 -5.390 -9.320 1.00 96.12 353 GLN A N 1
ATOM 2624 C CA . GLN A 1 353 ? 19.543 -6.439 -8.289 1.00 96.12 353 GLN A CA 1
ATOM 2625 C C . GLN A 1 353 ? 18.933 -7.764 -8.783 1.00 96.12 353 GLN A C 1
ATOM 2627 O O . GLN A 1 353 ? 19.467 -8.832 -8.481 1.00 96.12 353 GLN A O 1
ATOM 2632 N N . LEU A 1 354 ? 17.854 -7.713 -9.572 1.00 97.38 354 LEU A N 1
ATOM 2633 C CA . LEU A 1 354 ? 17.221 -8.903 -10.153 1.00 97.38 354 LEU A CA 1
ATOM 2634 C C . LEU A 1 354 ? 18.074 -9.528 -11.267 1.00 97.38 354 LEU A C 1
ATOM 2636 O O . LEU A 1 354 ? 18.234 -10.745 -11.288 1.00 97.38 354 LEU A O 1
ATOM 2640 N N . LEU A 1 355 ? 18.685 -8.723 -12.139 1.00 97.81 355 LEU A N 1
ATOM 2641 C CA . LEU A 1 355 ? 19.645 -9.204 -13.139 1.00 97.81 355 LEU A CA 1
ATOM 2642 C C . LEU A 1 355 ? 20.829 -9.911 -12.473 1.00 97.81 355 LEU A C 1
ATOM 2644 O O . LEU A 1 355 ? 21.179 -11.019 -12.874 1.00 97.81 355 LEU A O 1
ATOM 2648 N N . ASN A 1 356 ? 21.387 -9.334 -11.407 1.00 95.62 356 ASN A N 1
ATOM 2649 C CA . ASN A 1 356 ? 22.441 -9.976 -10.622 1.00 95.62 356 ASN A CA 1
ATOM 2650 C C . ASN A 1 356 ? 21.960 -11.278 -9.950 1.00 95.62 356 ASN A C 1
ATOM 2652 O O . ASN A 1 356 ? 22.696 -12.264 -9.949 1.00 95.62 356 ASN A O 1
ATOM 2656 N N . ARG A 1 357 ? 20.718 -11.327 -9.436 1.00 96.00 357 ARG A N 1
ATOM 2657 C CA . ARG A 1 357 ? 20.125 -12.549 -8.856 1.00 96.00 357 ARG A CA 1
ATOM 2658 C C . ARG A 1 357 ? 19.997 -13.687 -9.869 1.00 96.00 357 ARG A C 1
ATOM 2660 O O . ARG A 1 357 ? 20.260 -14.828 -9.507 1.00 96.00 357 ARG A O 1
ATOM 2667 N N . TYR A 1 358 ? 19.584 -13.385 -11.097 1.00 96.56 358 TYR A N 1
ATOM 2668 C CA . TYR A 1 358 ? 19.325 -14.379 -12.145 1.00 96.56 358 TYR A CA 1
ATOM 2669 C C . TYR A 1 358 ? 20.453 -14.458 -13.187 1.00 96.56 358 TYR A C 1
ATOM 2671 O O . TYR A 1 358 ? 20.206 -14.773 -14.348 1.00 96.56 358 TYR A O 1
ATOM 2679 N N . ASN A 1 359 ? 21.699 -14.171 -12.784 1.00 96.31 359 ASN A N 1
ATOM 2680 C CA . ASN A 1 359 ? 22.911 -14.338 -13.601 1.00 96.31 359 ASN A CA 1
ATOM 2681 C C . ASN A 1 359 ? 22.858 -13.635 -14.978 1.00 96.31 359 ASN A C 1
ATOM 2683 O O . ASN A 1 359 ? 23.351 -14.159 -15.975 1.00 96.31 359 ASN A O 1
ATOM 2687 N N . GLY A 1 360 ? 22.241 -12.453 -15.042 1.00 96.12 360 GLY A N 1
ATOM 2688 C CA . GLY A 1 360 ? 22.047 -11.672 -16.268 1.00 96.12 360 GLY A CA 1
ATOM 2689 C C . GLY A 1 360 ? 20.837 -12.085 -17.116 1.00 96.12 360 GLY A C 1
ATOM 2690 O O . GLY A 1 360 ? 20.591 -11.470 -18.152 1.00 96.12 360 GLY A O 1
ATOM 2691 N N . ASN A 1 361 ? 20.055 -13.087 -16.699 1.00 97.19 361 ASN A N 1
ATOM 2692 C CA . ASN A 1 361 ? 18.859 -13.523 -17.418 1.00 97.19 361 ASN A CA 1
ATOM 2693 C C . ASN A 1 361 ? 17.745 -12.461 -17.328 1.00 97.19 361 ASN A C 1
ATOM 2695 O O . ASN A 1 361 ? 17.063 -12.316 -16.309 1.00 97.19 361 ASN A O 1
ATOM 2699 N N . ILE A 1 362 ? 17.577 -11.717 -18.422 1.00 97.19 362 ILE A N 1
ATOM 2700 C CA . ILE A 1 362 ? 16.641 -10.595 -18.535 1.00 97.19 362 ILE A CA 1
ATOM 2701 C C . ILE A 1 362 ? 15.171 -11.023 -18.404 1.00 97.19 362 ILE A C 1
ATOM 2703 O O . ILE A 1 362 ? 14.399 -10.325 -17.748 1.00 97.19 362 ILE A O 1
ATOM 2707 N N . ASP A 1 363 ? 14.788 -12.184 -18.938 1.00 97.75 363 ASP A N 1
ATOM 2708 C CA . ASP A 1 363 ? 13.429 -12.724 -18.840 1.00 97.75 363 ASP A CA 1
ATOM 2709 C C . ASP A 1 363 ? 13.061 -13.024 -17.381 1.00 97.75 363 ASP A C 1
ATOM 2711 O O . ASP A 1 363 ? 12.011 -12.590 -16.901 1.00 97.75 363 ASP A O 1
ATOM 2715 N N . TYR A 1 364 ? 13.952 -13.697 -16.644 1.00 97.56 364 TYR A N 1
ATOM 2716 C CA . TYR A 1 364 ? 13.756 -13.994 -15.221 1.00 97.56 364 TYR A CA 1
ATOM 2717 C C . TYR A 1 364 ? 13.777 -12.719 -14.365 1.00 97.56 364 TYR A C 1
ATOM 2719 O O . TYR A 1 364 ? 12.967 -12.587 -13.445 1.00 97.56 364 TYR A O 1
ATOM 2727 N N . ALA A 1 365 ? 14.635 -11.745 -14.690 1.00 97.75 365 ALA A N 1
ATOM 2728 C CA . ALA A 1 365 ? 14.672 -10.460 -13.997 1.00 97.75 365 ALA A CA 1
ATOM 2729 C C . ALA A 1 365 ? 13.378 -9.647 -14.197 1.00 97.75 365 ALA A C 1
ATOM 2731 O O . ALA A 1 365 ? 12.806 -9.163 -13.221 1.00 97.75 365 ALA A O 1
ATOM 2732 N N . ILE A 1 366 ? 12.858 -9.552 -15.428 1.00 98.00 366 ILE A N 1
ATOM 2733 C CA . ILE A 1 366 ? 11.576 -8.883 -15.716 1.00 98.00 366 ILE A CA 1
ATOM 2734 C C . ILE A 1 366 ? 10.404 -9.648 -15.075 1.00 98.00 366 ILE A C 1
ATOM 2736 O O . ILE A 1 366 ? 9.503 -9.028 -14.504 1.00 98.00 366 ILE A O 1
ATOM 2740 N N . ALA A 1 367 ? 10.419 -10.985 -15.107 1.00 96.88 367 ALA A N 1
ATOM 2741 C CA . ALA A 1 367 ? 9.404 -11.809 -14.454 1.00 96.88 367 ALA A CA 1
ATOM 2742 C C . ALA A 1 367 ? 9.369 -11.580 -12.936 1.00 96.88 367 ALA A C 1
ATOM 2744 O O . ALA A 1 367 ? 8.295 -11.385 -12.365 1.00 96.88 367 ALA A O 1
ATOM 2745 N N . ALA A 1 368 ? 10.533 -11.543 -12.283 1.00 95.00 368 ALA A N 1
ATOM 2746 C CA . ALA A 1 368 ? 10.641 -11.267 -10.855 1.00 95.00 368 ALA A CA 1
ATOM 2747 C C . ALA A 1 368 ? 10.266 -9.819 -10.497 1.00 95.00 368 ALA A C 1
ATOM 2749 O O . ALA A 1 368 ? 9.726 -9.595 -9.415 1.00 95.00 368 ALA A O 1
ATOM 2750 N N . TYR A 1 369 ? 10.477 -8.859 -11.405 1.00 95.38 369 TYR A N 1
ATOM 2751 C CA . TYR A 1 369 ? 10.075 -7.460 -11.219 1.00 95.38 369 TYR A CA 1
ATOM 2752 C C . TYR A 1 369 ? 8.550 -7.316 -11.077 1.00 95.38 369 TYR A C 1
ATOM 2754 O O . TYR A 1 369 ? 8.073 -6.553 -10.241 1.00 95.38 369 TYR A O 1
ATOM 2762 N N . THR A 1 370 ? 7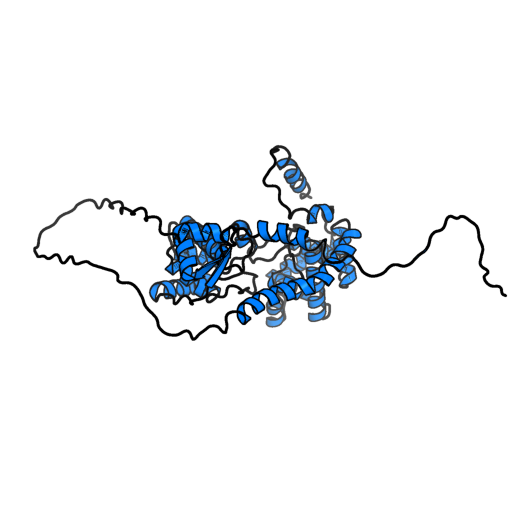.775 -8.062 -11.876 1.00 93.38 370 THR A N 1
ATOM 2763 C CA . THR A 1 370 ? 6.300 -7.997 -11.867 1.00 93.38 370 THR A CA 1
ATOM 2764 C C . THR A 1 370 ? 5.645 -9.000 -10.906 1.00 93.38 370 THR A C 1
ATOM 2766 O O . THR A 1 370 ? 4.677 -8.664 -10.227 1.00 93.38 370 THR A O 1
ATOM 2769 N N . ALA A 1 371 ? 6.177 -10.224 -10.801 1.00 88.94 371 ALA A N 1
ATOM 2770 C CA . ALA A 1 371 ? 5.590 -11.302 -9.997 1.00 88.94 371 ALA A CA 1
ATOM 2771 C C . ALA A 1 371 ? 6.184 -11.427 -8.584 1.00 88.94 371 ALA A C 1
ATOM 2773 O O . ALA A 1 371 ? 5.628 -12.145 -7.750 1.00 88.94 371 ALA A O 1
ATOM 2774 N N . GLY A 1 372 ? 7.303 -10.754 -8.310 1.00 88.00 372 GLY A N 1
ATOM 2775 C CA . GLY A 1 372 ? 8.084 -10.895 -7.085 1.00 88.00 372 GLY A CA 1
ATOM 2776 C C . GLY A 1 372 ? 8.998 -12.126 -7.098 1.00 88.00 372 GLY A C 1
ATOM 2777 O O . GLY A 1 372 ? 8.588 -13.227 -7.467 1.00 88.00 372 GLY A O 1
ATOM 2778 N N . ILE A 1 373 ? 10.231 -11.935 -6.619 1.00 89.19 373 ILE A N 1
ATOM 2779 C CA . ILE A 1 373 ? 11.315 -12.934 -6.514 1.00 89.19 373 ILE A CA 1
ATOM 2780 C C . ILE A 1 373 ? 10.815 -14.324 -6.075 1.00 89.19 373 ILE A C 1
ATOM 2782 O O . ILE A 1 373 ? 11.067 -15.322 -6.746 1.00 89.19 373 ILE A O 1
ATOM 2786 N N . GLY A 1 374 ? 10.041 -14.396 -4.985 1.00 85.38 374 GLY A N 1
ATOM 2787 C CA . GLY A 1 374 ? 9.581 -15.665 -4.409 1.00 85.38 374 GLY A CA 1
ATOM 2788 C C . GLY A 1 374 ? 8.670 -16.506 -5.316 1.00 85.38 374 GLY A C 1
ATOM 2789 O O . GLY A 1 374 ? 8.612 -17.720 -5.138 1.00 85.38 374 GLY A O 1
ATOM 2790 N N . ASN A 1 375 ? 7.992 -15.906 -6.302 1.00 85.31 375 ASN A N 1
ATOM 2791 C CA . ASN A 1 375 ? 7.196 -16.647 -7.291 1.00 85.31 375 ASN A CA 1
ATOM 2792 C C . ASN A 1 375 ? 8.042 -17.225 -8.434 1.00 85.31 375 ASN A C 1
ATOM 2794 O O . ASN A 1 375 ? 7.582 -18.139 -9.118 1.00 85.31 375 ASN A O 1
ATOM 2798 N N . ILE A 1 376 ? 9.259 -16.719 -8.637 1.00 92.50 376 ILE A N 1
ATOM 2799 C CA . ILE A 1 376 ? 10.213 -17.246 -9.617 1.00 92.50 376 ILE A CA 1
ATOM 2800 C C . ILE A 1 376 ? 11.065 -18.326 -8.945 1.00 92.50 376 ILE A C 1
ATOM 2802 O O . ILE A 1 376 ? 11.056 -19.480 -9.371 1.00 92.50 376 ILE A O 1
ATOM 2806 N N . ASP A 1 377 ? 11.691 -17.986 -7.815 1.00 88.75 377 ASP A N 1
ATOM 2807 C CA . ASP A 1 377 ? 12.576 -18.874 -7.055 1.00 88.75 377 ASP A CA 1
ATOM 2808 C C . ASP A 1 377 ? 11.893 -20.187 -6.633 1.00 88.75 377 ASP A C 1
ATOM 2810 O O . ASP A 1 377 ? 12.486 -21.256 -6.739 1.00 88.75 377 ASP A O 1
ATOM 2814 N N . LYS A 1 378 ? 10.634 -20.125 -6.167 1.00 81.62 378 LYS A N 1
ATOM 2815 C CA . LYS A 1 378 ? 9.897 -21.307 -5.685 1.00 81.62 378 LYS A CA 1
ATOM 2816 C C . LYS A 1 378 ? 9.604 -22.326 -6.791 1.00 81.62 378 LYS A C 1
ATOM 2818 O O . LYS A 1 378 ? 9.509 -23.516 -6.505 1.00 81.62 378 LYS A O 1
ATOM 2823 N N . ASN A 1 379 ? 9.390 -21.855 -8.018 1.00 77.56 379 ASN A N 1
ATOM 2824 C CA . ASN A 1 379 ? 8.918 -22.687 -9.123 1.00 77.56 379 ASN A CA 1
ATOM 2825 C C . ASN A 1 379 ? 10.045 -23.071 -10.096 1.00 77.56 379 ASN A C 1
ATOM 2827 O O . ASN A 1 379 ? 9.865 -23.990 -10.888 1.00 77.56 379 ASN A O 1
ATOM 2831 N N . GLY A 1 380 ? 11.172 -22.347 -10.096 1.00 81.75 380 GLY A N 1
ATOM 2832 C CA . GLY A 1 380 ? 12.270 -22.509 -11.063 1.00 81.75 380 GLY A CA 1
ATOM 2833 C C . GLY A 1 380 ? 11.935 -22.063 -12.497 1.00 81.75 380 GLY A C 1
ATOM 2834 O O . GLY A 1 380 ? 12.831 -21.916 -13.328 1.00 81.75 380 GLY A O 1
ATOM 2835 N N . VAL A 1 381 ? 10.659 -21.799 -12.784 1.00 89.81 381 VAL A N 1
ATOM 2836 C CA . VAL A 1 381 ? 10.118 -21.400 -14.088 1.00 89.81 381 VAL A CA 1
ATOM 2837 C C . VAL A 1 381 ? 9.307 -20.114 -13.967 1.00 89.81 381 VAL A C 1
ATOM 2839 O O . VAL A 1 381 ? 8.684 -19.853 -12.936 1.00 89.81 381 VAL A O 1
ATOM 2842 N N . ILE A 1 382 ? 9.282 -19.321 -15.038 1.00 92.75 382 ILE A N 1
ATOM 2843 C CA . ILE A 1 382 ? 8.464 -18.108 -15.125 1.00 92.75 382 ILE A CA 1
ATOM 2844 C C . ILE A 1 382 ? 6.974 -18.504 -15.207 1.00 92.75 382 ILE A C 1
ATOM 2846 O O . ILE A 1 382 ? 6.585 -19.205 -16.143 1.00 92.75 382 ILE A O 1
ATOM 2850 N N . PRO A 1 383 ? 6.101 -18.056 -14.281 1.00 88.62 383 PRO A N 1
ATOM 2851 C CA . PRO A 1 383 ? 4.664 -18.322 -14.369 1.00 88.62 383 PRO A CA 1
ATOM 2852 C C . PRO A 1 383 ? 4.033 -17.673 -15.610 1.00 88.62 383 PRO A C 1
ATOM 2854 O O . PRO A 1 383 ? 4.389 -16.553 -15.970 1.00 88.62 383 PRO A O 1
ATOM 2857 N N . SER A 1 384 ? 3.026 -18.300 -16.226 1.00 89.31 384 SER A N 1
ATOM 2858 C CA . SER A 1 384 ? 2.452 -17.851 -17.512 1.00 89.31 384 SER A CA 1
ATOM 2859 C C . SER A 1 384 ? 1.936 -16.400 -17.514 1.00 89.31 384 SER A C 1
ATOM 2861 O O . SER A 1 384 ? 2.034 -15.697 -18.524 1.00 89.31 384 SER A O 1
ATOM 2863 N N . PHE A 1 385 ? 1.427 -15.914 -16.374 1.00 83.00 385 PHE A N 1
ATOM 2864 C CA . PHE A 1 385 ? 1.014 -14.513 -16.224 1.00 83.00 385 PHE A CA 1
ATOM 2865 C C . PHE A 1 385 ? 2.212 -13.547 -16.266 1.00 83.00 385 PHE A C 1
ATOM 2867 O O . PHE A 1 385 ? 2.124 -12.482 -16.874 1.00 83.00 385 PHE A O 1
ATOM 2874 N N . ALA A 1 386 ? 3.349 -13.941 -15.684 1.00 92.81 386 ALA A N 1
ATOM 2875 C CA . ALA A 1 386 ? 4.592 -13.182 -15.718 1.00 92.81 386 ALA A CA 1
ATOM 2876 C C . ALA A 1 386 ? 5.248 -13.258 -17.105 1.00 92.81 386 ALA A C 1
ATOM 2878 O O . ALA A 1 386 ? 5.672 -12.231 -17.625 1.00 92.81 386 ALA A O 1
ATOM 2879 N N . GLN A 1 387 ? 5.230 -14.423 -17.769 1.00 95.38 387 GLN A N 1
ATOM 2880 C CA . GLN A 1 387 ? 5.739 -14.568 -19.141 1.00 95.38 387 GLN A CA 1
ATOM 2881 C C . GLN A 1 387 ? 5.007 -13.638 -20.122 1.00 95.38 387 GLN A C 1
ATOM 2883 O O . GLN A 1 387 ? 5.617 -13.062 -21.018 1.00 95.38 387 GLN A O 1
ATOM 2888 N N . THR A 1 388 ? 3.703 -13.423 -19.921 1.00 94.25 388 THR A N 1
ATOM 2889 C CA . THR A 1 388 ? 2.913 -12.467 -20.717 1.00 94.25 388 THR A CA 1
ATOM 2890 C C . THR A 1 388 ? 3.439 -11.030 -20.570 1.00 94.25 388 THR A C 1
ATOM 2892 O O . THR A 1 388 ? 3.524 -10.293 -21.554 1.00 94.25 388 THR A O 1
ATOM 2895 N N . PHE A 1 389 ? 3.849 -10.638 -19.359 1.00 94.94 389 PHE A N 1
ATOM 2896 C CA . PHE A 1 389 ? 4.469 -9.339 -19.083 1.00 94.94 389 PHE A CA 1
ATOM 2897 C C . PHE A 1 389 ? 5.889 -9.246 -19.667 1.00 94.94 389 PHE A C 1
ATOM 2899 O O . PHE A 1 389 ? 6.199 -8.255 -20.328 1.00 94.94 389 PHE A O 1
ATOM 2906 N N . VAL A 1 390 ? 6.717 -10.288 -19.503 1.00 98.00 390 VAL A N 1
ATOM 2907 C CA . VAL A 1 390 ? 8.066 -10.395 -20.100 1.00 98.00 390 VAL A CA 1
ATOM 2908 C C . VAL A 1 390 ? 8.001 -10.200 -21.615 1.00 98.00 390 VAL A C 1
ATOM 2910 O O . VAL A 1 390 ? 8.634 -9.291 -22.151 1.00 98.00 390 VAL A O 1
ATOM 2913 N N . ASN A 1 391 ? 7.155 -10.974 -22.300 1.00 97.81 391 ASN A N 1
ATOM 2914 C CA . ASN A 1 391 ? 6.983 -10.903 -23.751 1.00 97.81 391 ASN A CA 1
ATOM 2915 C C . ASN A 1 391 ? 6.543 -9.499 -24.209 1.00 97.81 391 ASN A C 1
ATOM 2917 O O . ASN A 1 391 ? 7.034 -8.996 -25.223 1.00 97.81 391 ASN A O 1
ATOM 2921 N N . LYS A 1 392 ? 5.655 -8.839 -23.449 1.00 97.50 392 LYS A N 1
ATOM 2922 C CA . LYS A 1 392 ? 5.221 -7.460 -23.721 1.00 97.50 392 LYS A CA 1
ATOM 2923 C C . LYS A 1 392 ? 6.370 -6.459 -23.565 1.00 97.50 392 LYS A C 1
ATOM 2925 O O . LYS A 1 392 ? 6.588 -5.667 -24.478 1.00 97.50 392 LYS A O 1
ATOM 2930 N N . VAL A 1 393 ? 7.114 -6.499 -22.456 1.00 98.19 393 VAL A N 1
ATOM 2931 C CA . VAL A 1 393 ? 8.253 -5.595 -22.205 1.00 98.19 393 VAL A CA 1
ATOM 2932 C C . VAL A 1 393 ? 9.333 -5.770 -23.273 1.00 98.19 393 VAL A C 1
ATOM 2934 O O . VAL A 1 393 ? 9.762 -4.783 -23.865 1.00 98.19 393 VAL A O 1
ATOM 2937 N N . LEU A 1 394 ? 9.716 -7.009 -23.593 1.00 98.31 394 LEU A N 1
ATOM 2938 C CA . LEU A 1 394 ? 10.724 -7.290 -24.618 1.00 98.31 394 LEU A CA 1
ATOM 2939 C C . LEU A 1 394 ? 10.261 -6.881 -26.027 1.00 98.31 394 LEU A C 1
ATOM 2941 O O . LEU A 1 394 ? 11.070 -6.385 -26.811 1.00 98.31 394 LEU A O 1
ATOM 2945 N N . SER A 1 395 ? 8.972 -7.034 -26.360 1.00 98.19 395 SER A N 1
ATOM 2946 C CA . SER A 1 395 ? 8.437 -6.534 -27.635 1.00 98.19 395 SER A CA 1
ATOM 2947 C C . SER A 1 395 ? 8.368 -5.008 -27.698 1.00 98.19 395 SER A C 1
ATOM 2949 O O . SER A 1 395 ? 8.471 -4.469 -28.797 1.00 98.19 395 SER A O 1
ATOM 2951 N N . LEU A 1 396 ? 8.140 -4.323 -26.576 1.00 97.88 396 LEU A N 1
ATOM 2952 C CA . LEU A 1 396 ? 8.103 -2.861 -26.515 1.00 97.88 396 LEU A CA 1
ATOM 2953 C C . LEU A 1 396 ? 9.514 -2.275 -26.608 1.00 97.88 396 LEU A C 1
ATOM 2955 O O . LEU A 1 396 ? 9.742 -1.396 -27.429 1.00 97.88 396 LEU A O 1
ATOM 2959 N N . ALA A 1 397 ? 10.477 -2.824 -25.863 1.00 97.50 397 ALA A N 1
ATOM 2960 C CA . ALA A 1 397 ? 11.876 -2.408 -25.941 1.00 97.50 397 ALA A CA 1
ATOM 2961 C C . ALA A 1 397 ? 12.431 -2.552 -27.372 1.00 97.50 397 ALA A C 1
ATOM 2963 O O . ALA A 1 397 ? 13.008 -1.613 -27.908 1.00 97.50 397 ALA A O 1
ATOM 2964 N N . LYS A 1 398 ? 12.160 -3.681 -28.047 1.00 97.50 398 LYS A N 1
ATOM 2965 C CA . LYS A 1 398 ? 12.576 -3.917 -29.447 1.00 97.50 398 LYS A CA 1
ATOM 2966 C C . LYS A 1 398 ? 11.914 -3.000 -30.483 1.00 97.50 398 LYS A C 1
ATOM 2968 O O . LYS A 1 398 ? 12.443 -2.873 -31.582 1.00 97.50 398 LYS A O 1
ATOM 2973 N N . LYS A 1 399 ? 10.754 -2.411 -30.176 1.00 96.38 399 LYS A N 1
ATOM 2974 C CA . LYS A 1 399 ? 10.043 -1.465 -31.058 1.00 96.38 399 LYS A CA 1
ATOM 2975 C C . LYS A 1 399 ? 10.385 -0.001 -30.762 1.00 96.38 399 LYS A C 1
ATOM 2977 O O . LYS A 1 399 ? 10.021 0.866 -31.550 1.00 96.38 399 LYS A O 1
ATOM 2982 N N . GLY A 1 400 ? 11.040 0.265 -29.631 1.00 93.62 400 GLY A N 1
ATOM 2983 C CA . GLY A 1 400 ? 11.034 1.576 -28.997 1.00 93.62 400 GLY A CA 1
ATOM 2984 C C . GLY A 1 400 ? 9.669 1.904 -28.378 1.00 93.62 400 GLY A C 1
ATOM 2985 O O . GLY A 1 400 ? 8.623 1.381 -28.771 1.00 93.62 400 GLY A O 1
ATOM 2986 N N . VAL A 1 401 ? 9.671 2.802 -27.394 1.00 93.00 401 VAL A N 1
ATOM 2987 C CA . VAL A 1 401 ? 8.449 3.336 -26.781 1.00 93.00 401 VAL A CA 1
ATOM 2988 C C . VAL A 1 401 ? 8.547 4.852 -26.745 1.00 93.00 401 VAL A C 1
ATOM 2990 O O . VAL A 1 401 ? 9.537 5.392 -26.255 1.00 93.00 401 VAL A O 1
ATOM 2993 N N . ARG A 1 402 ? 7.514 5.552 -27.231 1.00 92.56 402 ARG A N 1
ATOM 2994 C CA . ARG A 1 402 ? 7.465 7.016 -27.168 1.00 92.56 402 ARG A CA 1
ATOM 2995 C C . ARG A 1 402 ? 7.266 7.468 -25.720 1.00 92.56 402 ARG A C 1
ATOM 2997 O O . ARG A 1 402 ? 6.154 7.431 -25.195 1.00 92.56 402 ARG A O 1
ATOM 3004 N N . VAL A 1 403 ? 8.355 7.882 -25.082 1.00 89.69 403 VAL A N 1
ATOM 3005 C CA . VAL A 1 403 ? 8.332 8.531 -23.769 1.00 89.69 403 VAL A CA 1
ATOM 3006 C C . VAL A 1 403 ? 7.729 9.938 -23.928 1.00 89.69 403 VAL A C 1
ATOM 3008 O O . VAL A 1 403 ? 8.124 10.655 -24.851 1.00 89.69 403 VAL A O 1
ATOM 3011 N N . PRO A 1 404 ? 6.782 10.364 -23.072 1.00 84.88 404 PRO A N 1
ATOM 3012 C CA . PRO A 1 404 ? 6.276 11.731 -23.078 1.00 84.88 404 PRO A CA 1
ATOM 3013 C C . PRO A 1 404 ? 7.392 12.753 -22.846 1.00 84.88 404 PRO A C 1
ATOM 3015 O O . PRO A 1 404 ? 8.147 12.638 -21.881 1.00 84.88 404 PRO A O 1
ATOM 3018 N N . ASN A 1 405 ? 7.452 13.785 -23.691 1.00 76.62 405 ASN A N 1
ATOM 3019 C CA . ASN A 1 405 ? 8.272 14.964 -23.428 1.00 76.62 405 ASN A CA 1
ATOM 3020 C C . ASN A 1 405 ? 7.585 15.801 -22.336 1.00 76.62 405 ASN A C 1
ATOM 3022 O O . ASN A 1 405 ? 6.716 16.630 -22.612 1.00 76.62 405 ASN A O 1
ATOM 3026 N N . VAL A 1 406 ? 7.926 15.490 -21.087 1.00 71.44 406 VAL A N 1
ATOM 3027 C CA . VAL A 1 406 ? 7.484 16.187 -19.880 1.00 71.44 406 VAL A CA 1
ATOM 3028 C C . VAL A 1 406 ? 8.729 16.675 -19.160 1.00 71.44 406 VAL A C 1
ATOM 3030 O O . VAL A 1 406 ? 9.573 15.874 -18.758 1.00 71.44 406 VAL A O 1
ATOM 3033 N N . GLU A 1 407 ? 8.820 17.990 -18.991 1.00 67.69 407 GLU A N 1
ATOM 3034 C CA . GLU A 1 407 ? 9.898 18.635 -18.251 1.00 67.69 407 GLU A CA 1
ATOM 3035 C C . GLU A 1 407 ? 9.887 18.185 -16.778 1.00 67.69 407 GLU A C 1
ATOM 3037 O O . GLU A 1 407 ? 8.850 18.248 -16.103 1.00 67.69 407 GLU A O 1
ATOM 3042 N N . LEU A 1 408 ? 11.038 17.742 -16.261 1.00 60.47 408 LEU A N 1
ATOM 3043 C CA . LEU A 1 408 ? 11.148 17.184 -14.911 1.00 60.47 408 LEU A CA 1
ATOM 3044 C C . LEU A 1 408 ? 10.691 18.181 -13.845 1.00 60.47 408 LEU A C 1
ATOM 3046 O O . LEU A 1 408 ? 9.881 17.812 -12.994 1.00 60.47 408 LEU A O 1
ATOM 3050 N N . ALA A 1 409 ? 11.122 19.442 -13.937 1.00 50.59 409 ALA A N 1
ATOM 3051 C CA . ALA A 1 409 ? 10.706 20.509 -13.028 1.00 50.59 409 ALA A CA 1
ATOM 3052 C C . ALA A 1 409 ? 9.172 20.652 -12.983 1.00 50.59 409 ALA A C 1
ATOM 3054 O O . ALA A 1 409 ? 8.569 20.584 -11.908 1.00 50.59 409 ALA A O 1
ATOM 3055 N N . SER A 1 410 ? 8.521 20.736 -14.148 1.00 44.47 410 SER A N 1
ATOM 3056 C CA . SER A 1 410 ? 7.056 20.767 -14.261 1.00 44.47 410 SER A CA 1
ATOM 3057 C C . SER A 1 410 ? 6.368 19.530 -13.657 1.00 44.47 410 SER A C 1
ATOM 3059 O O . SER A 1 410 ? 5.244 19.636 -13.166 1.00 44.47 410 SER A O 1
ATOM 3061 N N . SER A 1 411 ? 7.029 18.365 -13.630 1.00 48.44 411 SER A N 1
ATOM 3062 C CA . SER A 1 411 ? 6.510 17.159 -12.960 1.00 48.44 411 SER A CA 1
ATOM 3063 C C . SER A 1 411 ? 6.773 17.102 -11.444 1.00 48.44 411 SER A C 1
ATOM 3065 O O . SER A 1 411 ? 5.981 16.493 -10.724 1.00 48.44 411 SER A O 1
ATOM 3067 N N . MET A 1 412 ? 7.813 17.776 -10.936 1.00 40.22 412 MET A N 1
ATOM 3068 C CA . MET A 1 412 ? 8.105 17.898 -9.497 1.00 40.22 412 MET A CA 1
ATOM 3069 C C . MET A 1 412 ? 7.150 18.865 -8.783 1.00 40.22 412 MET A C 1
ATOM 3071 O O . MET A 1 412 ? 6.712 18.600 -7.663 1.00 40.22 412 MET A O 1
ATOM 3075 N N . TYR A 1 413 ? 6.773 19.973 -9.431 1.00 35.69 413 TYR A N 1
ATOM 3076 C CA . TYR A 1 413 ? 5.975 21.036 -8.802 1.00 35.69 413 TYR A CA 1
ATOM 3077 C C . TYR A 1 413 ? 4.503 20.683 -8.509 1.00 35.69 413 TYR A C 1
ATOM 3079 O O . TYR A 1 413 ? 3.797 21.472 -7.879 1.00 35.69 413 TYR A O 1
ATOM 3087 N N . PHE A 1 414 ? 4.025 19.485 -8.866 1.00 38.03 414 PHE A N 1
ATOM 3088 C CA . PHE A 1 414 ? 2.645 19.051 -8.594 1.00 38.03 414 PHE A CA 1
ATOM 3089 C C . PHE A 1 414 ? 2.323 18.747 -7.115 1.00 38.03 414 PHE A C 1
ATOM 3091 O O . PHE A 1 414 ? 1.206 18.320 -6.809 1.00 38.03 414 PHE A O 1
ATOM 3098 N N . ASN A 1 415 ? 3.256 18.992 -6.188 1.00 34.41 415 ASN A N 1
ATOM 3099 C CA . ASN A 1 415 ? 3.091 18.749 -4.753 1.00 34.41 415 ASN A CA 1
ATOM 3100 C C . ASN A 1 415 ? 3.109 20.031 -3.887 1.00 34.41 415 ASN A C 1
ATOM 3102 O O . ASN A 1 415 ? 3.630 20.013 -2.773 1.00 34.41 415 ASN A O 1
ATOM 3106 N N . GLN A 1 416 ? 2.529 21.146 -4.358 1.00 28.78 416 GLN A N 1
ATOM 3107 C CA . GLN A 1 416 ? 2.257 22.311 -3.498 1.00 28.78 416 GLN A CA 1
ATOM 3108 C C . GLN A 1 416 ? 0.884 22.972 -3.696 1.00 28.78 416 GLN A C 1
ATOM 3110 O O . GLN A 1 416 ? 0.247 22.914 -4.745 1.00 28.78 416 GLN A O 1
ATOM 3115 N N . ASN A 1 417 ? 0.425 23.585 -2.605 1.00 27.08 417 ASN A N 1
ATOM 3116 C CA . ASN A 1 417 ? -0.905 24.146 -2.394 1.00 27.08 417 ASN A CA 1
ATOM 3117 C C . ASN A 1 417 ? -1.364 25.146 -3.471 1.00 27.08 417 ASN A C 1
ATOM 3119 O O . ASN A 1 417 ? -0.790 26.225 -3.588 1.00 27.08 417 ASN A O 1
ATOM 3123 N N . ASN A 1 418 ? -2.533 24.911 -4.079 1.00 26.42 418 ASN A N 1
ATOM 3124 C CA . ASN A 1 418 ? -3.430 26.026 -4.400 1.00 26.42 418 ASN A CA 1
ATOM 3125 C C . ASN A 1 418 ? -4.920 25.657 -4.287 1.00 26.42 418 ASN A C 1
ATOM 3127 O O . ASN A 1 418 ? -5.590 25.320 -5.263 1.00 26.42 418 ASN A O 1
ATOM 3131 N N . SER A 1 419 ? -5.435 25.760 -3.059 1.00 30.52 419 SER A N 1
ATOM 3132 C CA . SER A 1 419 ? -6.872 25.846 -2.767 1.00 30.52 419 SER A CA 1
ATOM 3133 C C . SER A 1 419 ? -7.276 27.283 -2.403 1.00 30.52 419 SER A C 1
ATOM 3135 O O . SER A 1 419 ? -7.946 27.481 -1.396 1.00 30.52 419 SER A O 1
ATOM 3137 N N . ASN A 1 420 ? -6.824 28.286 -3.174 1.00 33.34 420 ASN A N 1
ATOM 3138 C CA . ASN A 1 420 ? -7.425 29.628 -3.201 1.00 33.34 420 ASN A CA 1
ATOM 3139 C C . ASN A 1 420 ? -6.947 30.470 -4.406 1.00 33.34 420 ASN A C 1
ATOM 3141 O O . ASN A 1 420 ? -6.102 31.354 -4.279 1.00 33.34 420 ASN A O 1
ATOM 3145 N N . SER A 1 421 ? -7.546 30.246 -5.579 1.00 28.66 421 SER A N 1
ATOM 3146 C CA . SER A 1 421 ? -7.742 31.307 -6.578 1.00 28.66 421 SER A CA 1
ATOM 3147 C C . SER A 1 421 ? -8.872 30.944 -7.545 1.00 28.66 421 SER A C 1
ATOM 3149 O O . SER A 1 421 ? -8.969 29.801 -7.997 1.00 28.66 421 SER A O 1
ATOM 3151 N N . ASN A 1 422 ? -9.723 31.919 -7.869 1.00 34.88 422 ASN A N 1
ATOM 3152 C CA . ASN A 1 422 ? -10.820 31.756 -8.820 1.00 34.88 422 ASN A CA 1
ATOM 3153 C C . ASN A 1 422 ? -10.304 31.876 -10.260 1.00 34.88 422 ASN A C 1
ATOM 3155 O O . ASN A 1 422 ? -10.140 32.984 -10.762 1.00 34.88 422 ASN A O 1
ATOM 3159 N N . ASN A 1 423 ? -10.112 30.746 -10.945 1.00 28.83 423 ASN A N 1
ATOM 3160 C CA . ASN A 1 423 ? -10.183 30.704 -12.409 1.00 28.83 423 ASN A CA 1
ATOM 3161 C C . ASN A 1 423 ? -10.430 29.266 -12.899 1.00 28.83 423 ASN A C 1
ATOM 3163 O O . ASN A 1 423 ? -9.536 28.421 -12.850 1.00 28.83 423 ASN A O 1
ATOM 3167 N N . ASN A 1 424 ? -11.659 28.970 -13.334 1.00 31.97 424 ASN A N 1
ATOM 3168 C CA . ASN A 1 424 ? -12.088 27.597 -13.644 1.00 31.97 424 ASN A CA 1
ATOM 3169 C C . ASN A 1 424 ? -11.850 27.164 -15.102 1.00 31.97 424 ASN A C 1
ATOM 3171 O O . ASN A 1 424 ? -11.934 25.974 -15.393 1.00 31.97 424 ASN A O 1
ATOM 3175 N N . ASN A 1 425 ? -11.528 28.088 -16.010 1.00 31.53 425 ASN A N 1
ATOM 3176 C CA . ASN A 1 425 ? -11.665 27.828 -17.448 1.00 31.53 425 ASN A CA 1
ATOM 3177 C C . ASN A 1 425 ? -10.461 27.104 -18.086 1.00 31.53 425 ASN A C 1
ATOM 3179 O O . ASN A 1 425 ? -10.622 26.474 -19.124 1.00 31.53 425 ASN A O 1
ATOM 3183 N N . ASN A 1 426 ? -9.278 27.115 -17.457 1.00 33.03 426 ASN A N 1
ATOM 3184 C CA . ASN A 1 426 ? -8.051 26.573 -18.068 1.00 33.03 426 ASN A CA 1
ATOM 3185 C C . ASN A 1 426 ? -7.697 25.138 -17.614 1.00 33.03 426 ASN A C 1
ATOM 3187 O O . ASN A 1 426 ? -6.698 24.585 -18.067 1.00 33.03 426 ASN A O 1
ATOM 3191 N N . LYS A 1 427 ? -8.479 24.514 -16.717 1.00 33.75 427 LYS A N 1
ATOM 3192 C CA . LYS A 1 427 ? -8.154 23.185 -16.149 1.00 33.75 427 LYS A CA 1
ATOM 3193 C C . LYS A 1 427 ? -8.626 21.989 -16.985 1.00 33.75 427 LYS A C 1
ATOM 3195 O O . LYS A 1 427 ? -8.096 20.893 -16.805 1.00 33.75 427 LYS A O 1
ATOM 3200 N N . GLU A 1 428 ? -9.573 22.160 -17.907 1.00 31.69 428 GLU A N 1
ATOM 3201 C CA . GLU A 1 428 ? -9.957 21.076 -18.829 1.00 31.69 428 GLU A CA 1
ATOM 3202 C C . GLU A 1 428 ? -8.961 20.901 -19.984 1.00 31.69 428 GLU A C 1
ATOM 3204 O O . GLU A 1 428 ? -8.719 19.782 -20.436 1.00 31.69 428 GLU A O 1
ATOM 3209 N N . GLU A 1 429 ? -8.364 21.993 -20.460 1.00 32.72 429 GLU A N 1
ATOM 3210 C CA . GLU A 1 429 ? -7.582 22.001 -21.698 1.00 32.72 429 GLU A CA 1
ATOM 3211 C C . GLU A 1 429 ? -6.251 21.244 -21.559 1.00 32.72 429 GLU A C 1
ATOM 3213 O O . GLU A 1 429 ? -5.899 20.435 -22.420 1.00 32.72 429 GLU A O 1
ATOM 3218 N N . THR A 1 430 ? -5.560 21.389 -20.421 1.00 34.12 430 THR A N 1
ATOM 3219 C CA . THR A 1 430 ? -4.340 20.617 -20.120 1.00 34.12 430 THR A CA 1
ATOM 3220 C C . THR A 1 430 ? -4.622 19.114 -20.016 1.00 34.12 430 THR A C 1
ATOM 3222 O O . THR A 1 430 ? -3.817 18.302 -20.467 1.00 34.12 430 THR A O 1
ATOM 3225 N N . ASN A 1 431 ? -5.787 18.732 -19.477 1.00 30.52 431 ASN A N 1
ATOM 3226 C CA . ASN A 1 431 ? -6.205 17.330 -19.384 1.00 30.52 431 ASN A CA 1
ATOM 3227 C C . ASN A 1 431 ? -6.585 16.751 -20.760 1.00 30.52 431 ASN A C 1
ATOM 3229 O O . ASN A 1 431 ? -6.209 15.619 -21.066 1.00 30.52 431 ASN A O 1
ATOM 3233 N N . LYS A 1 432 ? -7.250 17.532 -21.626 1.00 30.61 432 LYS A N 1
ATOM 3234 C CA . LYS A 1 432 ? -7.495 17.152 -23.030 1.00 30.61 432 LYS A CA 1
ATOM 3235 C C . LYS A 1 432 ? -6.191 16.931 -23.800 1.00 30.61 432 LYS A C 1
ATOM 3237 O O . LYS A 1 432 ? -6.083 15.945 -24.524 1.00 30.61 432 LYS A O 1
ATOM 3242 N N . LYS A 1 433 ? -5.182 17.789 -23.613 1.00 31.22 433 LYS A N 1
ATOM 3243 C CA . LYS A 1 433 ? -3.917 17.705 -24.365 1.00 31.22 433 LYS A CA 1
ATOM 3244 C C . LYS A 1 433 ? -3.100 16.436 -24.067 1.00 31.22 433 LYS A C 1
ATOM 3246 O O . LYS A 1 433 ? -2.399 15.959 -24.948 1.00 31.22 433 LYS A O 1
ATOM 3251 N N . ILE A 1 434 ? -3.244 15.847 -22.876 1.00 35.72 434 ILE A N 1
ATOM 3252 C CA . ILE A 1 434 ? -2.621 14.556 -22.512 1.00 35.72 434 ILE A CA 1
ATOM 3253 C C . ILE A 1 434 ? -3.378 13.356 -23.121 1.00 35.72 434 ILE A C 1
ATOM 3255 O O . ILE A 1 434 ? -2.791 12.299 -23.336 1.00 35.72 434 ILE A O 1
ATOM 3259 N N . LEU A 1 435 ? -4.675 13.501 -23.414 1.00 28.97 435 LEU A N 1
ATOM 3260 C CA . LEU A 1 435 ? -5.536 12.426 -23.930 1.00 28.97 435 LEU A CA 1
ATOM 3261 C C . LEU A 1 435 ? -5.450 12.216 -25.449 1.00 28.97 435 LEU A C 1
ATOM 3263 O O . LEU A 1 435 ? -5.722 11.114 -25.916 1.00 28.97 435 LEU A O 1
ATOM 3267 N N . ILE A 1 436 ? -5.083 13.249 -26.211 1.00 29.94 436 ILE A N 1
ATOM 3268 C CA . ILE A 1 436 ? -5.058 13.219 -27.687 1.00 29.94 436 ILE A CA 1
ATO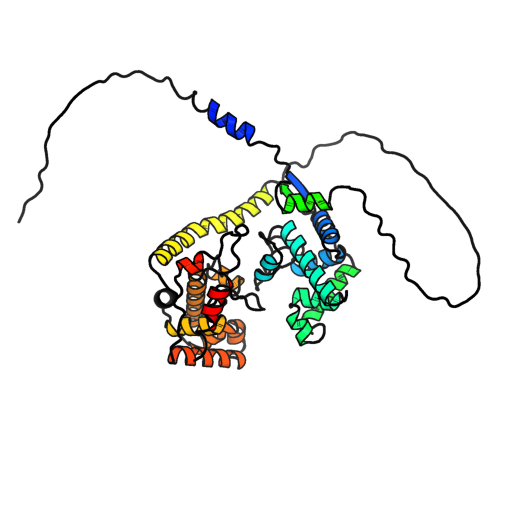M 3269 C C . ILE A 1 436 ? -3.858 12.419 -28.233 1.00 29.94 436 ILE A C 1
ATOM 3271 O O . ILE A 1 436 ? -3.937 11.829 -29.305 1.00 29.94 436 ILE A O 1
ATOM 3275 N N . ASP A 1 437 ? -2.766 12.337 -27.473 1.00 29.05 437 ASP A N 1
ATOM 3276 C CA . ASP A 1 437 ? -1.457 11.862 -27.943 1.00 29.05 437 ASP A CA 1
ATOM 3277 C C . ASP A 1 437 ? -1.218 10.339 -27.752 1.00 29.05 437 ASP A C 1
ATOM 3279 O O . ASP A 1 437 ? -0.082 9.864 -27.820 1.00 29.05 437 ASP A O 1
ATOM 3283 N N . ILE A 1 438 ? -2.269 9.550 -27.478 1.00 36.75 438 ILE A N 1
ATOM 3284 C CA . ILE A 1 438 ? -2.167 8.119 -27.102 1.00 36.75 438 ILE A CA 1
ATOM 3285 C C . ILE A 1 438 ? -2.977 7.196 -28.042 1.00 36.75 438 ILE A C 1
ATOM 3287 O O . ILE A 1 438 ? -3.536 6.190 -27.606 1.00 36.75 438 ILE A O 1
ATOM 3291 N N . GLN A 1 439 ? -3.045 7.523 -29.339 1.00 28.64 439 GLN A N 1
ATOM 3292 C CA . GLN A 1 439 ? -3.566 6.623 -30.383 1.00 28.64 439 GLN A CA 1
ATOM 3293 C C . GLN A 1 439 ? -2.765 6.689 -31.696 1.00 28.64 439 GLN A C 1
ATOM 3295 O O . GLN A 1 439 ? -3.166 7.373 -32.635 1.00 28.64 439 GLN A O 1
ATOM 3300 N N . VAL A 1 440 ? -1.679 5.908 -31.758 1.00 32.31 440 VAL A N 1
ATOM 3301 C CA . VAL A 1 440 ? -1.249 5.113 -32.931 1.00 32.31 440 VAL A CA 1
ATOM 3302 C C . VAL A 1 440 ? -0.689 3.793 -32.401 1.00 32.31 440 VAL A C 1
ATOM 3304 O O . VAL A 1 440 ? 0.092 3.868 -31.425 1.00 32.31 440 VAL A O 1
#

Foldseek 3Di:
DDDDDDDDDDDDDDDDDDDDDDDDDDPPPVVVVVVVVVVVPPPQPKDKDWLLLLLQLLCVVLVNDSLLLQLQLCLQPVQQLQDADQLGQHGSNRHFPVLLVVQVQPDCSPSNSVSNSNSNQLSVLCVVVVNPQLRSQLCSVQNNVVCVVVVHRDPVCPVVSVSSVVCSVVDHDRDRDMDIDRCVDPSNVSSCVRNDDDPDDPPPDDDDPDDDDDDDDDDDDDDDDDDDDDDDDDDDDDDDDDPDPPPVVVVVVVVVVVLVVLVVVVVVVCVVCLVPQWFPLSLLVVLCVVLVHDSLLLVLQLCLQAVQQLQDADSSSQGGSNRHRVNLLVVLVNDDSSQHNSVSNSLSNQLSVLCVVVVNPNLRSQLCSVVNPCVCVVPVDRPPVSSVRSVSSVVCSVVDDDGDGDTSVNSVPPPDDDPDDDDDPCVVVVVVVVVVPPDD